Protein AF-A0A7V0L234-F1 (afdb_monomer_lite)

pLDDT: mean 76.16, std 20.07, range [24.27, 98.25]

Secondary structure (DSSP, 8-state):
-HHHHTSPPPPPGGGS-SSS--HHHHHHHHHHHTSTT--------SSSPPP-EEEEESHHHHHHHHHHHHHHHH--SS--EEEEES-S--HHHHHHSTTSEEEE---STTHHHHHHHHHHSGGGTTEEEEEE-S---HHHHHHHHHHHHHHTPEEEE-S---TTTSGGGSTTTGGGEEEEE-GGGT-GGGTT-SEEEEES-HHHHHHHHHHHHHHH-S--HHHHHHHHHHB-TTS-B-GGGGT-TTS------GGGG-GGGTTTTTS----S--S-----TTTHHHHHHHHHHHHHHHHHHS-TTHHHHHHHHHHHHGGGPPP-TTTT--HHHHHHHHHH-TT-HHHHHHHHHHHHHHHHHH-TTS-GGG----SS-HHHHHHHHHHHTT--EEEEETT--TTGGGSSEEEEEPPPTTS---HHHHHHHHHHHHHH-TTHHHHEEEEEESSPTTT-PPPPHHHHHHHHHHHHHTT--EEEE-TTTT---S-HHHHHHH-SPPPHHHHHHHHHHTTSS-GGGGGGEE-

Structure (mmCIF, N/CA/C/O backbone):
data_AF-A0A7V0L234-F1
#
_entry.id   AF-A0A7V0L234-F1
#
loop_
_atom_site.group_PDB
_atom_site.id
_atom_site.type_symbol
_atom_site.label_atom_id
_atom_site.label_alt_id
_atom_site.label_comp_id
_atom_site.label_asym_id
_atom_site.label_entity_id
_atom_site.label_seq_id
_atom_site.pdbx_PDB_ins_code
_atom_site.Cartn_x
_atom_site.Cartn_y
_atom_site.Cartn_z
_atom_site.occupancy
_atom_site.B_iso_or_equiv
_atom_site.auth_seq_id
_atom_site.auth_comp_id
_atom_site.auth_asym_id
_atom_site.auth_atom_id
_atom_site.pdbx_PDB_model_num
ATOM 1 N N . PHE A 1 1 ? -11.899 24.627 11.307 1.00 33.38 1 PHE A N 1
ATOM 2 C CA . PHE A 1 1 ? -11.441 24.866 9.917 1.00 33.38 1 PHE A CA 1
ATOM 3 C C . PHE A 1 1 ? -9.918 24.993 9.798 1.00 33.38 1 PHE A C 1
ATOM 5 O O . PHE A 1 1 ? -9.368 24.462 8.840 1.00 33.38 1 PHE A O 1
ATOM 12 N N . GLU A 1 2 ? -9.198 25.611 10.738 1.00 29.52 2 GLU A N 1
ATOM 13 C CA . GLU A 1 2 ? -7.727 25.748 10.657 1.00 29.52 2 GLU A CA 1
ATOM 14 C C . GLU A 1 2 ? -6.933 24.435 10.671 1.00 29.52 2 GLU A C 1
ATOM 16 O O . GLU A 1 2 ? -5.969 24.304 9.923 1.00 29.52 2 GLU A O 1
ATOM 21 N N . THR A 1 3 ? -7.371 23.414 11.412 1.00 33.78 3 THR A N 1
ATOM 22 C CA . THR A 1 3 ? -6.760 22.069 11.386 1.00 33.78 3 THR A CA 1
ATOM 23 C C . THR A 1 3 ? -6.753 21.448 9.985 1.00 33.78 3 THR A C 1
ATOM 25 O O . THR A 1 3 ? -5.811 20.747 9.629 1.00 33.78 3 THR A O 1
ATOM 28 N N . SER A 1 4 ? -7.742 21.767 9.138 1.00 30.44 4 SER A N 1
ATOM 29 C CA . SER A 1 4 ? -7.767 21.314 7.739 1.00 30.44 4 SER A CA 1
ATOM 30 C C . SER A 1 4 ? -6.737 22.029 6.852 1.00 30.44 4 SER A C 1
ATOM 32 O O . SER A 1 4 ? -6.203 21.411 5.933 1.00 30.44 4 SER A O 1
ATOM 34 N N . ARG A 1 5 ? -6.373 23.288 7.159 1.00 32.34 5 ARG A N 1
ATOM 35 C CA . ARG A 1 5 ? -5.325 24.039 6.433 1.00 32.34 5 ARG A CA 1
ATOM 36 C C . ARG A 1 5 ? -3.919 23.484 6.680 1.00 32.34 5 ARG A C 1
ATOM 38 O O . ARG A 1 5 ? -3.047 23.680 5.841 1.00 32.34 5 ARG A O 1
ATOM 45 N N . LYS A 1 6 ? -3.720 22.774 7.796 1.00 37.19 6 LYS A N 1
ATOM 46 C CA . LYS A 1 6 ? -2.459 22.117 8.182 1.00 37.19 6 LYS A CA 1
ATOM 47 C C . LYS A 1 6 ? -2.352 20.665 7.684 1.00 37.19 6 LYS A C 1
ATOM 49 O O . LYS A 1 6 ? -1.330 20.021 7.902 1.00 37.19 6 LYS A O 1
ATOM 54 N N . SER A 1 7 ? -3.388 20.136 7.024 1.00 38.94 7 SER A N 1
ATOM 55 C CA . SER A 1 7 ? -3.381 18.761 6.513 1.00 38.94 7 SER A CA 1
ATOM 56 C C . SER A 1 7 ? -2.480 18.620 5.279 1.00 38.94 7 SER A C 1
ATOM 58 O O . SER A 1 7 ? -2.507 19.444 4.361 1.00 38.94 7 SER A O 1
ATOM 60 N N . VAL A 1 8 ? -1.657 17.567 5.248 1.00 49.31 8 VAL A N 1
ATOM 61 C CA . VAL A 1 8 ? -0.827 17.247 4.078 1.00 49.31 8 VAL A CA 1
ATOM 62 C C . VAL A 1 8 ? -1.760 16.876 2.928 1.00 49.31 8 VAL A C 1
ATOM 64 O O . VAL A 1 8 ? -2.573 15.963 3.053 1.00 49.31 8 VAL A O 1
ATOM 67 N N . SER A 1 9 ? -1.663 17.587 1.803 1.00 55.00 9 SER A N 1
ATOM 68 C CA . SER A 1 9 ? -2.514 17.327 0.640 1.00 55.00 9 SER A CA 1
ATOM 69 C C . SER A 1 9 ? -2.361 15.883 0.159 1.00 55.00 9 SER A C 1
ATOM 71 O O . SER A 1 9 ? -1.242 15.415 -0.049 1.00 55.00 9 SER A O 1
ATOM 73 N N . TYR A 1 10 ? -3.479 15.196 -0.081 1.00 63.88 10 TYR A N 1
ATOM 74 C CA . TYR A 1 10 ? -3.463 13.896 -0.745 1.00 63.88 10 TYR A CA 1
ATOM 75 C C . TYR A 1 10 ? -2.931 14.042 -2.172 1.00 63.88 10 TYR A C 1
ATOM 77 O O . TYR A 1 10 ? -3.327 14.947 -2.913 1.00 63.88 10 TYR A O 1
ATOM 85 N N . ALA A 1 11 ? -2.048 13.130 -2.577 1.00 75.69 11 ALA A N 1
ATOM 86 C CA . ALA A 1 11 ? -1.746 12.975 -3.991 1.00 75.69 11 ALA A CA 1
ATOM 87 C C . ALA A 1 11 ? -2.993 12.410 -4.698 1.00 75.69 11 ALA A C 1
ATOM 89 O O . ALA A 1 11 ? -3.732 11.635 -4.098 1.00 75.69 11 ALA A O 1
ATOM 90 N N . PRO A 1 12 ? -3.261 12.748 -5.963 1.00 79.19 12 PRO A N 1
ATOM 91 C CA . PRO A 1 12 ? -4.314 12.074 -6.720 1.00 79.19 12 PRO A CA 1
ATOM 92 C C . PRO A 1 12 ? -3.938 10.605 -6.996 1.00 79.19 12 PRO A C 1
ATOM 94 O O . PRO A 1 12 ? -2.784 10.196 -6.835 1.00 79.19 12 PRO A O 1
ATOM 97 N N . ALA A 1 13 ? -4.908 9.794 -7.431 1.00 79.31 13 ALA A N 1
ATOM 98 C CA . ALA A 1 13 ? -4.643 8.426 -7.881 1.00 79.31 13 ALA A CA 1
ATOM 99 C C . ALA A 1 13 ? -3.563 8.418 -8.983 1.00 79.31 13 ALA A C 1
ATOM 101 O O . ALA A 1 13 ? -3.555 9.283 -9.855 1.00 79.31 13 ALA A O 1
ATOM 102 N N . GLY A 1 14 ? -2.615 7.479 -8.907 1.00 77.62 14 GLY A N 1
ATOM 103 C CA . GLY A 1 14 ? -1.435 7.459 -9.784 1.00 77.62 14 GLY A CA 1
ATOM 104 C C . GLY A 1 14 ? -0.380 8.537 -9.479 1.00 77.62 14 GLY A C 1
ATOM 105 O O . GLY A 1 14 ? 0.640 8.598 -10.161 1.00 77.62 14 GLY A O 1
ATOM 106 N N . GLY A 1 15 ? -0.589 9.371 -8.451 1.00 79.38 15 GLY A N 1
ATOM 107 C CA . GLY A 1 15 ? 0.390 10.306 -7.882 1.00 79.38 15 GLY A CA 1
ATOM 108 C C . GLY A 1 15 ? 0.399 11.712 -8.482 1.00 79.38 15 GLY A C 1
ATOM 109 O O . GLY A 1 15 ? 1.017 12.608 -7.911 1.00 79.38 15 GLY A O 1
ATOM 110 N N . PHE A 1 16 ? -0.294 11.951 -9.597 1.00 80.12 16 PHE A N 1
ATOM 111 C CA . PHE A 1 16 ? -0.374 13.279 -10.217 1.00 80.12 16 PHE A CA 1
ATOM 112 C C . PHE A 1 16 ? -1.681 13.498 -10.991 1.00 80.12 16 PHE A C 1
ATOM 114 O O . PHE A 1 16 ? -2.361 12.552 -11.376 1.00 80.12 16 PHE A O 1
ATOM 121 N N . SER A 1 17 ? -2.047 14.765 -11.205 1.00 79.88 17 SER A N 1
ATOM 122 C CA . SER A 1 17 ? -3.208 15.118 -12.023 1.00 79.88 17 SER A CA 1
ATOM 123 C C . SER A 1 17 ? -2.798 15.176 -13.497 1.00 79.88 17 SER A C 1
ATOM 125 O O . SER A 1 17 ? -1.916 15.971 -13.824 1.00 79.88 17 SER A O 1
ATOM 127 N N . PRO A 1 18 ? -3.444 14.418 -14.403 1.00 71.81 18 PRO A N 1
ATOM 128 C CA . PRO A 1 18 ? -3.198 14.525 -15.842 1.00 71.81 18 PRO A CA 1
ATOM 129 C C . PRO A 1 18 ? -3.426 15.948 -16.361 1.00 71.81 18 PRO A C 1
ATOM 131 O O . PRO A 1 18 ? -2.681 16.454 -17.184 1.00 71.81 18 PRO A O 1
ATOM 134 N N . LYS A 1 19 ? -4.465 16.633 -15.873 1.00 71.94 19 LYS A N 1
ATOM 135 C CA . LYS A 1 19 ? -4.825 17.977 -16.354 1.00 71.94 19 LYS A CA 1
ATOM 136 C C . LYS A 1 19 ? -3.853 19.050 -15.863 1.00 71.94 19 LYS A C 1
ATOM 138 O O . LYS A 1 19 ? -3.651 20.059 -16.529 1.00 71.94 19 LYS A O 1
ATOM 143 N N . ASN A 1 20 ? -3.265 18.838 -14.688 1.00 74.56 20 ASN A N 1
ATOM 144 C CA . ASN A 1 20 ? -2.322 19.764 -14.077 1.00 74.56 20 ASN A CA 1
ATOM 145 C C . ASN A 1 20 ? -1.181 18.982 -13.402 1.00 74.56 20 ASN A C 1
ATOM 147 O O . ASN A 1 20 ? -1.191 18.815 -12.177 1.00 74.56 20 ASN A O 1
ATOM 151 N N . PRO A 1 21 ? -0.228 18.444 -14.186 1.00 77.62 21 PRO A N 1
ATOM 152 C CA . PRO A 1 21 ? 0.858 17.640 -13.644 1.00 77.62 21 PRO A CA 1
ATOM 153 C C . PRO A 1 21 ? 1.726 18.500 -12.726 1.00 77.62 21 PRO A C 1
ATOM 155 O O . PRO A 1 21 ? 2.120 19.609 -13.095 1.00 77.62 21 PRO A O 1
ATOM 158 N N . GLY A 1 22 ? 2.022 17.988 -11.529 1.00 77.94 22 GLY A N 1
ATOM 159 C CA . GLY A 1 22 ? 2.840 18.677 -10.531 1.00 77.94 22 GLY A CA 1
ATOM 160 C C . GLY A 1 22 ? 4.298 18.851 -10.968 1.00 77.94 22 GLY A C 1
ATOM 161 O O . GLY A 1 22 ? 4.732 18.298 -11.979 1.00 77.94 22 GLY A O 1
ATOM 162 N N . THR A 1 23 ? 5.070 19.617 -10.193 1.00 84.38 23 THR A N 1
ATOM 163 C CA . THR A 1 23 ? 6.484 19.910 -10.492 1.00 84.38 23 THR A CA 1
ATOM 164 C C . THR A 1 23 ? 7.319 18.640 -10.646 1.00 84.38 23 THR A C 1
ATOM 166 O O . THR A 1 23 ? 7.982 18.491 -11.670 1.00 84.38 23 THR A O 1
ATOM 169 N N . LEU A 1 24 ? 7.185 17.677 -9.725 1.00 87.94 24 LEU A N 1
ATOM 170 C CA . LEU A 1 24 ? 7.864 16.384 -9.836 1.00 87.94 24 LEU A CA 1
ATOM 171 C C . LEU A 1 24 ? 7.563 15.686 -11.166 1.00 87.94 24 LEU A C 1
ATOM 173 O O . LEU A 1 24 ? 8.478 15.252 -11.853 1.00 87.94 24 LEU A O 1
ATOM 177 N N . THR A 1 25 ? 6.290 15.588 -11.554 1.00 87.81 25 THR A N 1
ATOM 178 C CA . THR A 1 25 ? 5.890 14.923 -12.801 1.00 87.81 25 THR A CA 1
ATOM 179 C C . THR A 1 25 ? 6.529 15.579 -14.019 1.00 87.81 25 THR A C 1
ATOM 181 O O . THR A 1 25 ? 6.942 14.874 -14.933 1.00 87.81 25 THR A O 1
ATOM 184 N N . ARG A 1 26 ? 6.644 16.913 -14.038 1.00 86.81 26 ARG A N 1
ATOM 185 C CA . ARG A 1 26 ? 7.311 17.633 -15.134 1.00 86.81 26 ARG A CA 1
ATOM 186 C C . ARG A 1 26 ? 8.808 17.334 -15.175 1.00 86.81 26 ARG A C 1
ATOM 188 O O . ARG A 1 26 ? 9.309 16.994 -16.239 1.00 86.81 26 ARG A O 1
ATOM 195 N N . LYS A 1 27 ? 9.487 17.370 -14.026 1.00 89.56 27 LYS A N 1
ATOM 196 C CA . LYS A 1 27 ? 10.908 17.002 -13.904 1.00 89.56 27 LYS A CA 1
ATOM 197 C C . LYS A 1 27 ? 11.163 15.557 -14.343 1.00 89.56 27 LYS A C 1
ATOM 199 O O . LYS A 1 27 ? 12.090 15.289 -15.098 1.00 89.56 27 LYS A O 1
ATOM 204 N N . LEU A 1 28 ? 10.297 14.625 -13.938 1.00 89.94 28 LEU A N 1
ATOM 205 C CA . LEU A 1 28 ? 10.365 13.227 -14.368 1.00 89.94 28 LEU A CA 1
ATOM 206 C C . LEU A 1 28 ? 10.088 13.071 -15.864 1.00 89.94 28 LEU A C 1
ATOM 208 O O . LEU A 1 28 ? 10.758 12.279 -16.517 1.00 89.94 28 LEU A O 1
ATOM 212 N N . ALA A 1 29 ? 9.141 13.826 -16.424 1.00 89.12 29 ALA A N 1
ATOM 213 C CA . ALA A 1 29 ? 8.897 13.817 -17.862 1.00 89.12 29 ALA A CA 1
ATOM 214 C C . ALA A 1 29 ? 10.154 14.249 -18.633 1.00 89.12 29 ALA A C 1
ATOM 216 O O . ALA A 1 29 ? 10.510 13.580 -19.598 1.00 89.12 29 ALA A O 1
ATOM 217 N N . VAL A 1 30 ? 10.868 15.284 -18.171 1.00 88.31 30 VAL A N 1
ATOM 218 C CA . VAL A 1 30 ? 12.154 15.705 -18.756 1.00 88.31 30 VAL A CA 1
ATOM 219 C C . VAL A 1 30 ? 13.206 14.601 -18.608 1.00 88.31 30 VAL A C 1
ATOM 221 O O . VAL A 1 30 ? 13.796 14.179 -19.602 1.00 88.31 30 VAL A O 1
ATOM 224 N N . PHE A 1 31 ? 13.375 14.047 -17.404 1.00 88.31 31 PHE A N 1
ATOM 225 C CA . PHE A 1 31 ? 14.321 12.956 -17.142 1.00 88.31 31 PHE A CA 1
ATOM 226 C C . PHE A 1 31 ? 14.093 11.742 -18.061 1.00 88.31 31 PHE A C 1
ATOM 228 O O . PHE A 1 31 ? 15.034 11.206 -18.655 1.00 88.31 31 PHE A O 1
ATOM 235 N N . PHE A 1 32 ? 12.835 11.313 -18.211 1.00 86.69 32 PHE A N 1
ATOM 236 C CA . PHE A 1 32 ? 12.478 10.132 -18.993 1.00 86.69 32 PHE A CA 1
ATOM 237 C C . PHE A 1 32 ? 12.369 10.383 -20.502 1.00 86.69 32 PHE A C 1
ATOM 239 O O . PHE A 1 32 ? 12.587 9.435 -21.251 1.00 86.69 32 PHE A O 1
ATOM 246 N N . ASN A 1 33 ? 12.051 11.594 -20.970 1.00 85.38 33 ASN A N 1
ATOM 247 C CA . ASN A 1 33 ? 11.775 11.845 -22.395 1.00 85.38 33 ASN A CA 1
ATOM 248 C C . ASN A 1 33 ? 12.791 12.746 -23.106 1.00 85.38 33 ASN A C 1
ATOM 250 O O . ASN A 1 33 ? 12.967 12.590 -24.316 1.00 85.38 33 ASN A O 1
ATOM 254 N N . ASP A 1 34 ? 13.420 13.679 -22.390 1.00 72.44 34 ASP A N 1
ATOM 255 C CA . ASP A 1 34 ? 14.196 14.778 -22.984 1.00 72.44 34 ASP A CA 1
ATOM 256 C C . ASP A 1 34 ? 15.703 14.675 -22.696 1.00 72.44 34 ASP A C 1
ATOM 258 O O . ASP A 1 34 ? 16.496 15.476 -23.192 1.00 72.44 34 ASP A O 1
ATOM 262 N N . SER A 1 35 ? 16.135 13.655 -21.951 1.00 64.81 35 SER A N 1
ATOM 263 C CA . SER A 1 35 ? 17.559 13.358 -21.799 1.00 64.81 35 SER A CA 1
ATOM 264 C C . SER A 1 35 ? 18.139 12.769 -23.100 1.00 64.81 35 SER A C 1
ATOM 266 O O . SER A 1 35 ? 17.542 11.856 -23.680 1.00 64.81 35 SER A O 1
ATOM 268 N N . PRO A 1 36 ? 19.343 13.197 -23.550 1.00 58.47 36 PRO A N 1
ATOM 269 C CA . PRO A 1 36 ? 20.016 12.655 -24.742 1.00 58.47 36 PRO A CA 1
ATOM 270 C C . PRO A 1 36 ? 20.218 11.134 -24.696 1.00 58.47 36 PRO A C 1
ATOM 272 O O . PRO A 1 36 ? 20.447 10.485 -25.713 1.00 58.47 36 PRO A O 1
ATOM 275 N N . LYS A 1 37 ? 20.148 10.564 -23.489 1.00 56.41 37 LYS A N 1
ATOM 276 C CA . LYS A 1 37 ? 20.299 9.142 -23.204 1.00 56.41 37 LYS A CA 1
ATOM 277 C C . LYS A 1 37 ? 18.974 8.377 -23.286 1.00 56.41 37 LYS A C 1
ATOM 279 O O . LYS A 1 37 ? 18.953 7.234 -22.838 1.00 56.41 37 LYS A O 1
ATOM 284 N N . THR A 1 38 ? 17.880 8.936 -23.809 1.00 60.69 38 THR A N 1
ATOM 285 C CA . THR A 1 38 ? 16.559 8.292 -23.715 1.00 60.69 38 THR A CA 1
ATOM 286 C C . THR A 1 38 ? 15.818 8.265 -25.059 1.00 60.69 38 THR A C 1
ATOM 288 O O . THR A 1 38 ? 15.200 9.247 -25.448 1.00 60.69 38 THR A O 1
ATOM 291 N N . PRO A 1 39 ? 15.842 7.137 -25.798 1.00 66.19 39 PRO A N 1
ATOM 292 C CA . PRO A 1 39 ? 15.208 7.038 -27.117 1.00 66.19 39 PRO A CA 1
ATOM 293 C C . PRO A 1 39 ? 13.691 6.780 -27.053 1.00 66.19 39 PRO A C 1
ATOM 295 O O . PRO A 1 39 ? 13.011 6.820 -28.076 1.00 66.19 39 PRO A O 1
ATOM 298 N N . VAL A 1 40 ? 13.150 6.491 -25.865 1.00 78.75 40 VAL A N 1
ATOM 299 C CA . VAL A 1 40 ? 11.744 6.122 -25.660 1.00 78.75 40 VAL A CA 1
ATOM 300 C C . VAL A 1 40 ? 11.014 7.263 -24.984 1.00 78.75 40 VAL A C 1
ATOM 302 O O . VAL A 1 40 ? 11.330 7.601 -23.848 1.00 78.75 40 VAL A O 1
ATOM 305 N N . ARG A 1 41 ? 10.002 7.807 -25.659 1.00 85.50 41 ARG A N 1
ATOM 306 C CA . ARG A 1 41 ? 9.115 8.818 -25.081 1.00 85.50 41 ARG A CA 1
ATOM 307 C C . ARG A 1 41 ? 7.874 8.171 -24.498 1.00 85.50 41 ARG A C 1
ATOM 309 O O . ARG A 1 41 ? 7.204 7.414 -25.201 1.00 85.50 41 ARG A O 1
ATOM 316 N N . TYR A 1 42 ? 7.561 8.500 -23.254 1.00 88.50 42 TYR A N 1
ATOM 317 C CA . TYR A 1 42 ? 6.333 8.124 -22.564 1.00 88.50 42 TYR A CA 1
ATOM 318 C C . TYR A 1 42 ? 5.403 9.325 -22.440 1.00 88.50 42 TYR A C 1
ATOM 320 O O . TYR A 1 42 ? 5.845 10.465 -22.281 1.00 88.50 42 TYR A O 1
ATOM 328 N N . ASN A 1 43 ? 4.101 9.079 -22.498 1.00 88.56 43 ASN A N 1
ATOM 329 C CA . ASN A 1 43 ? 3.110 10.124 -22.339 1.00 88.56 43 ASN A CA 1
ATOM 330 C C . ASN A 1 43 ? 2.788 10.410 -20.857 1.00 88.56 43 ASN A C 1
ATOM 332 O O . ASN A 1 43 ? 2.103 9.629 -20.200 1.00 88.56 43 ASN A O 1
ATOM 336 N N . PHE A 1 44 ? 3.216 11.576 -20.365 1.00 85.88 44 PHE A N 1
ATOM 337 C CA . PHE A 1 44 ? 2.895 12.119 -19.030 1.00 85.88 44 PHE A CA 1
ATOM 338 C C . PHE A 1 44 ? 1.713 13.118 -19.060 1.00 85.88 44 PHE A C 1
ATOM 340 O O . PHE A 1 44 ? 1.511 13.868 -18.110 1.00 85.88 44 PHE A O 1
ATOM 347 N N . SER A 1 45 ? 0.986 13.174 -20.183 1.00 69.62 45 SER A N 1
ATOM 348 C CA . SER A 1 45 ? 0.159 14.280 -20.692 1.00 69.62 45 SER A CA 1
ATOM 349 C C . SER A 1 45 ? -0.592 15.185 -19.723 1.00 69.62 45 SER A C 1
ATOM 351 O O . SER A 1 45 ? -1.205 14.727 -18.764 1.00 69.62 45 SER A O 1
ATOM 353 N N . LYS A 1 46 ? -0.670 16.437 -20.211 1.00 55.66 46 LYS A N 1
ATOM 354 C CA . LYS A 1 46 ? -1.385 17.648 -19.778 1.00 55.66 46 LYS A CA 1
ATOM 355 C C . LYS A 1 46 ? -2.823 17.790 -20.355 1.00 55.66 46 LYS A C 1
ATOM 357 O O . LYS A 1 46 ? -3.537 18.703 -19.961 1.00 55.66 46 LYS A O 1
ATOM 362 N N . ASN A 1 47 ? -3.254 16.912 -21.283 1.00 56.28 47 ASN A N 1
ATOM 363 C CA . ASN A 1 47 ? -4.396 17.151 -22.202 1.00 56.28 47 ASN A CA 1
ATOM 364 C C . ASN A 1 47 ? -5.357 15.945 -22.414 1.00 56.28 47 ASN A C 1
ATOM 366 O O . ASN A 1 47 ? -5.769 15.693 -23.543 1.00 56.28 47 ASN A O 1
ATOM 370 N N . ASN A 1 48 ? -5.727 15.181 -21.375 1.00 53.91 48 ASN A N 1
ATOM 371 C CA . ASN A 1 48 ? -6.670 14.039 -21.488 1.00 53.91 48 ASN A CA 1
ATOM 372 C C . ASN A 1 48 ? -6.258 12.916 -22.480 1.00 53.91 48 ASN A C 1
ATOM 374 O O . ASN A 1 48 ? -7.111 12.156 -22.934 1.00 53.91 48 ASN A O 1
ATOM 378 N N . THR A 1 49 ? -4.975 12.775 -22.828 1.00 63.72 49 THR A N 1
ATOM 379 C CA . THR A 1 49 ? -4.502 11.640 -23.639 1.00 63.72 49 THR A CA 1
ATOM 380 C C . THR A 1 49 ? -4.119 10.447 -22.760 1.00 63.72 49 THR A C 1
ATOM 382 O O . THR A 1 49 ? -3.911 10.583 -21.553 1.00 63.72 49 THR A O 1
ATOM 385 N N . ALA A 1 50 ? -4.063 9.256 -23.363 1.00 78.94 50 ALA A N 1
ATOM 386 C CA . ALA A 1 50 ? -3.828 8.000 -22.656 1.00 78.94 50 ALA A CA 1
ATOM 387 C C . ALA A 1 50 ? -2.446 8.007 -21.965 1.00 78.94 50 ALA A C 1
ATOM 389 O O . ALA A 1 50 ? -1.417 8.181 -22.626 1.00 78.94 50 ALA A O 1
ATOM 390 N N . GLN A 1 51 ? -2.429 7.880 -20.635 1.00 85.25 51 GLN A N 1
ATOM 391 C CA . GLN A 1 51 ? -1.233 8.071 -19.808 1.00 85.25 51 GLN A CA 1
ATOM 392 C C . GLN A 1 51 ? -0.367 6.821 -19.749 1.00 85.25 51 GLN A C 1
ATOM 394 O O . GLN A 1 51 ? -0.850 5.759 -19.391 1.00 85.25 51 GLN A O 1
ATOM 399 N N . GLU A 1 52 ? 0.932 6.962 -19.986 1.00 92.06 52 GLU A N 1
ATOM 400 C CA . GLU A 1 52 ? 1.884 5.844 -19.977 1.00 92.06 52 GLU A CA 1
ATOM 401 C C . GLU A 1 52 ? 2.767 5.824 -18.719 1.00 92.06 52 GLU A C 1
ATOM 403 O O . GLU A 1 52 ? 3.792 5.143 -18.697 1.00 92.06 52 GLU A O 1
ATOM 408 N N . PHE A 1 53 ? 2.392 6.588 -17.687 1.00 92.81 53 PHE A N 1
ATOM 409 C CA . PHE A 1 53 ? 3.143 6.727 -16.441 1.00 92.81 53 PHE A CA 1
ATOM 410 C C . PHE A 1 53 ? 2.240 6.734 -15.202 1.00 92.81 53 PHE A C 1
ATOM 412 O O . PHE A 1 53 ? 1.172 7.348 -15.205 1.00 92.81 53 PHE A O 1
ATOM 419 N N . ALA A 1 54 ? 2.714 6.112 -14.122 1.00 92.38 54 ALA A N 1
ATOM 420 C CA . ALA A 1 54 ? 2.104 6.174 -12.799 1.00 92.38 54 ALA A CA 1
ATOM 421 C C . ALA A 1 54 ? 3.142 6.134 -11.675 1.00 92.38 54 ALA A C 1
ATOM 423 O O . ALA A 1 54 ? 4.226 5.570 -11.826 1.00 92.38 54 ALA A O 1
ATOM 424 N N . MET A 1 55 ? 2.768 6.678 -10.519 1.00 92.44 55 MET A N 1
ATOM 425 C CA . MET A 1 55 ? 3.467 6.479 -9.253 1.00 92.44 55 MET A CA 1
ATOM 426 C C . MET A 1 55 ? 2.696 5.497 -8.366 1.00 92.44 55 MET A C 1
ATOM 428 O O . MET A 1 55 ? 1.465 5.520 -8.335 1.00 92.44 55 MET A O 1
ATOM 432 N N . ALA A 1 56 ? 3.420 4.672 -7.611 1.00 91.19 56 ALA A N 1
ATOM 433 C CA . ALA A 1 56 ? 2.859 3.678 -6.697 1.00 91.19 56 ALA A CA 1
ATOM 434 C C . ALA A 1 56 ? 3.530 3.710 -5.316 1.00 91.19 56 ALA A C 1
ATOM 436 O O . ALA A 1 56 ? 4.700 4.071 -5.195 1.00 91.19 56 ALA A O 1
ATOM 437 N N . SER A 1 57 ? 2.779 3.304 -4.293 1.00 87.88 57 SER A N 1
ATOM 438 C CA . SER A 1 57 ? 3.203 3.143 -2.898 1.00 87.88 57 SER A CA 1
ATOM 439 C C . SER A 1 57 ? 3.790 1.752 -2.640 1.00 87.88 57 SER A C 1
ATOM 441 O O . SER A 1 57 ? 3.403 0.768 -3.272 1.00 87.88 57 SER A O 1
ATOM 443 N N . GLY A 1 58 ? 4.650 1.640 -1.625 1.00 82.94 58 GLY A N 1
ATOM 444 C CA . GLY A 1 58 ? 5.182 0.359 -1.141 1.00 82.94 58 GLY A CA 1
ATOM 445 C C . GLY A 1 58 ? 6.395 -0.172 -1.914 1.00 82.94 58 GLY A C 1
ATOM 446 O O . GLY A 1 58 ? 6.831 -1.294 -1.667 1.00 82.94 58 GLY A O 1
ATOM 447 N N . GLY A 1 59 ? 6.954 0.627 -2.821 1.00 87.88 59 GLY A N 1
ATOM 448 C CA . GLY A 1 59 ? 8.154 0.314 -3.586 1.00 87.88 59 GLY A CA 1
ATOM 449 C C . GLY A 1 59 ? 7.911 -0.625 -4.769 1.00 87.88 59 GLY A C 1
ATOM 450 O O . GLY A 1 59 ? 6.810 -1.124 -5.016 1.00 87.88 59 GLY A O 1
ATOM 451 N N . ARG A 1 60 ? 8.980 -0.870 -5.537 1.00 87.69 60 ARG A N 1
ATOM 452 C CA . ARG A 1 60 ? 8.907 -1.598 -6.818 1.00 87.69 60 ARG A CA 1
ATOM 453 C C . ARG A 1 60 ? 8.365 -3.025 -6.689 1.00 87.69 60 ARG A C 1
ATOM 455 O O . ARG A 1 60 ? 7.704 -3.510 -7.599 1.00 87.69 60 ARG A O 1
ATOM 462 N N . TRP A 1 61 ? 8.620 -3.690 -5.564 1.00 86.38 61 TRP A N 1
ATOM 463 C CA . TRP A 1 61 ? 8.193 -5.073 -5.341 1.00 86.38 61 TRP A CA 1
ATOM 464 C C . TRP A 1 61 ? 6.697 -5.172 -5.055 1.00 86.38 61 TRP A C 1
ATOM 466 O O . TRP A 1 61 ? 6.022 -6.029 -5.619 1.00 86.38 61 TRP A O 1
ATOM 476 N N . GLN A 1 62 ? 6.154 -4.236 -4.274 1.00 85.62 62 GLN A N 1
ATOM 477 C CA . GLN A 1 62 ? 4.711 -4.142 -4.067 1.00 85.62 62 GLN A CA 1
ATOM 478 C C . GLN A 1 62 ? 3.987 -3.791 -5.373 1.00 85.62 62 GLN A C 1
ATOM 480 O O . GLN A 1 62 ? 2.941 -4.366 -5.673 1.00 85.62 62 GLN A O 1
ATOM 485 N N . ALA A 1 63 ? 4.557 -2.890 -6.180 1.00 90.12 63 ALA A N 1
ATOM 486 C CA . ALA A 1 63 ? 4.028 -2.584 -7.505 1.00 90.12 63 ALA A CA 1
ATOM 487 C C . ALA A 1 63 ? 4.055 -3.817 -8.429 1.00 90.12 63 ALA A C 1
ATOM 489 O O . ALA A 1 63 ? 3.056 -4.108 -9.084 1.00 90.12 63 ALA A O 1
ATOM 490 N N . LEU A 1 64 ? 5.146 -4.594 -8.431 1.00 89.31 64 LEU A N 1
ATOM 491 C CA . LEU A 1 64 ? 5.228 -5.852 -9.179 1.00 89.31 64 LEU A CA 1
ATOM 492 C C . LEU A 1 64 ? 4.146 -6.842 -8.734 1.00 89.31 64 LEU A C 1
ATOM 494 O O . LEU A 1 64 ? 3.451 -7.398 -9.579 1.00 89.31 64 LEU A O 1
ATOM 498 N N . LYS A 1 65 ? 3.956 -7.014 -7.422 1.00 85.19 65 LYS A N 1
ATOM 499 C CA . LYS A 1 65 ? 2.920 -7.888 -6.860 1.00 85.19 65 LYS A CA 1
ATOM 500 C C . LYS A 1 65 ? 1.522 -7.505 -7.345 1.00 85.19 65 LYS A C 1
ATOM 502 O O . LYS A 1 65 ? 0.782 -8.365 -7.814 1.00 85.19 65 LYS A O 1
ATOM 507 N N . ILE A 1 66 ? 1.170 -6.219 -7.275 1.00 86.69 66 ILE A N 1
ATOM 508 C CA . ILE A 1 66 ? -0.138 -5.716 -7.728 1.00 86.69 66 ILE A CA 1
ATOM 509 C C . ILE A 1 66 ? -0.317 -5.941 -9.234 1.00 86.69 66 ILE A C 1
ATOM 511 O O . ILE A 1 66 ? -1.389 -6.368 -9.660 1.00 86.69 66 ILE A O 1
ATOM 515 N N . LEU A 1 67 ? 0.723 -5.683 -10.035 1.00 88.62 67 LEU A N 1
ATOM 516 C CA . LEU A 1 67 ? 0.679 -5.882 -11.484 1.00 88.62 67 LEU A CA 1
ATOM 517 C C . LEU A 1 67 ? 0.486 -7.361 -11.847 1.00 88.62 67 LEU A C 1
ATOM 519 O O . LEU A 1 67 ? -0.344 -7.684 -12.690 1.00 88.62 67 LEU A O 1
ATOM 523 N N . LEU A 1 68 ? 1.218 -8.261 -11.188 1.00 84.31 68 LEU A N 1
ATOM 524 C CA . LEU A 1 68 ? 1.088 -9.698 -11.410 1.00 84.31 68 LEU A CA 1
ATOM 525 C C . LEU A 1 68 ? -0.293 -10.201 -10.990 1.00 84.31 68 LEU A C 1
ATOM 527 O O . LEU A 1 68 ? -0.921 -10.915 -11.759 1.00 84.31 68 LEU A O 1
ATOM 531 N N . GLN A 1 69 ? -0.811 -9.779 -9.832 1.00 80.62 69 GLN A N 1
ATOM 532 C CA . GLN A 1 69 ? -2.179 -10.109 -9.413 1.00 80.62 69 GLN A CA 1
ATOM 533 C C . GLN A 1 69 ? -3.212 -9.648 -10.441 1.00 80.62 69 GLN A C 1
ATOM 535 O O . GLN A 1 69 ? -4.094 -10.417 -10.797 1.00 80.62 69 GLN A O 1
ATOM 540 N N . MET A 1 70 ? -3.072 -8.428 -10.964 1.00 83.88 70 MET A N 1
ATOM 541 C CA . MET A 1 70 ? -3.938 -7.932 -12.032 1.00 83.88 70 MET A CA 1
ATOM 542 C C . MET A 1 70 ? -3.886 -8.841 -13.265 1.00 83.88 70 MET A C 1
ATOM 544 O O . MET A 1 70 ? -4.933 -9.176 -13.808 1.00 83.88 70 MET A O 1
ATOM 548 N N . PHE A 1 71 ? -2.697 -9.282 -13.683 1.00 80.12 71 PHE A N 1
ATOM 549 C CA . PHE A 1 71 ? -2.569 -10.204 -14.808 1.00 80.12 71 PHE A CA 1
ATOM 550 C C . PHE A 1 71 ? -3.156 -11.582 -14.514 1.00 80.12 71 PHE A C 1
ATOM 552 O O . PHE A 1 71 ? -3.938 -12.058 -15.322 1.00 80.12 71 PHE A O 1
ATOM 559 N N . PHE A 1 72 ? -2.865 -12.207 -13.375 1.00 76.19 72 PHE A N 1
ATOM 560 C CA . PHE A 1 72 ? -3.402 -13.534 -13.056 1.00 76.19 72 PHE A CA 1
ATOM 561 C C . PHE A 1 72 ? -4.927 -13.540 -12.855 1.00 76.19 72 PHE A C 1
ATOM 563 O O . PHE A 1 72 ? -5.586 -14.502 -13.248 1.00 76.19 72 PHE A O 1
ATOM 570 N N . GLU A 1 73 ? -5.495 -12.462 -12.301 1.00 75.19 73 GLU A N 1
ATOM 571 C CA . GLU A 1 73 ? -6.942 -12.310 -12.085 1.00 75.19 73 GLU A CA 1
ATOM 572 C C . GLU A 1 73 ? -7.703 -11.972 -13.385 1.00 75.19 73 GLU A C 1
ATOM 574 O O . GLU A 1 73 ? -8.843 -12.398 -13.542 1.00 75.19 73 GLU A O 1
ATOM 579 N N . GLN A 1 74 ? -7.105 -11.210 -14.313 1.00 68.38 74 GLN A N 1
ATOM 580 C CA . GLN A 1 74 ? -7.793 -10.691 -15.513 1.00 68.38 74 GLN A CA 1
ATOM 581 C C . GLN A 1 74 ? -7.408 -11.395 -16.820 1.00 68.38 74 GLN A C 1
ATOM 583 O O . GLN A 1 74 ? -8.052 -11.190 -17.848 1.00 68.38 74 GLN A O 1
ATOM 588 N N . ALA A 1 75 ? -6.349 -12.202 -16.825 1.00 61.72 75 ALA A N 1
ATOM 589 C CA . ALA A 1 75 ? -5.922 -12.918 -18.014 1.00 61.72 75 ALA A CA 1
ATOM 590 C C . ALA A 1 75 ? -6.865 -14.093 -18.315 1.00 61.72 75 ALA A C 1
ATOM 592 O O . ALA A 1 75 ? -6.714 -15.189 -17.776 1.00 61.72 75 ALA A O 1
ATOM 593 N N . GLU A 1 76 ? -7.762 -13.900 -19.281 1.00 59.75 76 GLU A N 1
ATOM 594 C CA . GLU A 1 76 ? -8.524 -14.983 -19.927 1.00 59.75 76 GLU A CA 1
ATOM 595 C C . GLU A 1 76 ? -7.646 -15.867 -20.844 1.00 59.75 76 GLU A C 1
ATOM 597 O O . GLU A 1 76 ? -8.136 -16.754 -21.540 1.00 59.75 76 GLU A O 1
ATOM 602 N N . THR A 1 77 ? -6.328 -15.639 -20.880 1.00 62.12 77 THR A N 1
ATOM 603 C CA . THR A 1 77 ? -5.410 -16.394 -21.740 1.00 62.12 77 THR A CA 1
ATOM 604 C C . THR A 1 77 ? -5.028 -17.750 -21.129 1.00 62.12 77 THR A C 1
ATOM 606 O O . THR A 1 77 ? -4.764 -17.834 -19.928 1.00 62.12 77 THR A O 1
ATOM 609 N N . PRO A 1 78 ? -4.886 -18.809 -21.954 1.00 57.59 78 PRO A N 1
ATOM 610 C CA . PRO A 1 78 ? -4.305 -20.083 -21.524 1.00 57.59 78 PRO A CA 1
ATOM 611 C C . PRO A 1 78 ? -2.797 -19.984 -21.221 1.00 57.59 78 PRO A C 1
ATOM 613 O O . PRO A 1 78 ? -2.216 -20.908 -20.658 1.00 57.59 78 PRO A O 1
ATOM 61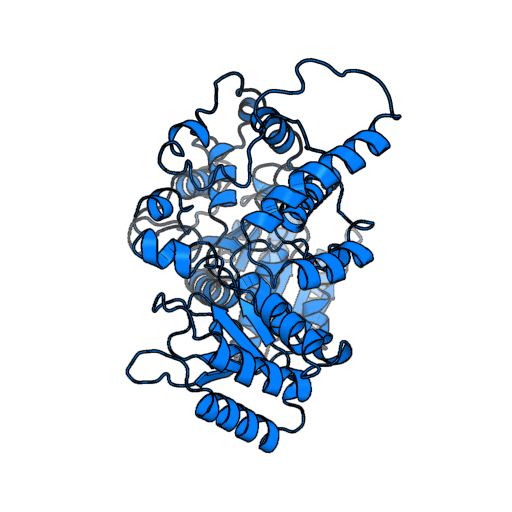6 N N . ARG A 1 79 ? -2.135 -18.878 -21.595 1.00 71.88 79 ARG A N 1
ATOM 617 C CA . ARG A 1 79 ? -0.707 -18.641 -21.336 1.00 71.88 79 ARG A CA 1
ATOM 618 C C . ARG A 1 79 ? -0.502 -17.900 -20.020 1.00 71.88 79 ARG A C 1
ATOM 620 O O . ARG A 1 79 ? -0.271 -16.691 -20.021 1.00 71.88 79 ARG A O 1
ATOM 627 N N . LYS A 1 80 ? -0.609 -18.625 -18.910 1.00 73.44 80 LYS A N 1
ATOM 628 C CA . LYS A 1 80 ? -0.441 -18.064 -17.561 1.00 73.44 80 LYS A CA 1
ATOM 629 C C . LYS A 1 80 ? 0.962 -18.240 -16.991 1.00 73.44 80 LYS A C 1
ATOM 631 O O . LYS A 1 80 ? 1.268 -17.664 -15.958 1.00 73.44 80 LYS A O 1
ATOM 636 N N . THR A 1 81 ? 1.853 -18.959 -17.679 1.00 83.62 81 THR A N 1
ATOM 637 C CA . THR A 1 81 ? 3.198 -19.173 -17.149 1.00 83.62 81 THR A CA 1
ATOM 638 C C . THR A 1 81 ? 4.004 -17.866 -17.148 1.00 83.62 81 THR A C 1
ATOM 640 O O . THR A 1 81 ? 4.163 -17.205 -18.182 1.00 83.62 81 THR A O 1
ATOM 643 N N . LEU A 1 82 ? 4.517 -17.518 -15.973 1.00 84.94 82 LEU A N 1
ATOM 644 C CA . LEU A 1 82 ? 5.401 -16.407 -15.668 1.00 84.94 82 LEU A CA 1
ATOM 645 C C . LEU A 1 82 ? 6.849 -16.894 -15.660 1.00 84.94 82 LEU A C 1
ATOM 647 O O . LEU A 1 82 ? 7.228 -17.727 -14.844 1.00 84.94 82 LEU A O 1
ATOM 651 N N . LEU A 1 83 ? 7.682 -16.343 -16.534 1.00 87.19 83 LEU A N 1
ATOM 652 C CA . LEU A 1 83 ? 9.115 -16.617 -16.550 1.00 87.19 83 LEU A CA 1
ATOM 653 C C . LEU A 1 83 ? 9.876 -15.516 -15.804 1.00 87.19 83 LEU A C 1
ATOM 655 O O . LEU A 1 83 ? 9.829 -14.358 -16.210 1.00 87.19 83 LEU A O 1
ATOM 659 N N . VAL A 1 84 ? 10.613 -15.849 -14.748 1.00 85.81 84 VAL A N 1
ATOM 660 C CA . VAL A 1 84 ? 11.424 -14.891 -13.980 1.00 85.81 84 VAL A CA 1
ATOM 661 C C . VAL A 1 84 ? 12.893 -15.034 -14.365 1.00 85.81 84 VAL A C 1
ATOM 663 O O . VAL A 1 84 ? 13.484 -16.095 -14.196 1.00 85.81 84 VAL A O 1
ATOM 666 N N . VAL A 1 85 ? 13.494 -13.957 -14.873 1.00 85.56 85 VAL A N 1
ATOM 667 C CA . VAL A 1 85 ? 14.876 -13.928 -15.369 1.00 85.56 85 VAL A CA 1
ATOM 668 C C . VAL A 1 85 ? 15.734 -13.011 -14.496 1.00 85.56 85 VAL A C 1
ATOM 670 O O . VAL A 1 85 ? 15.618 -11.779 -14.543 1.00 85.56 85 VAL A O 1
ATOM 673 N N . GLY A 1 86 ? 16.647 -13.627 -13.741 1.00 74.69 86 GLY A N 1
ATOM 674 C CA . GLY A 1 86 ? 17.710 -12.946 -12.998 1.00 74.69 86 GLY A CA 1
ATOM 675 C C . GLY A 1 86 ? 17.275 -12.188 -11.745 1.00 74.69 86 GLY A C 1
ATOM 676 O O . GLY A 1 86 ? 17.838 -11.133 -11.461 1.00 74.69 86 GLY A O 1
ATOM 677 N N . ALA A 1 87 ? 16.292 -12.708 -11.007 1.00 65.12 87 ALA A N 1
ATOM 678 C CA . ALA A 1 87 ? 15.890 -12.187 -9.703 1.00 65.12 87 ALA A CA 1
ATOM 679 C C . ALA A 1 87 ? 15.913 -13.276 -8.626 1.00 65.12 87 ALA A C 1
ATOM 681 O O . ALA A 1 87 ? 15.673 -14.432 -8.980 1.00 65.12 87 ALA A O 1
ATOM 682 N N . PRO A 1 88 ? 16.137 -12.919 -7.341 1.00 57.47 88 PRO A N 1
ATOM 683 C CA . PRO A 1 88 ? 15.838 -13.830 -6.241 1.00 57.47 88 PRO A CA 1
ATOM 684 C C . PRO A 1 88 ? 14.344 -14.177 -6.288 1.00 57.47 88 PRO A C 1
ATOM 686 O O . PRO A 1 88 ? 13.557 -13.413 -6.858 1.00 57.47 88 PRO A O 1
ATOM 689 N N . GLU A 1 89 ? 13.974 -15.339 -5.750 1.00 55.94 89 GLU A N 1
ATOM 690 C CA . GLU A 1 89 ? 12.590 -15.823 -5.683 1.00 55.94 89 GLU A CA 1
ATOM 691 C C . GLU A 1 89 ? 11.608 -14.677 -5.407 1.00 55.94 89 GLU A C 1
ATOM 693 O O . GLU A 1 89 ? 11.874 -13.822 -4.566 1.00 55.94 89 GLU A O 1
ATOM 698 N N . VAL A 1 90 ? 10.485 -14.633 -6.131 1.00 62.16 90 VAL A N 1
ATOM 699 C CA . VAL A 1 90 ? 9.356 -13.753 -5.798 1.00 62.16 90 VAL A CA 1
ATOM 700 C C . VAL A 1 90 ? 8.442 -14.588 -4.896 1.00 62.16 90 VAL A C 1
ATOM 702 O O . VAL A 1 90 ? 7.530 -15.234 -5.424 1.00 62.16 90 VAL A O 1
ATOM 705 N N . PRO A 1 91 ? 8.701 -14.673 -3.574 1.00 51.47 91 PRO A N 1
ATOM 706 C CA . PRO A 1 91 ? 8.231 -15.800 -2.765 1.00 51.47 91 PRO A CA 1
ATOM 707 C C . PRO A 1 91 ? 6.700 -15.802 -2.692 1.00 51.47 91 PRO A C 1
ATOM 709 O O . PRO A 1 91 ? 6.049 -16.808 -2.954 1.00 51.47 91 PRO A O 1
ATOM 712 N N . GLU A 1 92 ? 6.119 -14.613 -2.526 1.00 58.78 92 GLU A N 1
ATOM 713 C CA . GLU A 1 92 ? 4.672 -14.408 -2.407 1.00 58.78 92 GLU A CA 1
ATOM 714 C C . GLU A 1 92 ? 3.884 -14.714 -3.696 1.00 58.78 92 GLU A C 1
ATOM 716 O O . GLU A 1 92 ? 2.688 -14.993 -3.641 1.00 58.78 92 GLU A O 1
ATOM 721 N N . VAL A 1 93 ? 4.515 -14.640 -4.876 1.00 57.47 93 VAL A N 1
ATOM 722 C CA . VAL A 1 93 ? 3.845 -14.981 -6.148 1.00 57.47 93 VAL A CA 1
ATOM 723 C C . VAL A 1 93 ? 3.890 -16.487 -6.376 1.00 57.47 93 VAL A C 1
ATOM 725 O O . VAL A 1 93 ? 2.902 -17.055 -6.833 1.00 57.47 93 VAL A O 1
ATOM 728 N N . HIS A 1 94 ? 5.003 -17.133 -6.023 1.00 58.44 94 HIS A N 1
ATOM 729 C CA . HIS A 1 94 ? 5.143 -18.583 -6.112 1.00 58.44 94 HIS A CA 1
ATOM 730 C C . HIS A 1 94 ? 4.174 -19.313 -5.167 1.00 58.44 94 HIS A C 1
ATOM 732 O O . HIS A 1 94 ? 3.541 -20.280 -5.579 1.00 58.44 94 HIS A O 1
ATOM 738 N N . GLU A 1 95 ? 4.000 -18.818 -3.936 1.00 61.00 95 GLU A N 1
ATOM 739 C CA . GLU A 1 95 ? 3.043 -19.378 -2.966 1.00 61.00 95 GLU A CA 1
ATOM 740 C C . GLU A 1 95 ? 1.589 -19.272 -3.436 1.00 61.00 95 GLU A C 1
ATOM 742 O O . GLU A 1 95 ? 0.792 -20.185 -3.223 1.00 61.00 95 GLU A O 1
ATOM 747 N N . ARG A 1 96 ? 1.235 -18.160 -4.092 1.00 61.97 96 ARG A N 1
ATOM 748 C CA . ARG A 1 96 ? -0.142 -17.885 -4.517 1.00 61.97 96 ARG A CA 1
ATOM 749 C C . ARG A 1 96 ? -0.504 -18.514 -5.865 1.00 61.97 96 ARG A C 1
ATOM 751 O O . ARG A 1 96 ? -1.683 -18.762 -6.105 1.00 61.97 96 ARG A O 1
ATOM 758 N N . TYR A 1 97 ? 0.484 -18.773 -6.723 1.00 63.47 97 TYR A N 1
ATOM 759 C CA . TYR A 1 97 ? 0.305 -19.354 -8.061 1.00 63.47 97 TYR A CA 1
ATOM 760 C C . TYR A 1 97 ? 1.290 -20.516 -8.316 1.00 63.47 97 TYR A C 1
ATOM 762 O O . TYR A 1 97 ? 2.124 -20.446 -9.230 1.00 63.47 97 TYR A O 1
ATOM 770 N N . PRO A 1 98 ? 1.236 -21.594 -7.509 1.00 54.56 98 PRO A N 1
ATOM 771 C CA . PRO A 1 98 ? 2.150 -22.722 -7.644 1.00 54.56 98 PRO A CA 1
ATOM 772 C C . PRO A 1 98 ? 1.966 -23.413 -9.005 1.00 54.56 98 PRO A C 1
ATOM 774 O O . PRO A 1 98 ? 0.850 -23.717 -9.419 1.00 54.56 98 PRO A O 1
ATOM 777 N N . GLY A 1 99 ? 3.071 -23.660 -9.714 1.00 59.78 99 GLY A N 1
ATOM 778 C CA . GLY A 1 99 ? 3.072 -24.296 -11.043 1.00 59.78 99 GLY A CA 1
ATOM 779 C C . GLY A 1 99 ? 2.924 -23.337 -12.232 1.00 59.78 99 GLY A C 1
ATOM 780 O O . GLY A 1 99 ? 3.123 -23.752 -13.373 1.00 59.78 99 GLY A O 1
ATOM 781 N N . GLU A 1 100 ? 2.659 -22.050 -11.989 1.00 73.44 100 GLU A N 1
ATOM 782 C CA . GLU A 1 100 ? 2.580 -21.022 -13.036 1.00 73.44 100 GLU A CA 1
ATOM 783 C C . GLU A 1 100 ? 3.849 -20.159 -13.123 1.00 73.44 100 GLU A C 1
ATOM 785 O O . GLU A 1 100 ? 3.919 -19.271 -13.964 1.00 73.44 100 GLU A O 1
ATOM 790 N N . VAL A 1 101 ? 4.883 -20.420 -12.314 1.00 77.19 101 VAL A N 1
ATOM 791 C CA . VAL A 1 101 ? 6.129 -19.633 -12.295 1.00 77.19 101 VAL A CA 1
ATOM 792 C C . VAL A 1 101 ? 7.338 -20.506 -12.627 1.00 77.19 101 VAL A C 1
ATOM 794 O O . VAL A 1 101 ? 7.580 -21.521 -11.983 1.00 77.19 101 VAL A O 1
ATOM 797 N N . LEU A 1 102 ? 8.124 -20.087 -13.618 1.00 79.75 102 LEU A N 1
ATOM 798 C CA . LEU A 1 102 ? 9.396 -20.697 -13.995 1.00 79.75 102 LEU A CA 1
ATOM 799 C C . LEU A 1 102 ? 10.537 -19.735 -13.672 1.00 79.75 102 LEU A C 1
ATOM 801 O O . LEU A 1 102 ? 10.556 -18.603 -14.157 1.00 79.75 102 LEU A O 1
ATOM 805 N N . PHE A 1 103 ? 11.513 -20.194 -12.897 1.00 79.06 103 PHE A N 1
ATOM 806 C CA . PHE A 1 103 ? 12.721 -19.427 -12.613 1.00 79.06 103 PHE A CA 1
ATOM 807 C C . PHE A 1 103 ? 13.822 -19.783 -13.603 1.00 79.06 103 PHE A C 1
ATOM 809 O O . PHE A 1 103 ? 14.117 -20.952 -13.847 1.00 79.06 103 PHE A O 1
ATOM 816 N N . PHE A 1 104 ? 14.441 -18.754 -14.167 1.00 77.50 104 PHE A N 1
ATOM 817 C CA . PHE A 1 104 ? 15.626 -18.873 -14.995 1.00 77.50 104 PHE A CA 1
ATOM 818 C C . PHE A 1 104 ? 16.798 -18.245 -14.259 1.00 77.50 104 PHE A C 1
ATOM 820 O O . PHE A 1 104 ? 16.933 -17.017 -14.201 1.00 77.50 104 PHE A O 1
ATOM 827 N N . ASP A 1 105 ? 17.645 -19.109 -13.703 1.00 69.00 105 ASP A N 1
ATOM 828 C CA . ASP A 1 105 ? 18.918 -18.681 -13.151 1.00 69.00 105 ASP A CA 1
ATOM 829 C C . ASP A 1 105 ? 19.833 -18.184 -14.279 1.00 69.00 105 ASP A C 1
ATOM 831 O O . ASP A 1 105 ? 19.886 -18.722 -15.392 1.00 69.00 105 ASP A O 1
ATOM 835 N N . THR A 1 106 ? 20.523 -17.088 -13.995 1.00 59.22 106 THR A N 1
ATOM 836 C CA . THR A 1 106 ? 21.297 -16.329 -14.966 1.00 59.22 106 THR A CA 1
ATOM 837 C C . THR A 1 106 ? 22.777 -16.263 -14.614 1.00 59.22 106 THR A C 1
ATOM 839 O O . THR A 1 106 ? 23.439 -15.302 -15.004 1.00 59.22 106 THR A O 1
ATOM 842 N N . GLU A 1 107 ? 23.354 -17.252 -13.939 1.00 59.84 107 GLU A N 1
ATOM 843 C CA . GLU A 1 107 ? 24.815 -17.339 -13.828 1.00 59.84 107 GLU A CA 1
ATOM 844 C C . GLU A 1 107 ? 25.474 -17.765 -15.167 1.00 59.84 107 GLU A C 1
ATOM 846 O O . GLU A 1 107 ? 24.995 -18.658 -15.876 1.00 59.84 107 GLU A O 1
ATOM 851 N N . GLY A 1 108 ? 26.568 -17.086 -15.554 1.00 57.59 108 GLY A N 1
ATOM 852 C CA . GLY A 1 108 ? 27.422 -17.433 -16.712 1.00 57.59 108 GLY A CA 1
ATOM 853 C C . GLY A 1 108 ? 27.152 -16.705 -18.046 1.00 57.59 108 GLY A C 1
ATOM 854 O O . GLY A 1 108 ? 26.166 -15.998 -18.215 1.00 57.59 108 GLY A O 1
ATOM 855 N N . SER A 1 109 ? 28.042 -16.852 -19.033 1.00 56.81 109 SER A N 1
ATOM 856 C CA . SER A 1 109 ? 28.043 -16.108 -20.314 1.00 56.81 109 SER A CA 1
ATOM 857 C C . SER A 1 109 ? 27.054 -16.612 -21.387 1.00 56.81 109 SER A C 1
ATOM 859 O O . SER A 1 109 ? 26.858 -15.942 -22.398 1.00 56.81 109 SER A O 1
ATOM 861 N N . SER A 1 110 ? 26.371 -17.744 -21.177 1.00 68.12 110 SER A N 1
ATOM 862 C CA . SER A 1 110 ? 25.467 -18.383 -22.160 1.00 68.12 110 SER A CA 1
ATOM 863 C C . SER A 1 110 ? 23.967 -18.092 -21.954 1.00 68.12 110 SER A C 1
ATOM 865 O O . SER A 1 110 ? 23.105 -18.788 -22.487 1.00 68.12 110 SER A O 1
ATOM 867 N N . GLN A 1 111 ? 23.614 -17.055 -21.193 1.00 75.25 111 GLN A N 1
ATOM 868 C CA . GLN A 1 111 ? 22.234 -16.791 -20.741 1.00 75.25 111 GLN A CA 1
ATOM 869 C C . GLN A 1 111 ? 21.206 -16.642 -21.867 1.00 75.25 111 GLN A C 1
ATOM 871 O O . GLN A 1 111 ? 20.140 -17.252 -21.812 1.00 75.25 111 GLN A O 1
ATOM 876 N N . ILE A 1 112 ? 21.517 -15.849 -22.898 1.00 79.06 112 ILE A N 1
ATOM 877 C CA . ILE A 1 112 ? 20.589 -15.649 -24.017 1.00 79.06 112 ILE A CA 1
ATOM 878 C C . ILE A 1 112 ? 20.389 -16.944 -24.811 1.00 79.06 112 ILE A C 1
ATOM 880 O O . ILE A 1 112 ? 19.289 -17.205 -25.277 1.00 79.06 112 ILE A O 1
ATOM 884 N N . GLN A 1 113 ? 21.431 -17.779 -24.906 1.00 83.00 113 GLN A N 1
ATOM 885 C CA . GLN A 1 113 ? 21.373 -19.066 -25.596 1.00 83.00 113 GLN A CA 1
ATOM 886 C C . GLN A 1 113 ? 20.479 -20.037 -24.822 1.00 83.00 113 GLN A C 1
ATOM 888 O O . GLN A 1 113 ? 19.655 -20.713 -25.423 1.00 83.00 113 GLN A O 1
ATOM 893 N N . LYS A 1 114 ? 20.574 -20.064 -23.485 1.00 83.94 114 LYS A N 1
ATOM 894 C CA . LYS A 1 114 ? 19.670 -20.865 -22.644 1.00 83.94 114 LYS A CA 1
ATOM 895 C C . LYS A 1 114 ? 18.209 -20.425 -22.801 1.00 83.94 114 LYS A C 1
ATOM 897 O O . LYS A 1 114 ? 17.338 -21.281 -22.931 1.00 83.94 114 LYS A O 1
ATOM 902 N N . LEU A 1 115 ? 17.944 -19.114 -22.828 1.00 85.81 115 LEU A N 1
ATOM 903 C CA . LEU A 1 115 ? 16.597 -18.580 -23.069 1.00 85.81 115 LEU A CA 1
ATOM 904 C C . LEU A 1 115 ? 16.083 -18.944 -24.468 1.00 85.81 115 LEU A C 1
ATOM 906 O O . LEU A 1 115 ? 14.951 -19.395 -24.600 1.00 85.81 115 LEU A O 1
ATOM 910 N N . GLU A 1 116 ? 16.906 -18.795 -25.505 1.00 86.12 116 GLU A N 1
ATOM 911 C CA . GLU A 1 116 ? 16.555 -19.194 -26.873 1.00 86.12 116 GLU A CA 1
ATOM 912 C C . GLU A 1 116 ? 16.247 -20.690 -26.975 1.00 86.12 116 GLU A C 1
ATOM 914 O O . GLU A 1 116 ? 15.207 -21.055 -27.523 1.00 86.12 116 GLU A O 1
ATOM 919 N N . SER A 1 117 ? 17.083 -21.548 -26.385 1.00 86.56 117 SER A N 1
ATOM 920 C CA . SER A 1 117 ? 16.846 -22.994 -26.326 1.00 86.56 117 SER A CA 1
ATOM 921 C C . SER A 1 117 ? 15.551 -23.335 -25.586 1.00 86.56 117 SER A C 1
ATOM 923 O O . SER A 1 117 ? 14.786 -24.185 -26.037 1.00 86.56 117 SER A O 1
ATOM 925 N N . PHE A 1 118 ? 15.250 -22.642 -24.486 1.00 87.44 118 PHE A N 1
ATOM 926 C CA . PHE A 1 118 ? 13.984 -22.812 -23.776 1.00 87.44 118 PHE A CA 1
ATOM 927 C C . PHE A 1 118 ? 12.783 -22.410 -24.636 1.00 87.44 118 PHE A C 1
ATOM 929 O O . PHE A 1 118 ? 11.829 -23.178 -24.744 1.00 87.44 118 PHE A O 1
ATOM 936 N N . PHE A 1 119 ? 12.840 -21.264 -25.318 1.00 86.81 119 PHE A N 1
ATOM 937 C CA . PHE A 1 119 ? 11.769 -20.815 -26.216 1.00 86.81 119 PHE A CA 1
ATOM 938 C C . PHE A 1 119 ? 11.641 -21.633 -27.509 1.00 86.81 119 PHE A C 1
ATOM 940 O O . PHE A 1 119 ? 10.620 -21.534 -28.203 1.00 86.81 119 PHE A O 1
ATOM 947 N N . ALA A 1 120 ? 12.648 -22.445 -27.834 1.00 86.19 120 ALA A N 1
ATOM 948 C CA . ALA A 1 120 ? 12.569 -23.469 -28.869 1.00 86.19 120 ALA A CA 1
ATOM 949 C C . ALA A 1 120 ? 11.868 -24.753 -28.383 1.00 86.19 120 ALA A C 1
ATOM 951 O O . ALA A 1 120 ? 11.367 -25.514 -29.206 1.00 86.19 120 ALA A O 1
ATOM 952 N N . SER A 1 121 ? 11.790 -24.984 -27.068 1.00 84.00 121 SER A N 1
ATOM 953 C CA . SER A 1 121 ? 11.131 -26.157 -26.485 1.00 84.00 121 SER A CA 1
ATOM 954 C C . SER A 1 121 ? 9.607 -26.001 -26.374 1.00 84.00 121 SER A C 1
ATOM 956 O O . SER A 1 121 ? 9.076 -24.889 -26.264 1.00 84.00 121 SER A O 1
ATOM 958 N N . GLU A 1 122 ? 8.897 -27.133 -26.333 1.00 78.62 122 GLU A N 1
ATOM 959 C CA . GLU A 1 122 ? 7.440 -27.207 -26.121 1.00 78.62 122 GLU A CA 1
ATOM 960 C C . GLU A 1 122 ? 6.991 -26.536 -24.810 1.00 78.62 122 GLU A C 1
ATOM 962 O O . GLU A 1 122 ? 5.947 -25.882 -24.780 1.00 78.62 122 GLU A O 1
ATOM 967 N N . GLY A 1 123 ? 7.817 -26.604 -23.757 1.00 73.38 123 GLY A N 1
ATOM 968 C CA . GLY A 1 123 ? 7.528 -26.024 -22.437 1.00 73.38 123 GLY A CA 1
ATOM 969 C C . GLY A 1 123 ? 7.377 -24.500 -22.427 1.00 73.38 123 GLY A C 1
ATOM 970 O O . GLY A 1 123 ? 6.864 -23.934 -21.469 1.00 73.38 123 GLY A O 1
ATOM 971 N N . SER A 1 124 ? 7.768 -23.817 -23.504 1.00 81.12 124 SER A N 1
ATOM 972 C CA . SER A 1 124 ? 7.621 -22.365 -23.622 1.00 81.12 124 SER A CA 1
ATOM 973 C C . SER A 1 124 ? 6.255 -21.901 -24.136 1.00 81.12 124 SER A C 1
ATOM 975 O O . SER A 1 124 ? 5.942 -20.712 -24.053 1.00 81.12 124 SER A O 1
ATOM 977 N N . LYS A 1 125 ? 5.419 -22.804 -24.671 1.00 83.12 125 LYS A N 1
ATOM 978 C CA . LYS A 1 125 ? 4.133 -22.438 -25.294 1.00 83.12 125 LYS A CA 1
ATOM 979 C C . LYS A 1 125 ? 3.128 -21.835 -24.312 1.00 83.12 125 LYS A C 1
ATOM 981 O O . LYS A 1 125 ? 2.266 -21.064 -24.741 1.00 83.12 125 LYS A O 1
ATOM 986 N N . SER A 1 126 ? 3.242 -22.167 -23.027 1.00 83.00 126 SER A N 1
ATOM 987 C CA . SER A 1 126 ? 2.400 -21.644 -21.947 1.00 83.00 126 SER A CA 1
ATOM 988 C C . SER A 1 126 ? 2.887 -20.302 -21.387 1.00 83.00 126 SER A C 1
ATOM 990 O O . SER A 1 126 ? 2.169 -19.678 -20.607 1.00 83.00 126 SER A O 1
ATOM 992 N N . VAL A 1 127 ? 4.074 -19.824 -21.785 1.00 87.06 127 VAL A N 1
ATOM 993 C CA . VAL A 1 127 ? 4.649 -18.573 -21.273 1.00 87.06 127 VAL A CA 1
ATOM 994 C C . VAL A 1 127 ? 3.930 -17.371 -21.873 1.00 87.06 127 VAL A C 1
ATOM 996 O O . VAL A 1 127 ? 3.990 -17.117 -23.078 1.00 87.06 127 VAL A O 1
ATOM 999 N N . GLY A 1 128 ? 3.240 -16.628 -21.010 1.00 86.44 128 GLY A N 1
ATOM 1000 C CA . GLY A 1 128 ? 2.566 -15.376 -21.358 1.00 86.44 128 GLY A CA 1
ATOM 1001 C C . GLY A 1 128 ? 3.336 -14.144 -20.902 1.00 86.44 128 GLY A C 1
ATOM 1002 O O . GLY A 1 128 ? 3.304 -13.114 -21.577 1.00 86.44 128 GLY A O 1
ATOM 1003 N N . PHE A 1 129 ? 4.074 -14.266 -19.798 1.00 87.88 129 PHE A N 1
ATOM 1004 C CA . PHE A 1 129 ? 4.705 -13.143 -19.114 1.00 87.88 129 PHE A CA 1
ATOM 1005 C C . PHE A 1 129 ? 6.171 -13.443 -18.810 1.00 87.88 129 PHE A C 1
ATOM 1007 O O . PHE A 1 129 ? 6.532 -14.575 -18.493 1.00 87.88 129 PHE A O 1
ATOM 1014 N N . MET A 1 130 ? 7.019 -12.419 -18.871 1.00 89.31 130 MET A N 1
ATOM 1015 C CA . MET A 1 130 ? 8.414 -12.499 -18.447 1.00 89.31 130 MET A CA 1
ATOM 1016 C C . MET A 1 130 ? 8.739 -11.346 -17.504 1.00 89.31 130 MET A C 1
ATOM 1018 O O . MET A 1 130 ? 8.592 -10.191 -17.888 1.00 89.31 130 MET A O 1
ATOM 1022 N N . VAL A 1 131 ? 9.234 -11.641 -16.304 1.00 89.75 131 VAL A N 1
ATOM 1023 C CA . VAL A 1 131 ? 9.823 -10.649 -15.398 1.00 89.75 131 VAL A CA 1
ATOM 1024 C C . VAL A 1 131 ? 11.325 -10.625 -15.617 1.00 89.75 131 VAL A C 1
ATOM 1026 O O . VAL A 1 131 ? 12.003 -11.637 -15.461 1.00 89.75 131 VAL A O 1
ATOM 1029 N N . LEU A 1 132 ? 11.853 -9.457 -15.962 1.00 89.81 132 LEU A N 1
ATOM 1030 C CA . LEU A 1 132 ? 13.265 -9.250 -16.228 1.00 89.81 132 LEU A CA 1
ATOM 1031 C C . LEU A 1 132 ? 13.893 -8.367 -15.154 1.00 89.81 132 LEU A C 1
ATOM 1033 O O . LEU A 1 132 ? 13.709 -7.149 -15.153 1.00 89.81 132 LEU A O 1
ATOM 1037 N N . HIS A 1 133 ? 14.691 -8.972 -14.277 1.00 86.56 133 HIS A N 1
ATOM 1038 C CA . HIS A 1 133 ? 15.463 -8.240 -13.270 1.00 86.56 133 HIS A CA 1
ATOM 1039 C C . HIS A 1 133 ? 16.935 -8.056 -13.656 1.00 86.56 133 HIS A C 1
ATOM 1041 O O . HIS A 1 133 ? 17.605 -7.146 -13.165 1.00 86.56 133 HIS A O 1
ATOM 1047 N N . LYS A 1 134 ? 17.423 -8.835 -14.621 1.00 83.69 134 LYS A N 1
ATOM 1048 C CA . LYS A 1 134 ? 18.788 -8.715 -15.126 1.00 83.69 134 LYS A CA 1
ATOM 1049 C C . LYS A 1 134 ? 18.944 -7.645 -16.202 1.00 83.69 134 LYS A C 1
ATOM 1051 O O . LYS A 1 134 ? 18.117 -7.536 -17.105 1.00 83.69 134 LYS A O 1
ATOM 1056 N N . LYS A 1 135 ? 20.049 -6.896 -16.146 1.00 85.75 135 LYS A N 1
ATOM 1057 C CA . LYS A 1 135 ? 20.515 -6.034 -17.243 1.00 85.75 135 LYS A CA 1
ATOM 1058 C C . LYS A 1 135 ? 21.213 -6.885 -18.311 1.00 85.75 135 LYS A C 1
ATOM 1060 O O . LYS A 1 135 ? 22.096 -7.675 -17.988 1.00 85.75 135 LYS A O 1
ATOM 1065 N N . PHE A 1 136 ? 20.841 -6.684 -19.573 1.00 85.25 136 PHE A N 1
ATOM 1066 C CA . PHE A 1 136 ? 21.466 -7.327 -20.730 1.00 85.25 136 PHE A CA 1
ATOM 1067 C C . PHE A 1 136 ? 22.246 -6.314 -21.574 1.00 85.25 136 PHE A C 1
ATOM 1069 O O . PHE A 1 136 ? 21.825 -5.169 -21.747 1.00 85.25 136 PHE A O 1
ATOM 1076 N N . GLU A 1 137 ? 23.358 -6.761 -22.154 1.00 86.38 137 GLU A N 1
ATOM 1077 C CA . GLU A 1 137 ? 24.082 -6.015 -23.187 1.00 86.38 137 GLU A CA 1
ATOM 1078 C C . GLU A 1 137 ? 23.227 -5.826 -24.448 1.00 86.38 137 GLU A C 1
ATOM 1080 O O . GLU A 1 137 ? 22.256 -6.548 -24.684 1.00 86.38 137 GLU A O 1
ATOM 1085 N N . GLU A 1 138 ? 23.577 -4.851 -25.288 1.00 85.88 138 GLU A N 1
ATOM 1086 C CA . GLU A 1 138 ? 22.774 -4.483 -26.460 1.00 85.88 138 GLU A CA 1
ATOM 1087 C C . GLU A 1 138 ? 22.516 -5.649 -27.427 1.00 85.88 138 GLU A C 1
ATOM 1089 O O . GLU A 1 138 ? 21.378 -5.850 -27.861 1.00 85.88 138 GLU A O 1
ATOM 1094 N N . SER A 1 139 ? 23.541 -6.447 -27.733 1.00 86.69 139 SER A N 1
ATOM 1095 C CA . SER A 1 139 ? 23.429 -7.614 -28.619 1.00 86.69 139 SER A CA 1
ATOM 1096 C C . SER A 1 139 ? 22.392 -8.622 -28.099 1.00 86.69 139 SER A C 1
ATOM 1098 O O . SER A 1 139 ? 21.553 -9.113 -28.859 1.00 86.69 139 SER A O 1
ATOM 1100 N N . HIS A 1 140 ? 22.383 -8.871 -26.788 1.00 87.56 140 HIS A N 1
ATOM 1101 C CA . HIS A 1 140 ? 21.423 -9.744 -26.118 1.00 87.56 140 HIS A CA 1
ATOM 1102 C C . HIS A 1 140 ? 20.025 -9.123 -26.035 1.00 87.56 140 HIS A C 1
ATOM 1104 O O . HIS A 1 140 ? 19.045 -9.826 -26.270 1.00 87.56 140 HIS A O 1
ATOM 1110 N N . ARG A 1 141 ? 19.905 -7.808 -25.804 1.00 88.38 141 ARG A N 1
ATOM 1111 C CA . ARG A 1 141 ? 18.609 -7.102 -25.833 1.00 88.38 141 ARG A CA 1
ATOM 1112 C C . ARG A 1 141 ? 17.934 -7.197 -27.201 1.00 88.38 141 ARG A C 1
ATOM 1114 O O . ARG A 1 141 ? 16.730 -7.444 -27.274 1.00 88.38 141 ARG A O 1
ATOM 1121 N N . ARG A 1 142 ? 18.690 -7.054 -28.296 1.00 87.19 142 ARG A N 1
ATOM 1122 C CA . ARG A 1 142 ? 18.168 -7.198 -29.672 1.00 87.19 142 ARG A CA 1
ATOM 1123 C C . ARG A 1 142 ? 17.669 -8.617 -29.968 1.00 87.19 142 ARG A C 1
ATOM 1125 O O . ARG A 1 142 ? 16.665 -8.784 -30.652 1.00 87.19 142 ARG A O 1
ATOM 1132 N N . ARG A 1 143 ? 18.336 -9.642 -29.435 1.00 88.69 143 ARG A N 1
ATOM 1133 C CA . ARG A 1 143 ? 17.903 -11.044 -29.575 1.00 88.69 143 ARG A CA 1
ATOM 1134 C C . ARG A 1 143 ? 16.669 -11.346 -28.727 1.00 88.69 143 ARG A C 1
ATOM 1136 O O . ARG A 1 143 ? 15.686 -11.873 -29.239 1.00 88.69 143 ARG A O 1
ATOM 1143 N N . LEU A 1 144 ? 16.687 -10.931 -27.461 1.00 88.62 144 LEU A N 1
ATOM 1144 C CA . LEU A 1 144 ? 15.574 -11.129 -26.534 1.00 88.62 144 LEU A CA 1
ATOM 1145 C C . LEU A 1 144 ? 14.301 -10.417 -27.008 1.00 88.62 144 LEU A C 1
ATOM 1147 O O . LEU A 1 144 ? 13.228 -11.004 -26.995 1.00 88.62 144 LEU A O 1
ATOM 1151 N N . SER A 1 145 ? 14.408 -9.175 -27.482 1.00 88.94 145 SER A N 1
ATOM 1152 C CA . SER A 1 145 ? 13.264 -8.438 -28.044 1.00 88.94 145 SER A CA 1
ATOM 1153 C C . SER A 1 145 ? 12.631 -9.148 -29.240 1.00 88.94 145 SER A C 1
ATOM 1155 O O . SER A 1 145 ? 11.406 -9.233 -29.300 1.00 88.94 145 SER A O 1
ATOM 1157 N N . ARG A 1 146 ? 13.433 -9.707 -30.158 1.00 88.31 146 ARG A N 1
ATOM 1158 C CA . ARG A 1 146 ? 12.918 -10.517 -31.273 1.00 88.31 146 ARG A CA 1
ATOM 1159 C C . ARG A 1 146 ? 12.114 -11.714 -30.755 1.00 88.31 146 ARG A C 1
ATOM 1161 O O . ARG A 1 146 ? 10.968 -11.880 -31.160 1.00 88.31 146 ARG A O 1
ATOM 1168 N N . LEU A 1 147 ? 12.670 -12.466 -29.806 1.00 87.81 147 LEU A N 1
ATOM 1169 C CA . LEU A 1 147 ? 11.988 -13.589 -29.152 1.00 87.81 147 LEU A CA 1
ATOM 1170 C C . LEU A 1 147 ? 10.652 -13.181 -28.513 1.00 87.81 147 LEU A C 1
ATOM 1172 O O . LEU A 1 147 ? 9.634 -13.834 -28.738 1.00 87.81 147 LEU A O 1
ATOM 1176 N N . LEU A 1 148 ? 10.644 -12.096 -27.732 1.00 88.56 148 LEU A N 1
ATOM 1177 C CA . LEU A 1 148 ? 9.445 -11.599 -27.050 1.00 88.56 148 LEU A CA 1
ATOM 1178 C C . LEU A 1 148 ? 8.342 -11.219 -28.049 1.00 88.56 148 LEU A C 1
ATOM 1180 O O . LEU A 1 148 ? 7.173 -11.540 -27.830 1.00 88.56 148 LEU A O 1
ATOM 1184 N N . LEU A 1 149 ? 8.712 -10.579 -29.163 1.00 88.38 149 LEU A N 1
ATOM 1185 C CA . LEU A 1 149 ? 7.778 -10.199 -30.223 1.00 88.38 149 LEU A CA 1
ATOM 1186 C C . LEU A 1 149 ? 7.229 -11.419 -30.972 1.00 88.38 149 LEU A C 1
ATOM 1188 O O . LEU A 1 149 ? 6.013 -11.532 -31.132 1.00 88.38 149 LEU A O 1
ATOM 1192 N N . GLU A 1 150 ? 8.099 -12.345 -31.382 1.00 88.81 150 GLU A N 1
ATOM 1193 C CA . GLU A 1 150 ? 7.722 -13.575 -32.094 1.00 88.81 150 GLU A CA 1
ATOM 1194 C C . GLU A 1 150 ? 6.792 -14.455 -31.256 1.00 88.81 150 GLU A C 1
ATOM 1196 O O . GLU A 1 150 ? 5.748 -14.913 -31.725 1.00 88.81 150 GLU A O 1
ATOM 1201 N N . LYS A 1 151 ? 7.141 -14.663 -29.983 1.00 86.25 151 LYS A N 1
ATOM 1202 C CA . LYS A 1 151 ? 6.382 -15.517 -29.063 1.00 86.25 151 LYS A CA 1
ATOM 1203 C C . LYS A 1 151 ? 5.200 -14.794 -28.419 1.00 86.25 151 LYS A C 1
ATOM 1205 O O . LYS A 1 151 ? 4.387 -15.449 -27.768 1.00 86.25 151 LYS A O 1
ATOM 1210 N N . ARG A 1 152 ? 5.050 -13.484 -28.661 1.00 87.38 152 ARG A N 1
ATOM 1211 C CA . ARG A 1 152 ? 3.998 -12.613 -28.108 1.00 87.38 152 ARG A CA 1
ATOM 1212 C C . ARG A 1 152 ? 3.997 -12.560 -26.575 1.00 87.38 152 ARG A C 1
ATOM 1214 O O . ARG A 1 152 ? 2.929 -12.496 -25.975 1.00 87.38 152 ARG A O 1
ATOM 1221 N N . ILE A 1 153 ? 5.174 -12.568 -25.964 1.00 88.00 153 ILE A N 1
ATOM 1222 C CA . ILE A 1 153 ? 5.347 -12.536 -24.508 1.00 88.00 153 ILE A CA 1
ATOM 1223 C C . ILE A 1 153 ? 5.257 -11.090 -24.019 1.00 88.00 153 ILE A C 1
ATOM 1225 O O . ILE A 1 153 ? 5.852 -10.193 -24.620 1.00 88.00 153 ILE A O 1
ATOM 1229 N N . PHE A 1 154 ? 4.523 -10.867 -22.931 1.00 89.50 154 PHE A N 1
ATOM 1230 C CA . PHE A 1 154 ? 4.467 -9.574 -22.258 1.00 89.50 154 PHE A CA 1
ATOM 1231 C C . PHE A 1 154 ? 5.632 -9.438 -21.271 1.00 89.50 154 PHE A C 1
ATOM 1233 O O . PHE A 1 154 ? 5.848 -10.310 -20.430 1.00 89.50 154 PHE A O 1
ATOM 1240 N N . LEU A 1 155 ? 6.394 -8.351 -21.366 1.00 92.00 155 LEU A N 1
ATOM 1241 C CA . LEU A 1 155 ? 7.599 -8.143 -20.561 1.00 92.00 155 LEU A CA 1
ATOM 1242 C C . LEU A 1 155 ? 7.330 -7.210 -19.372 1.00 92.00 155 LEU A C 1
ATOM 1244 O O . LEU A 1 155 ? 6.763 -6.134 -19.519 1.00 92.00 155 LEU A O 1
ATOM 1248 N N . ILE A 1 156 ? 7.814 -7.580 -18.195 1.00 92.75 156 ILE A N 1
ATOM 1249 C CA . ILE A 1 156 ? 7.823 -6.750 -16.994 1.00 92.75 156 ILE A CA 1
ATOM 1250 C C . ILE A 1 156 ? 9.285 -6.514 -16.618 1.00 92.75 156 ILE A C 1
ATOM 1252 O O . ILE A 1 156 ? 9.959 -7.397 -16.097 1.00 92.75 156 ILE A O 1
ATOM 1256 N N . GLU A 1 157 ? 9.809 -5.334 -16.918 1.00 92.94 157 GLU A N 1
ATOM 1257 C CA . GLU A 1 157 ? 11.203 -4.986 -16.652 1.00 92.94 157 GLU A CA 1
ATOM 1258 C C . GLU A 1 157 ? 11.335 -4.309 -15.282 1.00 92.94 157 GLU A C 1
ATOM 1260 O O . GLU A 1 157 ? 10.751 -3.255 -15.037 1.00 92.94 157 GLU A O 1
ATOM 1265 N N . VAL A 1 158 ? 12.119 -4.914 -14.389 1.00 91.38 158 VAL A N 1
ATOM 1266 C CA . VAL A 1 158 ? 12.377 -4.420 -13.021 1.00 91.38 158 VAL A CA 1
ATOM 1267 C C . VAL A 1 158 ? 13.868 -4.184 -12.745 1.00 91.38 158 VAL A C 1
ATOM 1269 O O . VAL A 1 158 ? 14.265 -3.797 -11.641 1.00 91.38 158 VAL A O 1
ATOM 1272 N N . ASN A 1 159 ? 14.718 -4.412 -13.754 1.00 85.38 159 ASN A N 1
ATOM 1273 C CA . ASN A 1 159 ? 16.119 -4.007 -13.746 1.00 85.38 159 ASN A CA 1
ATOM 1274 C C . ASN A 1 159 ? 16.182 -2.463 -13.702 1.00 85.38 159 ASN A C 1
ATOM 1276 O O . ASN A 1 159 ? 15.528 -1.785 -14.486 1.00 85.38 159 ASN A O 1
ATOM 1280 N N . GLN A 1 160 ? 16.894 -1.864 -12.745 1.00 87.06 160 GLN A N 1
ATOM 1281 C CA . GLN A 1 160 ? 16.954 -0.397 -12.602 1.00 87.06 160 GLN A CA 1
ATOM 1282 C C . GLN A 1 160 ? 17.879 0.211 -13.667 1.00 87.06 160 GLN A C 1
ATOM 1284 O O . GLN A 1 160 ? 18.949 0.730 -13.370 1.00 87.06 160 GLN A O 1
ATOM 1289 N N . THR A 1 161 ? 17.500 0.079 -14.936 1.00 86.50 161 THR A N 1
ATOM 1290 C CA . THR A 1 161 ? 18.285 0.511 -16.097 1.00 86.50 161 THR A CA 1
ATOM 1291 C C . THR A 1 161 ? 17.781 1.836 -16.656 1.00 86.50 161 THR A C 1
ATOM 1293 O O . THR A 1 161 ? 16.595 2.166 -16.563 1.00 86.50 161 THR A O 1
ATOM 1296 N N . ALA A 1 162 ? 18.668 2.627 -17.263 1.00 84.00 162 ALA A N 1
ATOM 1297 C CA . ALA A 1 162 ? 18.252 3.832 -17.981 1.00 84.00 162 ALA A CA 1
ATOM 1298 C C . ALA A 1 162 ? 17.401 3.449 -19.204 1.00 84.00 162 ALA A C 1
ATOM 1300 O O . ALA A 1 162 ? 17.568 2.361 -19.758 1.00 84.00 162 ALA A O 1
ATOM 1301 N N . SER A 1 163 ? 16.498 4.313 -19.685 1.00 83.44 163 SER A N 1
ATOM 1302 C CA . SER A 1 163 ? 15.609 3.889 -20.783 1.00 83.44 163 SER A CA 1
ATOM 1303 C C . SER A 1 163 ? 16.318 3.665 -22.130 1.00 83.44 163 SER A C 1
ATOM 1305 O O . SER A 1 163 ? 15.752 2.972 -22.964 1.00 83.44 163 SER A O 1
ATOM 1307 N N . SER A 1 164 ? 17.549 4.152 -22.354 1.00 82.19 164 SER A N 1
ATOM 1308 C CA . SER A 1 164 ? 18.400 3.721 -23.495 1.00 82.19 164 SER A CA 1
ATOM 1309 C C . SER A 1 164 ? 18.881 2.279 -23.385 1.00 82.19 164 SER A C 1
ATOM 1311 O O . SER A 1 164 ? 19.090 1.597 -24.392 1.00 82.19 164 SER A O 1
ATOM 1313 N N . GLU A 1 165 ? 19.079 1.814 -22.159 1.00 85.75 165 GLU A N 1
ATOM 1314 C CA . GLU A 1 165 ? 19.566 0.474 -21.848 1.00 85.75 165 GLU A CA 1
ATOM 1315 C C . GLU A 1 165 ? 18.419 -0.520 -21.629 1.00 85.75 165 GLU A C 1
ATOM 1317 O O . GLU A 1 165 ? 18.641 -1.726 -21.631 1.00 85.75 165 GLU A O 1
ATOM 1322 N N . SER A 1 166 ? 17.188 -0.027 -21.518 1.00 88.69 166 SER A N 1
ATOM 1323 C CA . SER A 1 166 ? 15.965 -0.823 -21.451 1.00 88.69 166 SER A CA 1
ATOM 1324 C C . SER A 1 166 ? 15.675 -1.560 -22.761 1.00 88.69 166 SER A C 1
ATOM 1326 O O . SER A 1 166 ? 16.064 -1.127 -23.851 1.00 88.69 166 SER A O 1
ATOM 1328 N N . LEU A 1 167 ? 14.915 -2.655 -22.678 1.00 89.06 167 LEU A N 1
ATOM 1329 C CA . LEU A 1 167 ? 14.304 -3.278 -23.859 1.00 89.06 167 LEU A CA 1
ATOM 1330 C C . LEU A 1 167 ? 13.254 -2.399 -24.540 1.00 89.06 167 LEU A C 1
ATOM 1332 O O . LEU A 1 167 ? 12.987 -2.614 -25.720 1.00 89.06 167 LEU A O 1
ATOM 1336 N N . SER A 1 168 ? 12.706 -1.393 -23.851 1.00 85.75 168 SER A N 1
ATOM 1337 C CA . SER A 1 168 ? 11.755 -0.435 -24.435 1.00 85.75 168 SER A CA 1
ATOM 1338 C C . SER A 1 168 ? 12.363 0.392 -25.569 1.00 85.75 168 SER A C 1
ATOM 1340 O O . SER A 1 168 ? 11.628 0.850 -26.441 1.00 85.75 168 SER A O 1
ATOM 1342 N N . ALA A 1 169 ? 13.693 0.549 -25.588 1.00 83.81 169 ALA A N 1
ATOM 1343 C CA . ALA A 1 169 ? 14.428 1.217 -26.662 1.00 83.81 169 ALA A CA 1
ATOM 1344 C C . ALA A 1 169 ? 14.443 0.421 -27.974 1.00 83.81 169 ALA A C 1
ATOM 1346 O O . ALA A 1 169 ? 14.778 0.969 -29.024 1.00 83.81 169 ALA A O 1
ATOM 1347 N N . VAL A 1 170 ? 14.100 -0.871 -27.936 1.00 83.06 170 VAL A N 1
ATOM 1348 C CA . VAL A 1 170 ? 14.028 -1.691 -29.143 1.00 83.06 170 VAL A CA 1
ATOM 1349 C C . VAL A 1 170 ? 12.689 -1.465 -29.847 1.00 83.06 170 VAL A C 1
ATOM 1351 O O . VAL A 1 170 ? 11.636 -1.341 -29.229 1.00 83.06 170 VAL A O 1
ATOM 1354 N N . ARG A 1 171 ? 12.702 -1.395 -31.179 1.00 78.06 171 ARG A N 1
ATOM 1355 C CA . ARG A 1 171 ? 11.491 -1.133 -31.964 1.00 78.06 171 ARG A CA 1
ATOM 1356 C C . ARG A 1 171 ? 10.411 -2.190 -31.687 1.00 78.06 171 ARG A C 1
ATOM 1358 O O . ARG A 1 171 ? 10.651 -3.381 -31.847 1.00 78.06 171 ARG A O 1
ATOM 1365 N N . GLY A 1 172 ? 9.206 -1.732 -31.345 1.00 81.31 172 GLY A N 1
ATOM 1366 C CA . GLY A 1 172 ? 8.007 -2.568 -31.208 1.00 81.31 172 GLY A CA 1
ATOM 1367 C C . GLY A 1 172 ? 7.790 -3.212 -29.834 1.00 81.31 172 GLY A C 1
ATOM 1368 O O . GLY A 1 172 ? 6.709 -3.742 -29.602 1.00 81.31 172 GLY A O 1
ATOM 1369 N N . THR A 1 173 ? 8.750 -3.146 -28.907 1.00 82.12 173 THR A N 1
ATOM 1370 C CA . THR A 1 173 ? 8.620 -3.756 -27.566 1.00 82.12 173 THR A CA 1
ATOM 1371 C C . THR A 1 173 ? 7.847 -2.889 -26.576 1.00 82.12 173 THR A C 1
ATOM 1373 O O . THR A 1 173 ? 7.130 -3.439 -25.745 1.00 82.12 173 THR A O 1
ATOM 1376 N N . LYS A 1 174 ? 7.934 -1.552 -26.678 1.00 85.31 174 LYS A N 1
ATOM 1377 C CA . LYS A 1 174 ? 7.282 -0.598 -25.752 1.00 85.31 174 LYS A CA 1
ATOM 1378 C C . LYS A 1 174 ? 5.793 -0.903 -25.516 1.00 85.31 174 LYS A C 1
ATOM 1380 O O . LYS A 1 174 ? 5.316 -0.798 -24.393 1.00 85.31 174 LYS A O 1
ATOM 1385 N N . THR A 1 175 ? 5.058 -1.307 -26.551 1.00 85.88 175 THR A N 1
ATOM 1386 C CA . THR A 1 175 ? 3.609 -1.579 -26.470 1.00 85.88 175 THR A CA 1
ATOM 1387 C C . THR A 1 175 ? 3.260 -2.905 -25.786 1.00 85.88 175 THR A C 1
ATOM 1389 O O . THR A 1 175 ? 2.088 -3.185 -25.558 1.00 85.88 175 THR A O 1
ATOM 1392 N N . ARG A 1 176 ? 4.257 -3.735 -25.460 1.00 87.94 176 ARG A N 1
ATOM 1393 C CA . ARG A 1 176 ? 4.100 -5.062 -24.842 1.00 87.94 176 ARG A CA 1
ATOM 1394 C C . ARG A 1 176 ? 4.951 -5.212 -23.588 1.00 87.94 176 ARG A C 1
ATOM 1396 O O . ARG A 1 176 ? 5.375 -6.319 -23.252 1.00 87.94 176 ARG A O 1
ATOM 1403 N N . MET A 1 177 ? 5.241 -4.100 -22.922 1.00 92.31 177 MET A N 1
ATOM 1404 C CA . MET A 1 177 ? 6.018 -4.142 -21.700 1.00 92.31 177 MET A CA 1
ATOM 1405 C C . MET A 1 177 ? 5.619 -3.085 -20.688 1.00 92.31 177 MET A C 1
ATOM 1407 O O . MET A 1 177 ? 5.217 -1.986 -21.051 1.00 92.31 177 MET A O 1
ATOM 1411 N N . VAL A 1 178 ? 5.816 -3.399 -19.415 1.00 94.31 178 VAL A N 1
ATOM 1412 C CA . VAL A 1 178 ? 5.796 -2.425 -18.323 1.00 94.31 178 VAL A CA 1
ATOM 1413 C C . VAL A 1 178 ? 7.169 -2.404 -17.680 1.00 94.31 178 VAL A C 1
ATOM 1415 O O . VAL A 1 178 ? 7.787 -3.446 -17.481 1.00 94.31 178 VAL A O 1
ATOM 1418 N N . ARG A 1 179 ? 7.648 -1.213 -17.338 1.00 94.38 179 ARG A N 1
ATOM 1419 C CA . ARG A 1 179 ? 8.827 -1.020 -16.499 1.00 94.38 179 ARG A CA 1
ATOM 1420 C C . ARG A 1 179 ? 8.371 -0.626 -15.108 1.00 94.38 179 ARG A C 1
ATOM 1422 O O . ARG A 1 179 ? 7.513 0.246 -14.987 1.00 94.38 179 ARG A O 1
ATOM 1429 N N . ILE A 1 180 ? 8.962 -1.235 -14.087 1.00 94.50 180 ILE A N 1
ATOM 1430 C CA . ILE A 1 180 ? 8.762 -0.861 -12.688 1.00 94.50 180 ILE A CA 1
ATOM 1431 C C . ILE A 1 180 ? 10.110 -0.416 -12.127 1.00 94.50 180 ILE A C 1
ATOM 1433 O O . ILE A 1 180 ? 11.018 -1.218 -11.901 1.00 94.50 180 ILE A O 1
ATOM 1437 N N . LEU A 1 181 ? 10.240 0.887 -11.922 1.00 93.25 181 LEU A N 1
ATOM 1438 C CA . LEU A 1 181 ? 11.466 1.535 -11.476 1.00 93.25 181 LEU A CA 1
ATOM 1439 C C . LEU A 1 181 ? 11.286 2.078 -10.057 1.00 93.25 181 LEU A C 1
ATOM 1441 O O . LEU A 1 181 ? 10.171 2.359 -9.623 1.00 93.25 181 LEU A O 1
ATOM 1445 N N . SER A 1 182 ? 12.383 2.233 -9.331 1.00 92.19 182 SER A N 1
ATOM 1446 C CA . SER A 1 182 ? 12.445 3.035 -8.112 1.00 92.19 182 SER A CA 1
ATOM 1447 C C . SER A 1 182 ? 13.172 4.351 -8.405 1.00 92.19 182 SER A C 1
ATOM 1449 O O . SER A 1 182 ? 13.883 4.457 -9.408 1.00 92.19 182 SER A O 1
ATOM 1451 N N . PRO A 1 183 ? 13.058 5.355 -7.522 1.00 92.44 183 PRO A N 1
ATOM 1452 C CA . PRO A 1 183 ? 13.864 6.573 -7.586 1.00 92.44 183 PRO A CA 1
ATOM 1453 C C . PRO A 1 183 ? 15.389 6.349 -7.617 1.00 92.44 183 PRO A C 1
ATOM 1455 O O . PRO A 1 183 ? 16.121 7.250 -8.019 1.00 92.44 183 PRO A O 1
ATOM 1458 N N . GLU A 1 184 ? 15.867 5.143 -7.283 1.00 91.62 184 GLU A N 1
ATOM 1459 C CA . GLU A 1 184 ? 17.258 4.694 -7.475 1.00 91.62 184 GLU A CA 1
ATOM 1460 C C . GLU A 1 184 ? 17.774 4.952 -8.899 1.00 91.62 184 GLU A C 1
ATOM 1462 O O . GLU A 1 184 ? 18.955 5.238 -9.083 1.00 91.62 184 GLU A O 1
ATOM 1467 N N . ILE A 1 185 ? 16.887 4.900 -9.904 1.00 89.62 185 ILE A N 1
ATOM 1468 C CA . ILE A 1 185 ? 17.255 5.161 -11.299 1.00 89.62 185 ILE A CA 1
ATOM 1469 C C . ILE A 1 185 ? 17.747 6.593 -11.539 1.00 89.62 185 ILE A C 1
ATOM 1471 O O . ILE A 1 185 ? 18.490 6.844 -12.487 1.00 89.62 185 ILE A O 1
ATOM 1475 N N . ILE A 1 186 ? 17.316 7.531 -10.696 1.00 90.38 186 ILE A N 1
ATOM 1476 C CA . ILE A 1 186 ? 17.731 8.931 -10.749 1.00 90.38 186 ILE A CA 1
ATOM 1477 C C . ILE A 1 186 ? 19.039 9.097 -9.975 1.00 90.38 186 ILE A C 1
ATOM 1479 O O . ILE A 1 186 ? 19.973 9.729 -10.466 1.00 90.38 186 ILE A O 1
ATOM 1483 N N . HIS A 1 187 ? 19.109 8.523 -8.768 1.00 90.50 187 HIS A N 1
ATOM 1484 C CA . HIS A 1 187 ? 20.307 8.548 -7.937 1.00 90.50 187 HIS A CA 1
ATOM 1485 C C . HIS A 1 187 ? 20.333 7.373 -6.942 1.00 90.50 187 HIS A C 1
ATOM 1487 O O . HIS A 1 187 ? 19.310 7.122 -6.296 1.00 90.50 187 HIS A O 1
ATOM 1493 N N . PRO A 1 188 ? 21.492 6.711 -6.718 1.00 89.19 188 PRO A N 1
ATOM 1494 C CA . PRO A 1 188 ? 21.608 5.559 -5.815 1.00 89.19 188 PRO A CA 1
ATOM 1495 C C . PRO A 1 188 ? 21.137 5.818 -4.385 1.00 89.19 188 PRO A C 1
ATOM 1497 O O . PRO A 1 188 ? 20.778 4.890 -3.665 1.00 89.19 188 PRO A O 1
ATOM 1500 N N . GLU A 1 189 ? 21.123 7.077 -3.951 1.00 87.94 189 GLU A N 1
ATOM 1501 C CA . GLU A 1 189 ? 20.702 7.383 -2.589 1.00 87.94 189 GLU A CA 1
ATOM 1502 C C . GLU A 1 189 ? 19.215 7.233 -2.320 1.00 87.94 189 GLU A C 1
ATOM 1504 O O . GLU A 1 189 ? 18.796 7.096 -1.176 1.00 87.94 189 GLU A O 1
ATOM 1509 N N . LEU A 1 190 ? 18.412 7.218 -3.374 1.00 89.19 190 LEU A N 1
ATOM 1510 C CA . LEU A 1 190 ? 16.973 7.073 -3.260 1.00 89.19 190 LEU A CA 1
ATOM 1511 C C . LEU A 1 190 ? 16.541 5.598 -3.293 1.00 89.19 190 LEU A C 1
ATOM 1513 O O . LEU A 1 190 ? 15.359 5.298 -3.458 1.00 89.19 190 LEU A O 1
ATOM 1517 N N . LYS A 1 191 ? 17.493 4.667 -3.131 1.00 86.94 191 LYS A N 1
ATOM 1518 C CA . LYS A 1 191 ? 17.286 3.212 -3.178 1.00 86.94 191 LYS A CA 1
ATOM 1519 C C . LYS A 1 191 ? 16.168 2.718 -2.260 1.00 86.94 191 LYS A C 1
ATOM 1521 O O . LYS A 1 191 ? 15.452 1.791 -2.629 1.00 86.94 191 LYS A O 1
ATOM 1526 N N . TYR A 1 192 ? 16.022 3.329 -1.088 1.00 85.00 192 TYR A N 1
ATOM 1527 C CA . TYR A 1 192 ? 15.056 2.919 -0.067 1.00 85.00 192 TYR A CA 1
ATOM 1528 C C . TYR A 1 192 ? 13.755 3.736 -0.068 1.00 85.00 192 TYR A C 1
ATOM 1530 O O . TYR A 1 192 ? 12.965 3.619 0.864 1.00 85.00 192 TYR A O 1
ATOM 1538 N N . SER A 1 193 ? 13.497 4.549 -1.099 1.00 85.31 193 SER A N 1
ATOM 1539 C CA . SER A 1 193 ? 12.191 5.205 -1.246 1.00 85.31 193 SER A CA 1
ATOM 1540 C C . SER A 1 193 ? 11.074 4.166 -1.387 1.00 85.31 193 SER A C 1
ATOM 1542 O O . SER A 1 193 ? 11.234 3.146 -2.065 1.00 85.31 193 SER A O 1
ATOM 1544 N N . SER A 1 194 ? 9.919 4.437 -0.769 1.00 85.88 194 SER A N 1
ATOM 1545 C CA . SER A 1 194 ? 8.725 3.604 -0.930 1.00 85.88 194 SER A CA 1
ATOM 1546 C C . SER A 1 194 ? 7.886 3.997 -2.153 1.00 85.88 194 SER A C 1
ATOM 1548 O O . SER A 1 194 ? 6.866 3.363 -2.433 1.00 85.88 194 SER A O 1
ATOM 1550 N N . LEU A 1 195 ? 8.323 4.998 -2.920 1.00 90.12 195 LEU A N 1
ATOM 1551 C CA . LEU A 1 195 ? 7.763 5.356 -4.215 1.00 90.12 195 LEU A CA 1
ATOM 1552 C C . LEU A 1 195 ? 8.289 4.418 -5.313 1.00 90.12 195 LEU A C 1
ATOM 1554 O O . LEU A 1 195 ? 9.475 4.096 -5.377 1.00 90.12 195 LEU A O 1
ATOM 1558 N N . ALA A 1 196 ? 7.410 4.008 -6.219 1.00 92.75 196 ALA A N 1
ATOM 1559 C CA . ALA A 1 196 ? 7.773 3.322 -7.455 1.00 92.75 196 ALA A CA 1
ATOM 1560 C C . ALA A 1 196 ? 7.187 4.040 -8.669 1.00 92.75 196 ALA A C 1
ATOM 1562 O O . ALA A 1 196 ? 6.135 4.672 -8.584 1.00 92.75 196 ALA A O 1
ATOM 1563 N N . PHE A 1 197 ? 7.862 3.911 -9.805 1.00 94.62 197 PHE A N 1
ATOM 1564 C CA . PHE A 1 197 ? 7.448 4.441 -11.095 1.00 94.62 197 PHE A CA 1
ATOM 1565 C C . PHE A 1 197 ? 7.055 3.301 -12.016 1.00 94.62 197 PHE A C 1
ATOM 1567 O O . PHE A 1 197 ? 7.821 2.354 -12.193 1.00 94.62 197 PHE A O 1
ATOM 1574 N N . LEU A 1 198 ? 5.891 3.420 -12.641 1.00 95.19 198 LEU A N 1
ATOM 1575 C CA . LEU A 1 198 ? 5.455 2.519 -13.693 1.00 95.19 198 LEU A CA 1
ATOM 1576 C C . LEU A 1 198 ? 5.461 3.258 -15.022 1.00 95.19 198 LEU A C 1
ATOM 1578 O O . LEU A 1 198 ? 4.952 4.371 -15.107 1.00 95.19 198 LEU A O 1
ATOM 1582 N N . LEU A 1 199 ? 6.033 2.626 -16.043 1.00 93.75 199 LEU A N 1
ATOM 1583 C CA . LEU A 1 199 ? 6.082 3.128 -17.416 1.00 93.75 199 LEU A CA 1
ATOM 1584 C C . LEU A 1 199 ? 5.615 2.025 -18.367 1.00 93.75 199 LEU A C 1
ATOM 1586 O O . LEU A 1 199 ? 6.172 0.928 -18.332 1.00 93.75 199 LEU A O 1
ATOM 1590 N N . GLY A 1 200 ? 4.630 2.278 -19.225 1.00 93.06 200 GLY A N 1
ATOM 1591 C CA . GLY A 1 200 ? 4.109 1.244 -20.126 1.00 93.06 200 GLY A CA 1
ATOM 1592 C C . GLY A 1 200 ? 2.843 1.652 -20.882 1.00 93.06 200 GLY A C 1
ATOM 1593 O O . GLY A 1 200 ? 2.461 2.818 -20.832 1.00 93.06 200 GLY A O 1
ATOM 1594 N N . PRO A 1 201 ? 2.189 0.713 -21.592 1.00 91.44 201 PRO A N 1
ATOM 1595 C CA . PRO A 1 201 ? 0.955 0.965 -22.327 1.00 91.44 201 PRO A CA 1
ATOM 1596 C C . PRO A 1 201 ? -0.127 1.562 -21.437 1.00 91.44 201 PRO A C 1
ATOM 1598 O O . PRO A 1 201 ? -0.352 1.089 -20.322 1.00 91.44 201 PRO A O 1
ATOM 1601 N N . ALA A 1 202 ? -0.828 2.567 -21.953 1.00 90.88 202 ALA A N 1
ATOM 1602 C CA . ALA A 1 202 ? -1.737 3.358 -21.139 1.00 90.88 202 ALA A CA 1
ATOM 1603 C C . ALA A 1 202 ? -2.879 2.557 -20.506 1.00 90.88 202 ALA A C 1
ATOM 1605 O O . ALA A 1 202 ? -3.181 2.753 -19.335 1.00 90.88 202 ALA A O 1
ATOM 1606 N N . GLU A 1 203 ? -3.445 1.594 -21.232 1.00 89.12 203 GLU A N 1
ATOM 1607 C CA . GLU A 1 203 ? -4.498 0.707 -20.720 1.00 89.12 203 GLU A CA 1
ATOM 1608 C C . GLU A 1 203 ? -4.031 -0.094 -19.493 1.00 89.12 203 GLU A C 1
ATOM 1610 O O . GLU A 1 203 ? -4.765 -0.252 -18.517 1.00 89.12 203 GLU A O 1
ATOM 1615 N N . ILE A 1 204 ? -2.773 -0.548 -19.513 1.00 90.88 204 ILE A N 1
ATOM 1616 C CA . ILE A 1 204 ? -2.163 -1.310 -18.420 1.00 90.88 204 ILE A CA 1
ATOM 1617 C C . ILE A 1 204 ? -1.870 -0.396 -17.231 1.00 90.88 204 ILE A C 1
ATOM 1619 O O . ILE A 1 204 ? -2.132 -0.774 -16.091 1.00 90.88 204 ILE A O 1
ATOM 1623 N N . ILE A 1 205 ? -1.363 0.815 -17.483 1.00 92.31 205 ILE A N 1
ATOM 1624 C CA . ILE A 1 205 ? -1.110 1.819 -16.440 1.00 92.31 205 ILE A CA 1
ATOM 1625 C C . ILE A 1 205 ? -2.416 2.255 -15.769 1.00 92.31 205 ILE A C 1
ATOM 1627 O O . ILE A 1 205 ? -2.474 2.379 -14.547 1.00 92.31 205 ILE A O 1
ATOM 1631 N N . GLU A 1 206 ? -3.486 2.433 -16.537 1.00 89.44 206 GLU A N 1
ATOM 1632 C CA . GLU A 1 206 ? -4.804 2.797 -16.024 1.00 89.44 206 GLU A CA 1
ATOM 1633 C C . GLU A 1 206 ? -5.424 1.670 -15.183 1.00 89.44 206 GLU A C 1
ATOM 1635 O O . GLU A 1 206 ? -5.909 1.910 -14.073 1.00 89.44 206 GLU A O 1
ATOM 1640 N N . ALA A 1 207 ? -5.357 0.425 -15.670 1.00 89.69 207 ALA A N 1
ATOM 1641 C CA . ALA A 1 207 ? -5.807 -0.746 -14.925 1.00 89.69 207 ALA A CA 1
ATOM 1642 C C . ALA A 1 207 ? -5.008 -0.933 -13.626 1.00 89.69 207 ALA A C 1
ATOM 1644 O O . ALA A 1 207 ? -5.599 -1.130 -12.557 1.00 89.69 207 ALA A O 1
ATOM 1645 N N . PHE A 1 208 ? -3.684 -0.769 -13.694 1.00 91.81 208 PHE A N 1
ATOM 1646 C CA . PHE A 1 208 ? -2.817 -0.795 -12.524 1.00 91.81 208 PHE A CA 1
ATOM 1647 C C . PHE A 1 208 ? -3.197 0.306 -11.532 1.00 91.81 208 PHE A C 1
ATOM 1649 O O . PHE A 1 208 ? -3.372 0.016 -10.353 1.00 91.81 208 PHE A O 1
ATOM 1656 N N . ASN A 1 209 ? -3.382 1.549 -11.985 1.00 90.31 209 ASN A N 1
ATOM 1657 C CA . ASN A 1 209 ? -3.750 2.675 -11.126 1.00 90.31 209 ASN A CA 1
ATOM 1658 C C . ASN A 1 209 ? -5.063 2.434 -10.387 1.00 90.31 209 ASN A C 1
ATOM 1660 O O . ASN A 1 209 ? -5.141 2.711 -9.191 1.00 90.31 209 ASN A O 1
ATOM 1664 N N . ARG A 1 210 ? -6.077 1.872 -11.058 1.00 88.75 210 ARG A N 1
ATOM 1665 C CA . ARG A 1 210 ? -7.333 1.475 -10.406 1.00 88.75 210 ARG A CA 1
ATOM 1666 C C . ARG A 1 210 ? -7.097 0.429 -9.322 1.00 88.75 210 ARG A C 1
ATOM 1668 O O . ARG A 1 210 ? -7.588 0.589 -8.206 1.00 88.75 210 ARG A O 1
ATOM 1675 N N . ARG A 1 211 ? -6.328 -0.626 -9.620 1.00 87.44 211 ARG A N 1
ATOM 1676 C CA . ARG A 1 211 ? -6.049 -1.707 -8.659 1.00 87.44 211 ARG A CA 1
ATOM 1677 C C . ARG A 1 211 ? -5.203 -1.217 -7.486 1.00 87.44 211 ARG A C 1
ATOM 1679 O O . ARG A 1 211 ? -5.519 -1.528 -6.340 1.00 87.44 211 ARG A O 1
ATOM 1686 N N . HIS A 1 212 ? -4.172 -0.423 -7.763 1.00 89.00 212 HIS A N 1
ATOM 1687 C CA . HIS A 1 212 ? -3.328 0.214 -6.763 1.00 89.00 212 HIS A CA 1
ATOM 1688 C C . HIS A 1 212 ? -4.146 1.151 -5.881 1.00 89.00 212 HIS A C 1
ATOM 1690 O O . HIS A 1 212 ? -4.064 1.041 -4.667 1.00 89.00 212 HIS A O 1
ATOM 1696 N N . PHE A 1 213 ? -4.978 2.023 -6.455 1.00 86.31 213 PHE A N 1
ATOM 1697 C CA . PHE A 1 213 ? -5.845 2.898 -5.670 1.00 86.31 213 PHE A CA 1
ATOM 1698 C C . PHE A 1 213 ? -6.794 2.090 -4.786 1.00 86.31 213 PHE A C 1
ATOM 1700 O O . PHE A 1 213 ? -6.883 2.356 -3.588 1.00 86.31 213 PHE A O 1
ATOM 1707 N N . LYS A 1 214 ? -7.426 1.047 -5.336 1.00 83.50 214 LYS A N 1
ATOM 1708 C CA . LYS A 1 214 ? -8.301 0.157 -4.568 1.00 83.50 214 LYS A CA 1
ATOM 1709 C C . LYS A 1 214 ? -7.571 -0.502 -3.392 1.00 83.50 214 LYS A C 1
ATOM 1711 O O . LYS A 1 214 ? -8.122 -0.536 -2.307 1.00 83.50 214 LYS A O 1
ATOM 1716 N N . LYS A 1 215 ? -6.332 -0.976 -3.566 1.00 82.25 215 LYS A N 1
ATOM 1717 C CA . LYS A 1 215 ? -5.586 -1.674 -2.498 1.00 82.25 215 LYS A CA 1
ATOM 1718 C C . LYS A 1 215 ? -4.827 -0.750 -1.537 1.00 82.25 215 LYS A C 1
ATOM 1720 O O . LYS A 1 215 ? -4.797 -0.985 -0.340 1.00 82.25 215 LYS A O 1
ATOM 1725 N N . MET A 1 216 ? -4.184 0.288 -2.048 1.00 83.50 216 MET A N 1
ATOM 1726 C CA . MET A 1 216 ? -3.159 1.065 -1.334 1.00 83.50 216 MET A CA 1
ATOM 1727 C C . MET A 1 216 ? -3.567 2.531 -1.129 1.00 83.50 216 MET A C 1
ATOM 1729 O O . MET A 1 216 ? -2.928 3.274 -0.382 1.00 83.50 216 MET A O 1
ATOM 1733 N N . GLY A 1 217 ? -4.627 2.974 -1.807 1.00 83.44 217 GLY A N 1
ATOM 1734 C CA . GLY A 1 217 ? -4.990 4.382 -1.886 1.00 83.44 217 GLY A CA 1
ATOM 1735 C C . GLY A 1 217 ? -4.036 5.165 -2.788 1.00 83.44 217 GLY A C 1
ATOM 1736 O O . GLY A 1 217 ? -3.605 4.704 -3.849 1.00 83.44 217 GLY A O 1
ATOM 1737 N N . THR A 1 218 ? -3.737 6.395 -2.393 1.00 84.25 218 THR A N 1
ATOM 1738 C CA . THR A 1 218 ? -2.915 7.315 -3.183 1.00 84.25 218 THR A CA 1
ATOM 1739 C C . THR A 1 218 ? -1.430 7.161 -2.843 1.00 84.25 218 THR A C 1
ATOM 1741 O O . THR A 1 218 ? -1.104 6.855 -1.693 1.00 84.25 218 THR A O 1
ATOM 1744 N N . PRO A 1 219 ? -0.514 7.414 -3.796 1.00 84.88 219 PRO A N 1
ATOM 1745 C CA . PRO A 1 219 ? 0.914 7.518 -3.502 1.00 84.88 219 PRO A CA 1
ATOM 1746 C C . PRO A 1 219 ? 1.227 8.508 -2.364 1.00 84.88 219 PRO A C 1
ATOM 1748 O O . PRO A 1 219 ? 0.500 9.496 -2.207 1.00 84.88 219 PRO A O 1
ATOM 1751 N N . PRO A 1 220 ? 2.292 8.278 -1.572 1.00 79.00 220 PRO A N 1
ATOM 1752 C CA . PRO A 1 220 ? 2.645 9.137 -0.445 1.00 79.00 220 PRO A CA 1
ATOM 1753 C C . PRO A 1 220 ? 3.035 10.543 -0.919 1.00 79.00 220 PRO A C 1
ATOM 1755 O O . PRO A 1 220 ? 4.069 10.745 -1.558 1.00 79.00 220 PRO A O 1
ATOM 1758 N N . ALA A 1 221 ? 2.214 11.537 -0.572 1.00 79.62 221 ALA A N 1
ATOM 1759 C CA . ALA A 1 221 ? 2.452 12.931 -0.942 1.00 79.62 221 ALA A CA 1
ATOM 1760 C C . ALA A 1 221 ? 3.750 13.488 -0.332 1.00 79.62 221 ALA A C 1
ATOM 1762 O O . ALA A 1 221 ? 4.441 14.276 -0.976 1.00 79.62 221 ALA A O 1
ATOM 1763 N N . SER A 1 222 ? 4.107 13.046 0.878 1.00 79.62 222 SER A N 1
ATOM 1764 C CA . SER A 1 222 ? 5.359 13.405 1.550 1.00 79.62 222 SER A CA 1
ATOM 1765 C C . SER A 1 222 ? 6.586 12.953 0.758 1.00 79.62 222 SER A C 1
ATOM 1767 O O . SER A 1 222 ? 7.483 13.760 0.535 1.00 79.62 222 SER A O 1
ATOM 1769 N N . GLU A 1 223 ? 6.611 11.716 0.253 1.00 82.94 223 GLU A N 1
ATOM 1770 C CA . GLU A 1 223 ? 7.719 11.238 -0.586 1.00 82.94 223 GLU A CA 1
ATOM 1771 C C . GLU A 1 223 ? 7.752 11.921 -1.950 1.00 82.94 223 GLU A C 1
ATOM 1773 O O . GLU A 1 223 ? 8.829 12.251 -2.437 1.00 82.94 223 GLU A O 1
ATOM 1778 N N . ILE A 1 224 ? 6.590 12.193 -2.551 1.00 85.25 224 ILE A N 1
ATOM 1779 C CA . ILE A 1 224 ? 6.506 12.977 -3.791 1.00 85.25 224 ILE A CA 1
ATOM 1780 C C . ILE A 1 224 ? 7.143 14.358 -3.592 1.00 85.25 224 ILE A C 1
ATOM 1782 O O . ILE A 1 224 ? 7.914 14.812 -4.437 1.00 85.25 224 ILE A O 1
ATOM 1786 N N . LYS A 1 225 ? 6.850 15.029 -2.473 1.00 84.31 225 LYS A N 1
ATOM 1787 C CA . LYS A 1 225 ? 7.421 16.342 -2.150 1.00 84.31 225 LYS A CA 1
ATOM 1788 C C . LYS A 1 225 ? 8.902 16.268 -1.800 1.00 84.31 225 LYS A C 1
ATOM 1790 O O . LYS A 1 225 ? 9.656 17.124 -2.252 1.00 84.31 225 LYS A O 1
ATOM 1795 N N . LEU A 1 226 ? 9.319 15.250 -1.051 1.00 85.19 226 LEU A N 1
ATOM 1796 C CA . LEU A 1 226 ? 10.726 15.019 -0.735 1.00 85.19 226 LEU A CA 1
ATOM 1797 C C . LEU A 1 226 ? 11.539 14.786 -2.011 1.00 85.19 226 LEU A C 1
ATOM 1799 O O . LEU A 1 226 ? 12.599 15.378 -2.186 1.00 85.19 226 LEU A O 1
ATOM 1803 N N . LEU A 1 227 ? 11.022 13.973 -2.932 1.00 87.94 227 LEU A N 1
ATOM 1804 C CA . LEU A 1 227 ? 11.677 13.740 -4.207 1.00 87.94 227 LEU A CA 1
ATOM 1805 C C . LEU A 1 227 ? 11.716 15.021 -5.046 1.00 87.94 227 LEU A C 1
ATOM 1807 O O . LEU A 1 227 ? 12.784 15.388 -5.512 1.00 87.94 227 LEU A O 1
ATOM 1811 N N . ASP A 1 228 ? 10.601 15.747 -5.183 1.00 87.88 228 ASP A N 1
ATOM 1812 C CA . ASP A 1 228 ? 10.576 17.040 -5.888 1.00 87.88 228 ASP A CA 1
ATOM 1813 C C . ASP A 1 228 ? 11.613 18.026 -5.332 1.00 87.88 228 ASP A C 1
ATOM 1815 O O . ASP A 1 228 ? 12.268 18.743 -6.093 1.00 87.88 228 ASP A O 1
ATOM 1819 N N . PHE A 1 229 ? 11.788 18.027 -4.006 1.00 86.25 229 PHE A N 1
ATOM 1820 C CA . PHE A 1 229 ? 12.803 18.821 -3.333 1.00 86.25 229 PHE A CA 1
ATOM 1821 C C . PHE A 1 229 ? 14.216 18.417 -3.742 1.00 86.25 229 PHE A C 1
ATOM 1823 O O . PHE A 1 229 ? 15.042 19.303 -3.847 1.00 86.25 229 PHE A O 1
ATOM 1830 N N . PHE A 1 230 ? 14.527 17.153 -4.011 1.00 87.75 230 PHE A N 1
ATOM 1831 C CA . PHE A 1 230 ? 15.883 16.755 -4.405 1.00 87.75 230 PHE A CA 1
ATOM 1832 C C . PHE A 1 230 ? 16.171 16.835 -5.904 1.00 87.75 230 PHE A C 1
ATOM 1834 O O . PHE A 1 230 ? 17.316 16.633 -6.301 1.00 87.75 230 PHE A O 1
ATOM 1841 N N . LEU A 1 231 ? 15.172 17.118 -6.741 1.00 88.62 231 LEU A N 1
ATOM 1842 C CA . LEU A 1 231 ? 15.358 17.153 -8.190 1.00 88.62 231 LEU A CA 1
ATOM 1843 C C . LEU A 1 231 ? 15.513 18.578 -8.736 1.00 88.62 231 LEU A C 1
ATOM 1845 O O . LEU A 1 231 ? 14.739 19.482 -8.400 1.00 88.62 231 LEU A O 1
ATOM 1849 N N . ASN A 1 232 ? 16.469 18.736 -9.650 1.00 89.38 232 ASN A N 1
ATOM 1850 C CA . ASN A 1 232 ? 16.607 19.881 -10.549 1.00 89.38 232 ASN A CA 1
ATOM 1851 C C . ASN A 1 232 ? 15.473 19.920 -11.588 1.00 89.38 232 ASN A C 1
ATOM 1853 O O . ASN A 1 232 ? 14.703 18.968 -11.727 1.00 89.38 232 ASN A O 1
ATOM 1857 N N . GLU A 1 233 ? 15.368 21.015 -12.347 1.00 87.25 233 GLU A N 1
ATOM 1858 C CA . GLU A 1 233 ? 14.360 21.157 -13.415 1.00 87.25 233 GLU A CA 1
ATOM 1859 C C . GLU A 1 233 ? 14.510 20.112 -14.534 1.00 87.25 233 GLU A C 1
ATOM 1861 O O . GLU A 1 233 ? 13.521 19.722 -15.150 1.00 87.25 233 GLU A O 1
ATOM 1866 N N . ASP A 1 234 ? 15.723 19.598 -14.753 1.00 85.50 234 ASP A N 1
ATOM 1867 C CA . ASP A 1 234 ? 16.001 18.503 -15.690 1.00 85.50 234 ASP A CA 1
ATOM 1868 C C . ASP A 1 234 ? 15.737 17.100 -15.103 1.00 85.50 234 ASP A C 1
ATOM 1870 O O . ASP A 1 234 ? 15.972 16.083 -15.758 1.00 85.50 234 ASP A O 1
ATOM 1874 N N . GLY A 1 235 ? 15.253 17.036 -13.858 1.00 85.19 235 GLY A N 1
ATOM 1875 C CA . GLY A 1 235 ? 14.984 15.800 -13.130 1.00 85.19 235 GLY A CA 1
ATOM 1876 C C . GLY A 1 235 ? 16.227 15.077 -12.613 1.00 85.19 235 GLY A C 1
ATOM 1877 O O . GLY A 1 235 ? 16.098 13.957 -12.120 1.00 85.19 235 GLY A O 1
ATOM 1878 N N . THR A 1 236 ? 17.413 15.689 -12.686 1.00 88.06 236 THR A N 1
ATOM 1879 C CA . THR A 1 236 ? 18.632 15.157 -12.058 1.00 88.06 236 THR A CA 1
ATOM 1880 C C . THR A 1 236 ? 18.665 15.443 -10.557 1.00 88.06 236 THR A C 1
ATOM 1882 O O . THR A 1 236 ? 18.041 16.387 -10.073 1.00 88.06 236 THR A O 1
ATOM 1885 N N . PHE A 1 237 ? 19.388 14.613 -9.803 1.00 88.06 237 PHE A N 1
ATOM 1886 C CA . PHE A 1 237 ? 19.512 14.755 -8.352 1.00 88.06 237 PHE A CA 1
ATOM 1887 C C . PHE A 1 237 ? 20.469 15.892 -7.969 1.00 88.06 237 PHE A C 1
ATOM 1889 O O . PHE A 1 237 ? 21.619 15.924 -8.407 1.00 88.06 237 PHE A O 1
ATOM 1896 N N . ASP A 1 238 ? 20.007 16.800 -7.115 1.00 86.38 238 ASP A N 1
ATOM 1897 C CA . ASP A 1 238 ? 20.756 17.963 -6.647 1.00 86.38 238 ASP A CA 1
ATOM 1898 C C . ASP A 1 238 ? 21.439 17.681 -5.299 1.00 86.38 238 ASP A C 1
ATOM 1900 O O . ASP A 1 238 ? 20.869 17.861 -4.218 1.00 86.38 238 ASP A O 1
ATOM 1904 N N . LEU A 1 239 ? 22.707 17.266 -5.371 1.00 80.62 239 LEU A N 1
ATOM 1905 C CA . LEU A 1 239 ? 23.556 17.009 -4.202 1.00 80.62 239 LEU A CA 1
ATOM 1906 C C . LEU A 1 239 ? 23.718 18.242 -3.299 1.00 80.62 239 LEU A C 1
ATOM 1908 O O . LEU A 1 239 ? 23.923 18.096 -2.091 1.00 80.62 239 LEU A O 1
ATOM 1912 N N . SER A 1 240 ? 23.619 19.455 -3.854 1.00 78.56 240 SER A N 1
ATOM 1913 C CA . SER A 1 240 ? 23.845 20.690 -3.097 1.00 78.56 240 SER A CA 1
ATOM 1914 C C . SER A 1 240 ? 22.770 20.924 -2.028 1.00 78.56 240 SER A C 1
ATOM 1916 O O . SER A 1 240 ? 23.036 21.544 -0.994 1.00 78.56 240 SER A O 1
ATOM 1918 N N . ARG A 1 241 ? 21.579 20.336 -2.202 1.00 75.12 241 ARG A N 1
ATOM 1919 C CA . ARG A 1 241 ? 20.454 20.454 -1.259 1.00 75.12 241 ARG A CA 1
ATOM 1920 C C . ARG A 1 241 ? 20.667 19.727 0.064 1.00 75.12 241 ARG A C 1
ATOM 1922 O O . ARG A 1 241 ? 19.946 20.003 1.019 1.00 75.12 241 ARG A O 1
ATOM 1929 N N . ARG A 1 242 ? 21.698 18.879 0.173 1.00 67.12 242 ARG A N 1
ATOM 1930 C CA . ARG A 1 242 ? 22.114 18.279 1.454 1.00 67.12 242 ARG A CA 1
ATOM 1931 C C . ARG A 1 242 ? 22.672 19.292 2.445 1.00 67.12 242 ARG A C 1
ATOM 1933 O O . ARG A 1 242 ? 22.598 19.057 3.642 1.00 67.12 242 ARG A O 1
ATOM 1940 N N . GLY A 1 243 ? 23.263 20.385 1.956 1.00 57.84 243 GLY A N 1
ATOM 1941 C CA . GLY A 1 243 ? 24.035 21.324 2.777 1.00 57.84 243 GLY A CA 1
ATOM 1942 C C . GLY A 1 243 ? 23.446 22.730 2.905 1.00 57.84 243 GLY A C 1
ATOM 1943 O O . GLY A 1 243 ? 23.937 23.515 3.713 1.00 57.84 243 GLY A O 1
ATOM 1944 N N . GLN A 1 244 ? 22.402 23.083 2.145 1.00 54.00 244 GLN A N 1
ATOM 1945 C CA . GLN A 1 244 ? 21.906 24.469 2.068 1.00 54.00 244 GLN A CA 1
ATOM 1946 C C . GLN A 1 244 ? 21.063 24.956 3.272 1.00 54.00 244 GLN A C 1
ATOM 1948 O O . GLN A 1 244 ? 20.603 26.098 3.286 1.00 54.00 244 GLN A O 1
ATOM 1953 N N . ASN A 1 245 ? 20.946 24.182 4.354 1.00 47.59 245 ASN A N 1
ATOM 1954 C CA . ASN A 1 245 ? 20.040 24.486 5.475 1.00 47.59 245 ASN A CA 1
ATOM 1955 C C . ASN A 1 245 ? 20.658 25.278 6.635 1.00 47.59 245 ASN A C 1
ATOM 1957 O O . ASN A 1 245 ? 20.295 25.083 7.791 1.00 47.59 245 ASN A O 1
ATOM 1961 N N . LYS A 1 246 ? 21.557 26.225 6.338 1.00 43.53 246 LYS A N 1
ATOM 1962 C CA . LYS A 1 246 ? 21.710 27.399 7.221 1.00 43.53 246 LYS A CA 1
ATOM 1963 C C . LYS A 1 246 ? 20.651 28.467 6.950 1.00 43.53 246 LYS A C 1
ATOM 1965 O O . LYS A 1 246 ? 20.466 29.352 7.782 1.00 43.53 246 LYS A O 1
ATOM 1970 N N . ARG A 1 247 ? 19.933 28.395 5.823 1.00 45.47 247 ARG A N 1
ATOM 1971 C CA . ARG A 1 247 ? 18.652 29.095 5.714 1.00 45.47 247 ARG A CA 1
ATOM 1972 C C . ARG A 1 247 ? 17.698 28.372 6.648 1.00 45.47 247 ARG A C 1
ATOM 1974 O O . ARG A 1 247 ? 17.527 27.164 6.505 1.00 45.47 247 ARG A O 1
ATOM 1981 N N . ARG A 1 248 ? 17.142 29.104 7.619 1.00 42.94 248 ARG A N 1
ATOM 1982 C CA . ARG A 1 248 ? 15.964 28.662 8.363 1.00 42.94 248 ARG A CA 1
ATOM 1983 C C . ARG A 1 248 ? 15.021 28.083 7.321 1.00 42.94 248 ARG A C 1
ATOM 1985 O O . ARG A 1 248 ? 14.570 28.804 6.433 1.00 42.94 248 ARG A O 1
ATOM 1992 N N . PHE A 1 249 ? 14.771 26.780 7.376 1.00 43.22 249 PHE A N 1
ATOM 1993 C CA . PHE A 1 249 ? 13.456 26.371 6.952 1.00 43.22 249 PHE A CA 1
ATOM 1994 C C . PHE A 1 249 ? 12.553 27.139 7.903 1.00 43.22 249 PHE A C 1
ATOM 1996 O O . PHE A 1 249 ? 12.561 26.851 9.101 1.00 43.22 249 PHE A O 1
ATOM 2003 N N . ASP A 1 250 ? 11.845 28.145 7.399 1.00 39.06 250 ASP A N 1
ATOM 2004 C CA . ASP A 1 250 ? 10.645 28.637 8.059 1.00 39.06 250 ASP A CA 1
ATOM 2005 C C . ASP A 1 250 ? 9.618 27.500 7.939 1.00 39.06 250 ASP A C 1
ATOM 2007 O O . ASP A 1 250 ? 8.628 27.569 7.220 1.00 39.06 250 ASP A O 1
ATOM 2011 N N . ILE A 1 251 ? 9.934 26.370 8.581 1.00 38.75 251 ILE A N 1
ATOM 2012 C CA . ILE A 1 251 ? 8.932 25.472 9.107 1.00 38.75 251 ILE A CA 1
ATOM 2013 C C . ILE A 1 251 ? 8.228 26.392 10.087 1.00 38.75 251 ILE A C 1
ATOM 2015 O O . ILE A 1 251 ? 8.912 26.882 10.994 1.00 38.75 251 ILE A O 1
ATOM 2019 N N . PRO A 1 252 ? 6.941 26.711 9.878 1.00 34.66 252 PRO A N 1
ATOM 2020 C CA . PRO A 1 252 ? 6.192 27.447 10.874 1.00 34.66 252 PRO A CA 1
ATOM 2021 C C . PRO A 1 252 ? 6.500 26.771 12.199 1.00 34.66 252 PRO A C 1
ATOM 2023 O O . PRO A 1 252 ? 6.312 25.553 12.324 1.00 34.66 252 PRO A O 1
ATOM 2026 N N . SER A 1 253 ? 7.089 27.517 13.137 1.00 33.41 253 SER A N 1
ATOM 2027 C CA . SER A 1 253 ? 7.217 26.990 14.481 1.00 33.41 253 SER A CA 1
ATOM 2028 C C . SER A 1 253 ? 5.809 26.554 14.856 1.00 33.41 253 SER A C 1
ATOM 2030 O O . SER A 1 253 ? 4.877 27.336 14.637 1.00 33.41 253 SER A O 1
ATOM 2032 N N . PRO A 1 254 ? 5.607 25.348 15.408 1.00 38.00 254 PRO A N 1
ATOM 2033 C CA . PRO A 1 254 ? 4.336 25.053 16.039 1.00 38.00 254 PRO A CA 1
ATOM 2034 C C . PRO A 1 254 ? 3.949 26.223 16.962 1.00 38.00 254 PRO A C 1
ATOM 2036 O O . PRO A 1 254 ? 2.812 26.635 16.990 1.00 38.00 254 PRO A O 1
ATOM 2039 N N . ALA A 1 255 ? 4.897 26.914 17.595 1.00 33.50 255 ALA A N 1
ATOM 2040 C CA . ALA A 1 255 ? 4.574 28.061 18.439 1.00 33.50 255 ALA A CA 1
ATOM 2041 C C . ALA A 1 255 ? 3.863 29.243 17.735 1.00 33.50 255 ALA A C 1
ATOM 2043 O O . ALA A 1 255 ? 3.030 29.878 18.375 1.00 33.50 255 ALA A O 1
ATOM 2044 N N . ASP A 1 256 ? 4.130 29.537 16.456 1.00 29.84 256 ASP A N 1
ATOM 2045 C CA . ASP A 1 256 ? 3.618 30.769 15.819 1.00 29.84 256 ASP A CA 1
ATOM 2046 C C . ASP A 1 256 ? 2.160 30.644 15.339 1.00 29.84 256 ASP A C 1
ATOM 2048 O O . ASP A 1 256 ? 1.497 31.647 15.099 1.00 29.84 256 ASP A O 1
ATOM 2052 N N . ASP A 1 257 ? 1.645 29.414 15.253 1.00 34.12 257 ASP A N 1
ATOM 2053 C CA . ASP A 1 257 ? 0.293 29.089 14.768 1.00 34.12 257 ASP A CA 1
ATOM 2054 C C . ASP A 1 257 ? -0.488 28.225 15.788 1.00 34.12 257 ASP A C 1
ATOM 2056 O O . ASP A 1 257 ? -1.500 27.598 15.459 1.00 34.12 257 ASP A O 1
ATOM 2060 N N . PHE A 1 258 ? 0.043 28.108 17.013 1.00 31.69 258 PHE A N 1
ATOM 2061 C CA . PHE A 1 258 ? -0.554 27.405 18.158 1.00 31.69 258 PHE A CA 1
ATOM 2062 C C . PHE A 1 258 ? -0.873 28.366 19.321 1.00 31.69 258 PHE A C 1
ATOM 2064 O O . PHE A 1 258 ? -1.224 27.911 20.408 1.00 31.69 258 PHE A O 1
ATOM 2071 N N . SER A 1 259 ? -0.808 29.684 19.112 1.00 30.56 259 SER A N 1
ATOM 2072 C CA . SER A 1 259 ? -1.212 30.681 20.116 1.00 30.56 259 SER A CA 1
ATOM 2073 C C . SER A 1 259 ? -2.714 30.630 20.443 1.00 30.56 259 SER A C 1
ATOM 2075 O O . SER A 1 259 ? -3.094 30.921 21.570 1.00 30.56 259 SER A O 1
ATOM 2077 N N . GLU A 1 260 ? -3.565 30.151 19.526 1.00 29.00 260 GLU A N 1
ATOM 2078 C CA . GLU A 1 260 ? -4.980 29.833 19.814 1.00 29.00 260 GLU A CA 1
ATOM 2079 C C . GLU A 1 260 ? -5.189 28.410 20.381 1.00 29.00 260 GLU A C 1
ATOM 2081 O O . GLU A 1 260 ? -6.302 28.010 20.718 1.00 29.00 260 GLU A O 1
ATOM 2086 N N . TYR A 1 261 ? -4.108 27.641 20.544 1.00 35.66 261 TYR A N 1
ATOM 2087 C CA . TYR A 1 261 ? -4.091 26.282 21.088 1.00 35.66 261 TYR A CA 1
ATOM 2088 C C . TYR A 1 261 ? -3.393 26.217 22.459 1.00 35.66 261 TYR A C 1
ATOM 2090 O O . TYR A 1 261 ? -2.827 25.181 22.818 1.00 35.66 261 TYR A O 1
ATOM 2098 N N . GLU A 1 262 ? -3.497 27.270 23.282 1.00 28.02 262 GLU A N 1
ATOM 2099 C CA . GLU A 1 262 ? -3.047 27.238 24.689 1.00 28.02 262 GLU A CA 1
ATOM 2100 C C . GLU A 1 262 ? -3.699 26.103 25.510 1.00 28.02 262 GLU A C 1
ATOM 2102 O O . GLU A 1 262 ? -3.122 25.652 26.497 1.00 28.02 262 GLU A O 1
ATOM 2107 N N . ASN A 1 263 ? -4.814 25.524 25.049 1.00 28.75 263 ASN A N 1
ATOM 2108 C CA . ASN A 1 263 ? -5.418 24.332 25.662 1.00 28.75 263 ASN A CA 1
ATOM 2109 C C . ASN A 1 263 ? -4.873 22.986 25.134 1.00 28.75 263 ASN A C 1
ATOM 2111 O O . ASN A 1 263 ? -5.136 21.948 25.733 1.00 28.75 263 ASN A O 1
ATOM 2115 N N . PHE A 1 264 ? -4.066 22.982 24.068 1.00 29.78 264 PHE A N 1
ATOM 2116 C CA . PHE A 1 264 ? -3.242 21.831 23.656 1.00 29.78 264 PHE A CA 1
ATOM 2117 C C . PHE A 1 264 ? -1.848 21.868 24.316 1.00 29.78 264 PHE A C 1
ATOM 2119 O O . PHE A 1 264 ? -1.178 20.843 24.431 1.00 29.78 264 PHE A O 1
ATOM 2126 N N . ALA A 1 265 ? -1.440 23.030 24.842 1.00 27.11 265 ALA A N 1
ATOM 2127 C CA . ALA A 1 265 ? -0.220 23.219 25.630 1.00 27.11 265 ALA A CA 1
ATOM 2128 C C . ALA A 1 265 ? -0.336 22.751 27.098 1.00 27.11 265 ALA A C 1
ATOM 2130 O O . ALA A 1 265 ? 0.608 22.904 27.877 1.00 27.11 265 ALA A O 1
ATOM 2131 N N . VAL A 1 266 ? -1.451 22.123 27.488 1.00 29.78 266 VAL A N 1
ATOM 2132 C CA . VAL A 1 266 ? -1.620 21.536 28.830 1.00 29.78 266 VAL A CA 1
ATOM 2133 C C . VAL A 1 266 ? -1.097 20.087 28.915 1.00 29.78 266 VAL A C 1
ATOM 2135 O O . VAL A 1 266 ? -0.885 19.582 30.012 1.00 29.78 266 VAL A O 1
ATOM 2138 N N . ALA A 1 267 ? -0.728 19.457 27.792 1.00 29.30 267 ALA A N 1
ATOM 2139 C CA . ALA A 1 267 ? 0.004 18.177 27.775 1.00 29.30 267 ALA A CA 1
ATOM 2140 C C . ALA A 1 267 ? 1.484 18.311 27.350 1.00 29.30 267 ALA A C 1
ATOM 2142 O O . ALA A 1 267 ? 2.165 17.317 27.119 1.00 29.30 267 ALA A O 1
ATOM 2143 N N . GLY A 1 268 ? 1.998 19.542 27.260 1.00 29.11 268 GLY A N 1
ATOM 2144 C CA . GLY A 1 268 ? 3.346 19.824 26.768 1.00 29.11 268 GLY A CA 1
ATOM 2145 C C . GLY A 1 268 ? 3.931 21.117 27.324 1.00 29.11 268 GLY A C 1
ATOM 2146 O O . GLY A 1 268 ? 4.480 21.915 26.571 1.00 29.11 268 GLY A O 1
ATOM 2147 N N . ARG A 1 269 ? 3.838 21.351 28.639 1.00 26.38 269 ARG A N 1
ATOM 2148 C CA . ARG A 1 269 ? 4.706 22.343 29.288 1.00 26.38 269 ARG A CA 1
ATOM 2149 C C . ARG A 1 269 ? 6.106 21.751 29.460 1.00 26.38 269 ARG A C 1
ATOM 2151 O O . ARG A 1 269 ? 6.424 21.207 30.509 1.00 26.38 269 ARG A O 1
ATOM 2158 N N . PHE A 1 270 ? 6.958 21.960 28.462 1.00 32.50 270 PHE A N 1
ATOM 2159 C CA . PHE A 1 270 ? 8.392 22.137 28.693 1.00 32.50 270 PHE A CA 1
ATOM 2160 C C . PHE A 1 270 ? 8.775 23.603 28.437 1.00 32.50 270 PHE A C 1
ATOM 2162 O O . PHE A 1 270 ? 9.133 23.956 27.315 1.00 32.50 270 PHE A O 1
ATOM 2169 N N . PRO A 1 271 ? 8.743 24.474 29.461 1.00 27.72 271 PRO A N 1
ATOM 2170 C CA . PRO A 1 271 ? 9.538 25.687 29.460 1.00 27.72 271 PRO A CA 1
ATOM 2171 C C . PRO A 1 271 ? 10.618 25.611 30.548 1.00 27.72 271 PRO A C 1
ATOM 2173 O O . PRO A 1 271 ? 10.320 25.573 31.738 1.00 27.72 271 PRO A O 1
ATOM 2176 N N . GLY A 1 272 ? 11.887 25.675 30.136 1.00 26.16 272 GLY A N 1
ATOM 2177 C CA . GLY A 1 272 ? 12.894 26.377 30.939 1.00 26.16 272 GLY A CA 1
ATOM 2178 C C . GLY A 1 272 ? 13.897 25.574 31.766 1.00 26.16 272 GLY A C 1
ATOM 2179 O O . GLY A 1 272 ? 14.590 26.198 32.563 1.00 26.16 272 GLY A O 1
ATOM 2180 N N . VAL A 1 273 ? 14.068 24.264 31.574 1.00 26.88 273 VAL A N 1
ATOM 2181 C CA . VAL A 1 273 ? 15.221 23.553 32.158 1.00 26.88 273 VAL A CA 1
ATOM 2182 C C . VAL A 1 273 ? 15.934 22.774 31.066 1.00 26.88 273 VAL A C 1
ATOM 2184 O O . VAL A 1 273 ? 15.346 21.887 30.466 1.00 26.88 273 VAL A O 1
ATOM 2187 N N . LEU A 1 274 ? 17.175 23.193 30.805 1.00 28.86 274 LEU A N 1
ATOM 2188 C CA . LEU A 1 274 ? 18.310 22.494 30.174 1.00 28.86 274 LEU A CA 1
ATOM 2189 C C . LEU A 1 274 ? 19.067 23.445 29.238 1.00 28.86 274 LEU A C 1
ATOM 2191 O O . LEU A 1 274 ? 19.241 23.221 28.043 1.00 28.86 274 LEU A O 1
ATOM 2195 N N . ARG A 1 275 ? 19.567 24.538 29.830 1.00 25.20 275 ARG A N 1
ATOM 2196 C CA . ARG A 1 275 ? 20.738 25.262 29.311 1.00 25.20 275 ARG A CA 1
ATOM 2197 C C . ARG A 1 275 ? 22.047 24.749 29.930 1.00 25.20 275 ARG A C 1
ATOM 2199 O O . ARG A 1 275 ? 23.062 25.428 29.871 1.00 25.20 275 ARG A O 1
ATOM 2206 N N . GLY A 1 276 ? 22.052 23.559 30.513 1.00 28.70 276 GLY A N 1
ATOM 2207 C CA . GLY A 1 276 ? 23.261 22.968 31.063 1.00 28.70 276 GLY A CA 1
ATOM 2208 C C . GLY A 1 276 ? 22.996 21.533 31.457 1.00 28.70 276 GLY A C 1
ATOM 2209 O O . GLY A 1 276 ? 22.166 21.311 32.324 1.00 28.70 276 GLY A O 1
ATOM 2210 N N . ALA A 1 277 ? 23.655 20.613 30.760 1.00 24.27 277 ALA A N 1
ATOM 2211 C CA . ALA A 1 277 ? 24.105 19.314 31.253 1.00 24.27 277 ALA A CA 1
ATOM 2212 C C . ALA A 1 277 ? 24.741 18.586 30.061 1.00 24.27 277 ALA A C 1
ATOM 2214 O O . ALA A 1 277 ? 24.147 17.745 29.392 1.00 24.27 277 ALA A O 1
ATOM 2215 N N . ALA A 1 278 ? 25.961 19.005 29.732 1.00 27.81 278 ALA A N 1
ATOM 2216 C CA . ALA A 1 278 ? 26.943 18.014 29.342 1.00 27.81 278 ALA A CA 1
ATOM 2217 C C . ALA A 1 278 ? 27.298 17.238 30.622 1.00 27.81 278 ALA A C 1
ATOM 2219 O O . ALA A 1 278 ? 27.386 17.866 31.673 1.00 27.81 278 ALA A O 1
ATOM 2220 N N . GLU A 1 279 ? 27.543 15.934 30.478 1.00 27.75 279 GLU A N 1
ATOM 2221 C CA . GLU A 1 279 ? 28.194 15.024 31.441 1.00 27.75 279 GLU A CA 1
ATOM 2222 C C . GLU A 1 279 ? 27.301 14.052 32.254 1.00 27.75 279 GLU A C 1
ATOM 2224 O O . GLU A 1 279 ? 26.714 14.384 33.271 1.00 27.75 279 GLU A O 1
ATOM 2229 N N . THR A 1 280 ? 27.399 12.781 31.830 1.00 29.95 280 THR A N 1
ATOM 2230 C CA . THR A 1 280 ? 27.523 11.551 32.648 1.00 29.95 280 THR A CA 1
ATOM 2231 C C . THR A 1 280 ? 26.269 10.870 33.235 1.00 29.95 280 THR A C 1
ATOM 2233 O O . THR A 1 280 ? 25.723 11.274 34.247 1.00 29.95 280 THR A O 1
ATOM 2236 N N . VAL A 1 281 ? 25.923 9.738 32.598 1.00 31.94 281 VAL A N 1
ATOM 2237 C CA . VAL A 1 281 ? 25.334 8.422 32.991 1.00 31.94 281 VAL A CA 1
ATOM 2238 C C . VAL A 1 281 ? 24.600 8.196 34.343 1.00 31.94 281 VAL A C 1
ATOM 2240 O O . VAL A 1 281 ? 23.840 7.235 34.419 1.00 31.94 281 VAL A O 1
ATOM 2243 N N . GLU A 1 282 ? 24.696 9.029 35.379 1.00 27.52 282 GLU A N 1
ATOM 2244 C CA . GLU A 1 282 ? 23.991 8.809 36.664 1.00 27.52 282 GLU A CA 1
ATOM 2245 C C . GLU A 1 282 ? 22.622 9.522 36.791 1.00 27.52 282 GLU A C 1
ATOM 2247 O O . GLU A 1 282 ? 21.854 9.218 37.703 1.00 27.52 282 GLU A O 1
ATOM 2252 N N . GLU A 1 283 ? 22.232 10.383 35.841 1.00 31.41 283 GLU A N 1
ATOM 2253 C CA . GLU A 1 283 ? 20.956 11.135 35.882 1.00 31.41 283 GLU A CA 1
ATOM 2254 C C . GLU A 1 283 ? 19.692 10.332 35.508 1.00 31.41 283 GLU A C 1
ATOM 2256 O O . GLU A 1 283 ? 18.575 10.763 35.802 1.00 31.41 283 GLU A O 1
ATOM 2261 N N . ILE A 1 284 ? 19.827 9.122 34.949 1.00 35.41 284 ILE A N 1
ATOM 2262 C CA . ILE A 1 284 ? 18.677 8.314 34.488 1.00 35.41 284 ILE A CA 1
ATOM 2263 C C . ILE A 1 284 ? 17.725 7.952 35.649 1.00 35.41 284 ILE A C 1
ATOM 2265 O O . ILE A 1 284 ? 16.521 7.811 35.447 1.00 35.41 284 ILE A O 1
ATOM 2269 N N . ALA A 1 285 ? 18.224 7.844 36.884 1.00 28.31 285 ALA A N 1
ATOM 2270 C CA . ALA A 1 285 ? 17.387 7.542 38.048 1.00 28.31 285 ALA A CA 1
ATOM 2271 C C . ALA A 1 285 ? 16.600 8.763 38.572 1.00 28.31 285 ALA A C 1
ATOM 2273 O O . ALA A 1 285 ? 15.496 8.599 39.100 1.00 28.31 285 ALA A O 1
ATOM 2274 N N . ALA A 1 286 ? 17.139 9.976 38.409 1.00 29.77 286 ALA A N 1
ATOM 2275 C CA . ALA A 1 286 ? 16.501 11.217 38.852 1.00 29.77 286 ALA A CA 1
ATOM 2276 C C . ALA A 1 286 ? 15.418 11.678 37.863 1.00 29.77 286 ALA A C 1
ATOM 2278 O O . ALA A 1 286 ? 14.324 12.064 38.286 1.00 29.77 286 ALA A O 1
ATOM 2279 N N . ASP A 1 287 ? 15.665 11.508 36.560 1.00 36.38 287 ASP A N 1
ATOM 2280 C CA . ASP A 1 287 ? 14.679 11.774 35.508 1.00 36.38 287 ASP A CA 1
ATOM 2281 C C . ASP A 1 287 ? 13.438 10.890 35.651 1.00 36.38 287 ASP A C 1
ATOM 2283 O O . ASP A 1 287 ? 12.318 11.366 35.478 1.00 36.38 287 ASP A O 1
ATOM 2287 N N . VAL A 1 288 ? 13.598 9.626 36.063 1.00 35.19 288 VAL A N 1
ATOM 2288 C CA . VAL A 1 288 ? 12.467 8.717 36.315 1.00 35.19 288 VAL A CA 1
ATOM 2289 C C . VAL A 1 288 ? 11.593 9.213 37.476 1.00 35.19 288 VAL A C 1
ATOM 2291 O O . VAL A 1 288 ? 10.367 9.148 37.378 1.00 35.19 288 VAL A O 1
ATOM 2294 N N . GLN A 1 289 ? 12.170 9.770 38.548 1.00 31.34 289 GLN A N 1
ATOM 2295 C CA . GLN A 1 289 ? 11.385 10.319 39.666 1.00 31.34 289 GLN A CA 1
ATOM 2296 C C . GLN A 1 289 ? 10.702 11.650 39.322 1.00 31.34 289 GLN A C 1
ATOM 2298 O O . GLN A 1 289 ? 9.560 11.877 39.730 1.00 31.34 289 GLN A O 1
ATOM 2303 N N . GLN A 1 290 ? 11.347 12.509 38.530 1.00 33.75 290 GLN A N 1
ATOM 2304 C CA . GLN A 1 290 ? 10.750 13.773 38.097 1.00 33.75 290 GLN A CA 1
ATOM 2305 C C . GLN A 1 290 ? 9.644 13.554 37.046 1.00 33.75 290 GLN A C 1
ATOM 2307 O O . GLN A 1 290 ? 8.623 14.248 37.065 1.00 33.75 290 GLN A O 1
ATOM 2312 N N . MET A 1 291 ? 9.764 12.510 36.214 1.00 34.41 291 MET A N 1
ATOM 2313 C CA . MET A 1 291 ? 8.685 12.023 35.345 1.00 34.41 291 MET A CA 1
ATOM 2314 C C . MET A 1 291 ? 7.472 11.561 36.169 1.00 34.41 291 MET A C 1
ATOM 2316 O O . MET A 1 291 ? 6.334 11.908 35.858 1.00 34.41 291 MET A O 1
ATOM 2320 N N . VAL A 1 292 ? 7.683 10.839 37.276 1.00 32.44 292 VAL A N 1
ATOM 2321 C CA . VAL A 1 292 ? 6.590 10.384 38.157 1.00 32.44 292 VAL A CA 1
ATOM 2322 C C . VAL A 1 292 ? 5.807 11.563 38.757 1.00 32.44 292 VAL A C 1
ATOM 2324 O O . VAL A 1 292 ? 4.580 11.487 38.839 1.00 32.44 292 VAL A O 1
ATOM 2327 N N . GLY A 1 293 ? 6.486 12.666 39.097 1.00 29.33 293 GLY A N 1
ATOM 2328 C CA . GLY A 1 293 ? 5.876 13.871 39.675 1.00 29.33 293 GLY A CA 1
ATOM 2329 C C . GLY A 1 293 ? 5.131 14.786 38.692 1.00 29.33 293 GLY A C 1
ATOM 2330 O O . GLY A 1 293 ? 4.248 15.529 39.112 1.00 29.33 293 GLY A O 1
ATOM 2331 N N . HIS A 1 294 ? 5.440 14.744 37.392 1.00 35.97 294 HIS A N 1
ATOM 2332 C CA . HIS A 1 294 ? 4.730 15.543 36.380 1.00 35.97 294 HIS A CA 1
ATOM 2333 C C . HIS A 1 294 ? 3.508 14.825 35.787 1.00 35.97 294 HIS A C 1
ATOM 2335 O O . HIS A 1 294 ? 2.529 15.471 35.413 1.00 35.97 294 HIS A O 1
ATOM 2341 N N . PHE A 1 295 ? 3.506 13.491 35.769 1.00 35.47 295 PHE A N 1
ATOM 2342 C CA . PHE A 1 295 ? 2.373 12.702 35.275 1.00 35.47 295 PHE A CA 1
ATOM 2343 C C . PHE A 1 295 ? 1.187 12.619 36.253 1.00 35.47 295 PHE A C 1
ATOM 2345 O O . PHE A 1 295 ? 0.079 12.320 35.815 1.00 35.47 295 PHE A O 1
ATOM 2352 N N . SER A 1 296 ? 1.382 12.913 37.544 1.00 32.34 296 SER A N 1
ATOM 2353 C CA . SER A 1 296 ? 0.284 13.039 38.521 1.00 32.34 296 SER A CA 1
ATOM 2354 C C . SER A 1 296 ? -0.623 14.251 38.253 1.00 32.34 296 SER A C 1
ATOM 2356 O O . SER A 1 296 ? -1.783 14.260 38.652 1.00 32.34 296 SER A O 1
ATOM 2358 N N . LYS A 1 297 ? -0.132 15.254 37.513 1.00 32.94 297 LYS A N 1
ATOM 2359 C CA . LYS A 1 297 ? -0.936 16.399 37.054 1.00 32.94 297 LYS A CA 1
ATOM 2360 C C . LYS A 1 297 ? -1.738 16.108 35.784 1.00 32.94 297 LYS A C 1
ATOM 2362 O O . LYS A 1 297 ? -2.818 16.658 35.605 1.00 32.94 297 LYS A O 1
ATOM 2367 N N . ALA A 1 298 ? -1.252 15.210 34.924 1.00 35.25 298 ALA A N 1
ATOM 2368 C CA . ALA A 1 298 ? -2.011 14.732 33.765 1.00 35.25 298 ALA A CA 1
ATOM 2369 C C . ALA A 1 298 ? -3.170 13.799 34.174 1.00 35.25 298 ALA A C 1
ATOM 2371 O O . ALA A 1 298 ? -4.194 13.766 33.495 1.00 35.25 298 ALA A O 1
ATOM 2372 N N . SER A 1 299 ? -3.046 13.087 35.303 1.00 33.34 299 SER A N 1
ATOM 2373 C CA . SER A 1 299 ? -4.144 12.307 35.894 1.00 33.34 299 SER A CA 1
ATOM 2374 C C . SER A 1 299 ? -5.212 13.163 36.583 1.00 33.34 299 SER A C 1
ATOM 2376 O O . SER A 1 299 ? -6.357 12.737 36.653 1.00 33.34 299 SER A O 1
ATOM 2378 N N . GLU A 1 300 ? -4.888 14.379 37.033 1.00 33.78 300 GLU A N 1
ATOM 2379 C CA . GLU A 1 300 ? -5.882 15.318 37.586 1.00 33.78 300 GLU A CA 1
ATOM 2380 C C . GLU A 1 300 ? -6.830 15.884 36.513 1.00 33.78 300 GLU A C 1
ATOM 2382 O O . GLU A 1 300 ? -7.991 16.166 36.797 1.00 33.78 300 GLU A O 1
ATOM 2387 N N . ILE A 1 301 ? -6.356 16.020 35.270 1.00 39.44 301 ILE A N 1
ATOM 2388 C CA . ILE A 1 301 ? -7.120 16.589 34.143 1.00 39.44 301 ILE A CA 1
ATOM 2389 C C . ILE A 1 301 ? -7.978 15.523 33.435 1.00 39.44 301 ILE A C 1
ATOM 2391 O O . ILE A 1 301 ? -8.947 15.838 32.747 1.00 39.44 301 ILE A O 1
ATOM 2395 N N . LEU A 1 302 ? -7.667 14.243 33.639 1.00 37.03 302 LEU A N 1
ATOM 2396 C CA . LEU A 1 302 ? -8.331 13.101 33.021 1.00 37.03 302 LEU A CA 1
ATOM 2397 C C . LEU A 1 302 ? -8.960 12.236 34.117 1.00 37.03 302 LEU A C 1
ATOM 2399 O O . LEU A 1 302 ? -8.295 11.394 34.709 1.00 37.03 302 LEU A O 1
ATOM 2403 N N . GLY A 1 303 ? -10.246 12.485 34.379 1.00 37.66 303 GLY A N 1
ATOM 2404 C CA . GLY A 1 303 ? -10.993 12.065 35.567 1.00 37.66 303 GLY A CA 1
ATOM 2405 C C . GLY A 1 303 ? -10.810 10.631 36.104 1.00 37.66 303 GLY A C 1
ATOM 2406 O O . GLY A 1 303 ? -10.378 9.695 35.432 1.00 37.66 303 GLY A O 1
ATOM 2407 N N . VAL A 1 304 ? -11.270 10.486 37.350 1.00 34.25 304 VAL A N 1
ATOM 2408 C CA . VAL A 1 304 ? -11.169 9.406 38.365 1.00 34.25 304 VAL A CA 1
ATOM 2409 C C . VAL A 1 304 ? -11.313 7.933 37.888 1.00 34.25 304 VAL A C 1
ATOM 2411 O O . VAL A 1 304 ? -11.033 7.003 38.640 1.00 34.25 304 VAL A O 1
ATOM 2414 N N . GLY A 1 305 ? -11.684 7.660 36.634 1.00 40.44 305 GLY A N 1
ATOM 2415 C CA . GLY A 1 305 ? -11.701 6.309 36.043 1.00 40.44 305 GLY A CA 1
ATOM 2416 C C . GLY A 1 305 ? -10.401 5.882 35.336 1.00 40.44 305 GLY A C 1
ATOM 2417 O O . GLY A 1 305 ? -10.149 4.680 35.184 1.00 40.44 305 GLY A O 1
ATOM 2418 N N . LEU A 1 306 ? -9.560 6.834 34.911 1.00 42.94 306 LEU A N 1
ATOM 2419 C CA . LEU A 1 306 ? -8.328 6.548 34.165 1.00 42.94 306 LEU A CA 1
ATOM 2420 C C . LEU A 1 306 ? -7.177 6.084 35.057 1.00 42.94 306 LEU A C 1
ATOM 2422 O O . LEU A 1 306 ? -6.371 5.284 34.597 1.00 42.94 306 LEU A O 1
ATOM 2426 N N . GLU A 1 307 ? -7.117 6.474 36.330 1.00 40.16 307 GLU A N 1
ATOM 2427 C CA . GLU A 1 307 ? -6.003 6.101 37.213 1.00 40.16 307 GLU A CA 1
ATOM 2428 C C . GLU A 1 307 ? -5.833 4.585 37.360 1.00 40.16 307 GLU A C 1
ATOM 2430 O O . GLU A 1 307 ? -4.708 4.096 37.295 1.00 40.16 307 GLU A O 1
ATOM 2435 N N . LYS A 1 308 ? -6.925 3.813 37.471 1.00 45.91 308 LYS A N 1
ATOM 2436 C CA . LYS A 1 308 ? -6.878 2.335 37.527 1.00 45.91 308 LYS A CA 1
ATOM 2437 C C . LYS A 1 308 ? -6.479 1.696 36.194 1.00 45.91 308 LYS A C 1
ATOM 2439 O O . LYS A 1 308 ? -5.752 0.708 36.173 1.00 45.91 308 LYS A O 1
ATOM 2444 N N . THR A 1 309 ? -6.947 2.265 35.086 1.00 44.53 309 THR A N 1
ATOM 2445 C CA . THR A 1 309 ? -6.664 1.769 33.729 1.00 44.53 309 THR A CA 1
ATOM 2446 C C . THR A 1 309 ? -5.214 2.046 33.350 1.00 44.53 309 THR A C 1
ATOM 2448 O O . THR A 1 309 ? -4.498 1.149 32.919 1.00 44.53 309 THR A O 1
ATOM 2451 N N . VAL A 1 310 ? -4.757 3.277 33.582 1.00 45.66 310 VAL A N 1
ATOM 2452 C CA . VAL A 1 310 ? -3.378 3.700 33.362 1.00 45.66 310 VAL A CA 1
ATOM 2453 C C . VAL A 1 310 ? -2.460 2.925 34.288 1.00 45.66 310 VAL A C 1
ATOM 2455 O O . VAL A 1 310 ? -1.514 2.356 33.779 1.00 45.66 310 VAL A O 1
ATOM 2458 N N . SER A 1 311 ? -2.738 2.798 35.592 1.00 47.22 311 SER A N 1
ATOM 2459 C CA . SER A 1 311 ? -1.883 2.024 36.517 1.00 47.22 311 SER A CA 1
ATOM 2460 C C . SER A 1 311 ? -1.760 0.535 36.164 1.00 47.22 311 SER A C 1
ATOM 2462 O O . SER A 1 311 ? -0.668 -0.019 36.306 1.00 47.22 311 SER A O 1
ATOM 2464 N N . PHE A 1 312 ? -2.815 -0.091 35.625 1.00 52.38 312 PHE A N 1
ATOM 2465 C CA . PHE A 1 312 ? -2.756 -1.459 35.092 1.00 52.38 312 PHE A CA 1
ATOM 2466 C C . PHE A 1 312 ? -1.725 -1.601 33.957 1.00 52.38 312 PHE A C 1
ATOM 2468 O O . PHE A 1 312 ? -0.940 -2.551 33.953 1.00 52.38 312 PHE A O 1
ATOM 2475 N N . PHE A 1 313 ? -1.671 -0.637 33.031 1.00 52.84 313 PHE A N 1
ATOM 2476 C CA . PHE A 1 313 ? -0.663 -0.599 31.961 1.00 52.84 313 PHE A CA 1
ATOM 2477 C C . PHE A 1 313 ? 0.706 -0.115 32.455 1.00 52.84 313 PHE A C 1
ATOM 2479 O O . PHE A 1 313 ? 1.737 -0.679 32.092 1.00 52.84 313 PHE A O 1
ATOM 2486 N N . ARG A 1 314 ? 0.716 0.860 33.371 1.00 47.00 314 ARG A N 1
ATOM 2487 C CA . ARG A 1 314 ? 1.898 1.500 33.966 1.00 47.00 314 ARG A CA 1
ATOM 2488 C C . ARG A 1 314 ? 2.825 0.466 34.597 1.00 47.00 314 ARG A C 1
ATOM 2490 O O . ARG A 1 314 ? 4.025 0.502 34.360 1.00 47.00 314 ARG A O 1
ATOM 2497 N N . GLY A 1 315 ? 2.265 -0.493 35.338 1.00 49.62 315 GLY A N 1
ATOM 2498 C CA . GLY A 1 315 ? 3.038 -1.548 35.998 1.00 49.62 315 GLY A CA 1
ATOM 2499 C C . GLY A 1 315 ? 3.628 -2.605 35.054 1.00 49.62 315 GLY A C 1
ATOM 2500 O O . GLY A 1 315 ? 4.675 -3.166 35.366 1.00 49.62 315 GLY A O 1
ATOM 2501 N N . LYS A 1 316 ? 2.993 -2.879 33.902 1.00 51.47 316 LYS A N 1
ATOM 2502 C CA . LYS A 1 316 ? 3.455 -3.901 32.939 1.00 51.47 316 LYS A CA 1
ATOM 2503 C C . LYS A 1 316 ? 4.318 -3.331 31.800 1.00 51.47 316 LYS A C 1
ATOM 2505 O O . LYS A 1 316 ? 5.142 -4.071 31.269 1.00 51.47 316 LYS A O 1
ATOM 2510 N N . GLN A 1 317 ? 4.154 -2.057 31.424 1.00 52.69 317 GLN A N 1
ATOM 2511 C CA . GLN A 1 317 ? 4.745 -1.487 30.200 1.00 52.69 317 GLN A CA 1
ATOM 2512 C C . GLN A 1 317 ? 5.769 -0.358 30.408 1.00 52.69 317 GLN A C 1
ATOM 2514 O O . GLN A 1 317 ? 6.543 -0.117 29.485 1.00 52.69 317 GLN A O 1
ATOM 2519 N N . LEU A 1 318 ? 5.883 0.289 31.584 1.00 46.41 318 LEU A N 1
ATOM 2520 C CA . LEU A 1 318 ? 6.924 1.325 31.767 1.00 46.41 318 LEU A CA 1
ATOM 2521 C C . LEU A 1 318 ? 8.354 0.794 31.633 1.00 46.41 318 LEU A C 1
ATOM 2523 O O . LEU A 1 318 ? 9.235 1.531 31.208 1.00 46.41 318 LEU A O 1
ATOM 2527 N N . ASN A 1 319 ? 8.579 -0.487 31.924 1.00 49.56 319 ASN A N 1
ATOM 2528 C CA . ASN A 1 319 ? 9.884 -1.120 31.722 1.00 49.56 319 ASN A CA 1
ATOM 2529 C C . ASN A 1 319 ? 10.171 -1.467 30.246 1.00 49.56 319 ASN A C 1
ATOM 2531 O O . ASN A 1 319 ? 11.193 -2.085 29.962 1.00 49.56 319 ASN A O 1
ATOM 2535 N N . ARG A 1 320 ? 9.273 -1.117 29.312 1.00 57.22 320 ARG A N 1
ATOM 2536 C CA . ARG A 1 320 ? 9.376 -1.421 27.873 1.00 57.22 320 ARG A CA 1
ATOM 2537 C C . ARG A 1 320 ? 9.289 -0.188 26.968 1.00 57.22 320 ARG A C 1
ATOM 2539 O O . ARG A 1 320 ? 9.207 -0.347 25.754 1.00 57.22 320 ARG A O 1
ATOM 2546 N N . ALA A 1 321 ? 9.285 1.025 27.524 1.00 63.34 321 ALA A N 1
ATOM 2547 C CA . ALA A 1 321 ? 9.228 2.238 26.713 1.00 63.34 321 ALA A CA 1
ATOM 2548 C C . ALA A 1 321 ? 10.393 2.270 25.708 1.00 63.34 321 ALA A C 1
ATOM 2550 O O . ALA A 1 321 ? 11.550 2.041 26.070 1.00 63.34 321 ALA A O 1
ATOM 2551 N N . LEU A 1 322 ? 10.082 2.531 24.436 1.00 66.19 322 LEU A N 1
ATOM 2552 C CA . LEU A 1 322 ? 11.099 2.598 23.392 1.00 66.19 322 LEU A CA 1
ATOM 2553 C C . LEU A 1 322 ? 11.965 3.845 23.619 1.00 66.19 322 LEU A C 1
ATOM 2555 O O . LEU A 1 322 ? 11.409 4.935 23.764 1.00 66.19 322 LEU A O 1
ATOM 2559 N N . PRO A 1 323 ? 13.303 3.736 23.621 1.00 75.06 323 PRO A N 1
ATOM 2560 C CA . PRO A 1 323 ? 14.165 4.906 23.713 1.00 75.06 323 PRO A CA 1
ATOM 2561 C C . PRO A 1 323 ? 14.073 5.742 22.430 1.00 75.06 323 PRO A C 1
ATOM 2563 O O . PRO A 1 323 ? 14.086 5.191 21.326 1.00 75.06 323 PRO A O 1
ATOM 2566 N N . ASP A 1 324 ? 14.030 7.070 22.570 1.00 81.38 324 ASP A N 1
ATOM 2567 C CA . ASP A 1 324 ? 14.110 7.995 21.437 1.00 81.38 324 ASP A CA 1
ATOM 2568 C C . ASP A 1 324 ? 15.556 8.504 21.236 1.00 81.38 324 ASP A C 1
ATOM 2570 O O . ASP A 1 324 ? 16.020 9.362 21.993 1.00 81.38 324 ASP A O 1
ATOM 2574 N N . PRO A 1 325 ? 16.279 8.035 20.200 1.00 79.06 325 PRO A N 1
ATOM 2575 C CA . PRO A 1 325 ? 17.649 8.466 19.907 1.00 79.06 325 PRO A CA 1
ATOM 2576 C C . PRO A 1 325 ? 17.758 9.920 19.414 1.00 79.06 325 PRO A C 1
ATOM 2578 O O . PRO A 1 325 ? 18.873 10.438 19.285 1.00 79.06 325 PRO A O 1
ATOM 2581 N N . PHE A 1 326 ? 16.636 10.581 19.108 1.00 82.50 326 PHE A N 1
ATOM 2582 C CA . PHE A 1 326 ? 16.610 11.992 18.722 1.00 82.50 326 PHE A CA 1
ATOM 2583 C C . PHE A 1 326 ? 16.008 12.907 19.792 1.00 82.50 326 PHE A C 1
ATOM 2585 O O . PHE A 1 326 ? 15.889 14.109 19.543 1.00 82.50 326 PHE A O 1
ATOM 2592 N N . SER A 1 327 ? 15.719 12.384 20.987 1.00 80.19 327 SER A N 1
ATOM 2593 C CA . SER A 1 327 ? 15.277 13.200 22.117 1.00 80.19 327 SER A CA 1
ATOM 2594 C C . SER A 1 327 ? 16.267 14.343 22.384 1.00 80.19 327 SER A C 1
ATOM 2596 O O . SER A 1 327 ? 17.487 14.163 22.336 1.00 80.19 327 SER A O 1
ATOM 2598 N N . GLY A 1 328 ? 15.741 15.553 22.583 1.00 76.94 328 GLY A N 1
ATOM 2599 C CA . GLY A 1 328 ? 16.531 16.772 22.796 1.00 76.94 328 GLY A CA 1
ATOM 2600 C C . GLY A 1 328 ? 17.189 17.373 21.543 1.00 76.94 328 GLY A C 1
ATOM 2601 O O . GLY A 1 328 ? 17.800 18.439 21.635 1.00 76.94 328 GLY A O 1
ATOM 2602 N N . LYS A 1 329 ? 17.067 16.753 20.361 1.00 79.31 329 LYS A N 1
ATOM 2603 C CA . LYS A 1 329 ? 17.598 17.317 19.108 1.00 79.31 329 LYS A CA 1
ATOM 2604 C C . LYS A 1 329 ? 16.632 18.310 18.478 1.00 79.31 329 LYS A C 1
ATOM 2606 O O . LYS A 1 329 ? 15.415 18.155 18.524 1.00 79.31 329 LYS A O 1
ATOM 2611 N N . GLN A 1 330 ? 17.186 19.316 17.806 1.00 79.00 330 GLN A N 1
ATOM 2612 C CA . GLN A 1 330 ? 16.378 20.258 17.033 1.00 79.00 330 GLN A CA 1
ATOM 2613 C C . GLN A 1 330 ? 15.884 19.612 15.732 1.00 79.00 330 GLN A C 1
ATOM 2615 O O . GLN A 1 330 ? 16.617 18.866 15.081 1.00 79.00 330 GLN A O 1
ATOM 2620 N N . GLN A 1 331 ? 14.674 19.969 15.290 1.00 75.12 331 GLN A N 1
ATOM 2621 C CA . GLN A 1 331 ? 14.078 19.460 14.044 1.00 75.12 331 GLN A CA 1
ATOM 2622 C C . GLN A 1 331 ? 14.996 19.654 12.826 1.00 75.12 331 GLN A C 1
ATOM 2624 O O . GLN A 1 331 ? 15.143 18.750 12.007 1.00 75.12 331 GLN A O 1
ATOM 2629 N N . ALA A 1 332 ? 15.672 20.804 12.735 1.00 75.25 332 ALA A N 1
ATOM 2630 C CA . ALA A 1 332 ? 16.626 21.088 11.665 1.00 75.25 332 ALA A CA 1
ATOM 2631 C C . ALA A 1 332 ? 17.821 20.114 11.653 1.00 75.25 332 ALA A C 1
ATOM 2633 O O . ALA A 1 332 ? 18.283 19.729 10.581 1.00 75.25 332 ALA A O 1
ATOM 2634 N N . GLU A 1 333 ? 18.296 19.672 12.825 1.00 80.69 333 GLU A N 1
ATOM 2635 C CA . GLU A 1 333 ? 19.364 18.668 12.931 1.00 80.69 333 GLU A CA 1
ATOM 2636 C C . GLU A 1 333 ? 18.879 17.304 12.424 1.00 80.69 333 GLU A C 1
ATOM 2638 O O . GLU A 1 333 ? 19.594 16.628 11.683 1.00 80.69 333 GLU A O 1
ATOM 2643 N N . ILE A 1 334 ? 17.657 16.909 12.790 1.00 82.69 334 ILE A N 1
ATOM 2644 C CA . ILE A 1 334 ? 17.059 15.636 12.367 1.00 82.69 334 ILE A CA 1
ATOM 2645 C C . ILE A 1 334 ? 16.836 15.630 10.850 1.00 82.69 334 ILE A C 1
ATOM 2647 O O . ILE A 1 334 ? 17.204 14.663 10.188 1.00 82.69 334 ILE A O 1
ATOM 2651 N N . LEU A 1 335 ? 16.313 16.721 10.282 1.00 81.31 335 LEU A N 1
ATOM 2652 C CA . LEU A 1 335 ? 16.126 16.870 8.835 1.00 81.31 335 LEU A CA 1
ATOM 2653 C C . LEU A 1 335 ? 17.452 16.856 8.071 1.00 81.31 335 LEU A C 1
ATOM 2655 O O . LEU A 1 335 ? 17.556 16.214 7.029 1.00 81.31 335 LEU A O 1
ATOM 2659 N N . LEU A 1 336 ? 18.489 17.516 8.593 1.00 81.38 336 LEU A N 1
ATOM 2660 C CA . LEU A 1 336 ? 19.816 17.458 7.984 1.00 81.38 336 LEU A CA 1
ATOM 2661 C C . LEU A 1 336 ? 20.356 16.023 7.977 1.00 81.38 336 LEU A C 1
ATOM 2663 O O . LEU A 1 336 ? 20.862 15.567 6.954 1.00 81.38 336 LEU A O 1
ATOM 2667 N N . LYS A 1 337 ? 20.203 15.296 9.091 1.00 85.12 337 LYS A N 1
ATOM 2668 C CA . LYS A 1 337 ? 20.582 13.880 9.175 1.00 85.12 337 LYS A CA 1
ATOM 2669 C C . LYS A 1 337 ? 19.759 13.005 8.240 1.00 85.12 337 LYS A C 1
ATOM 2671 O O . LYS A 1 337 ? 20.335 12.121 7.621 1.00 85.12 337 LYS A O 1
ATOM 2676 N N . LEU A 1 338 ? 18.465 13.275 8.073 1.00 85.69 338 LEU A N 1
ATOM 2677 C CA . LEU A 1 338 ? 17.637 12.591 7.078 1.00 85.69 338 LEU A CA 1
ATOM 2678 C C . LEU A 1 338 ? 18.232 12.738 5.681 1.00 85.69 338 LEU A C 1
ATOM 2680 O O . LEU A 1 338 ? 18.416 11.746 4.984 1.00 85.69 338 LEU A O 1
ATOM 2684 N N . PHE A 1 339 ? 18.580 13.960 5.285 1.00 85.19 339 PHE A N 1
ATOM 2685 C CA . PHE A 1 339 ? 19.089 14.234 3.943 1.00 85.19 339 PHE A CA 1
ATOM 2686 C C . PHE A 1 339 ? 20.470 13.634 3.678 1.00 85.19 339 PHE A C 1
ATOM 2688 O O . PHE A 1 339 ? 20.777 13.306 2.535 1.00 85.19 339 PHE A O 1
ATOM 2695 N N . THR A 1 340 ? 21.303 13.478 4.707 1.00 85.25 340 THR A N 1
ATOM 2696 C CA . THR A 1 340 ? 22.627 12.856 4.570 1.00 85.25 340 THR A CA 1
ATOM 2697 C C . THR A 1 340 ? 22.612 11.335 4.716 1.00 85.25 340 THR A C 1
ATOM 2699 O O . THR A 1 340 ? 23.608 10.710 4.371 1.00 85.25 340 THR A O 1
ATOM 2702 N N . ASN A 1 341 ? 21.501 10.742 5.168 1.00 88.25 341 ASN A N 1
ATOM 2703 C CA . ASN A 1 341 ? 21.367 9.305 5.435 1.00 88.25 341 ASN A CA 1
ATOM 2704 C C . ASN A 1 341 ? 20.181 8.660 4.686 1.00 88.25 341 ASN A C 1
ATOM 2706 O O . ASN A 1 341 ? 19.660 7.626 5.104 1.00 88.25 341 ASN A O 1
ATOM 2710 N N . LEU A 1 342 ? 19.744 9.237 3.557 1.00 85.31 342 LEU A N 1
ATOM 2711 C CA . LEU A 1 342 ? 18.632 8.703 2.748 1.00 85.31 342 LEU A CA 1
ATOM 2712 C C . LEU A 1 342 ? 18.854 7.255 2.284 1.00 85.31 342 LEU A C 1
ATOM 2714 O O . LEU A 1 342 ? 17.892 6.526 2.057 1.00 85.31 342 LEU A O 1
ATOM 2718 N N . ASN A 1 343 ? 20.111 6.835 2.158 1.00 88.38 343 ASN A N 1
ATOM 2719 C CA . ASN A 1 343 ? 20.518 5.513 1.694 1.00 88.38 343 ASN A CA 1
ATOM 2720 C C . ASN A 1 343 ? 21.097 4.623 2.798 1.00 88.38 343 ASN A C 1
ATOM 2722 O O . ASN A 1 343 ? 21.651 3.569 2.486 1.00 88.38 343 ASN A O 1
ATOM 2726 N N . ASP A 1 344 ? 20.987 5.038 4.058 1.00 90.06 344 ASP A N 1
ATOM 2727 C CA . ASP A 1 344 ? 21.445 4.268 5.205 1.00 90.06 344 ASP A CA 1
ATOM 2728 C C . ASP A 1 344 ? 20.247 3.558 5.849 1.00 90.06 344 ASP A C 1
ATOM 2730 O O . ASP A 1 344 ? 19.388 4.165 6.492 1.00 90.06 344 ASP A O 1
ATOM 2734 N N . SER A 1 345 ? 20.187 2.238 5.669 1.00 88.75 345 SER A N 1
ATOM 2735 C CA . SER A 1 345 ? 19.110 1.413 6.214 1.00 88.75 345 SER A CA 1
ATOM 2736 C C . SER A 1 345 ? 19.111 1.350 7.742 1.00 88.75 345 SER A C 1
ATOM 2738 O O . SER A 1 345 ? 18.045 1.219 8.340 1.00 88.75 345 SER A O 1
ATOM 2740 N N . GLU A 1 346 ? 20.273 1.428 8.393 1.00 89.62 346 GLU A N 1
ATOM 2741 C CA . GLU A 1 346 ? 20.355 1.413 9.859 1.00 89.62 346 GLU A CA 1
ATOM 2742 C C . GLU A 1 346 ? 19.903 2.752 10.442 1.00 89.62 346 GLU A C 1
ATOM 2744 O O . GLU A 1 346 ? 19.160 2.796 11.431 1.00 89.62 346 GLU A O 1
ATOM 2749 N N . TRP A 1 347 ? 20.252 3.853 9.778 1.00 90.31 347 TRP A N 1
ATOM 2750 C CA . TRP A 1 347 ? 19.734 5.165 10.143 1.00 90.31 347 TRP A CA 1
ATOM 2751 C C . TRP A 1 347 ? 18.208 5.239 9.974 1.00 90.31 347 TRP A C 1
ATOM 2753 O O . TRP A 1 347 ? 17.511 5.704 10.875 1.00 90.31 347 TRP A O 1
ATOM 2763 N N . GLN A 1 348 ? 17.655 4.699 8.884 1.00 86.88 348 GLN A N 1
ATOM 2764 C CA . GLN A 1 348 ? 16.200 4.632 8.687 1.00 86.88 348 GLN A CA 1
ATOM 2765 C C . GLN A 1 348 ? 15.489 3.796 9.759 1.00 86.88 348 GLN A C 1
ATOM 2767 O O . GLN A 1 348 ? 14.428 4.195 10.247 1.00 86.88 348 GLN A O 1
ATOM 2772 N N . LYS A 1 349 ? 16.073 2.664 10.179 1.00 87.56 349 LYS A N 1
ATOM 2773 C CA . LYS A 1 349 ? 15.565 1.886 11.324 1.00 87.56 349 LYS A CA 1
ATOM 2774 C C . LYS A 1 349 ? 15.588 2.710 12.610 1.00 87.56 349 LYS A C 1
ATOM 2776 O O . LYS A 1 349 ? 14.648 2.641 13.396 1.00 87.56 349 LYS A O 1
ATOM 2781 N N . THR A 1 350 ? 16.628 3.514 12.812 1.00 89.12 350 THR A N 1
ATOM 2782 C CA . THR A 1 350 ? 16.756 4.411 13.970 1.00 89.12 350 THR A CA 1
ATOM 2783 C C . THR A 1 350 ? 15.684 5.504 13.958 1.00 89.12 350 THR A C 1
ATOM 2785 O O . THR A 1 350 ? 15.018 5.711 14.971 1.00 89.12 350 THR A O 1
ATOM 2788 N N . LEU A 1 351 ? 15.444 6.145 12.807 1.00 88.69 351 LEU A N 1
ATOM 2789 C CA . LEU A 1 351 ? 14.345 7.101 12.622 1.00 88.69 351 LEU A CA 1
ATOM 2790 C C . LEU A 1 351 ? 12.983 6.451 12.891 1.00 88.69 351 LEU A C 1
ATOM 2792 O O . LEU A 1 351 ? 12.140 7.026 13.571 1.00 88.69 351 LEU A O 1
ATOM 2796 N N . THR A 1 352 ? 12.789 5.230 12.399 1.00 88.25 352 THR A N 1
ATOM 2797 C CA . THR A 1 352 ? 11.559 4.463 12.610 1.00 88.25 352 THR A CA 1
ATOM 2798 C C . THR A 1 352 ? 11.323 4.177 14.094 1.00 88.25 352 THR A C 1
ATOM 2800 O O . THR A 1 352 ? 10.226 4.401 14.594 1.00 88.25 352 THR A O 1
ATOM 2803 N N . ARG A 1 353 ? 12.354 3.737 14.827 1.00 86.62 353 ARG A N 1
ATOM 2804 C CA . ARG A 1 353 ? 12.270 3.509 16.280 1.00 86.62 353 ARG A CA 1
ATOM 2805 C C . ARG A 1 353 ? 11.944 4.785 17.048 1.00 86.62 353 ARG A C 1
ATOM 2807 O O . ARG A 1 353 ? 11.127 4.735 17.956 1.00 86.62 353 ARG A O 1
ATOM 2814 N N . SER A 1 354 ? 12.542 5.911 16.663 1.00 87.31 354 SER A N 1
ATOM 2815 C CA . SER A 1 354 ? 12.219 7.221 17.239 1.00 87.31 354 SER A CA 1
ATOM 2816 C C . SER A 1 354 ? 10.759 7.601 17.008 1.00 87.31 354 SER A C 1
ATOM 2818 O O . SER A 1 354 ? 10.055 7.933 17.956 1.00 87.31 354 SER A O 1
ATOM 2820 N 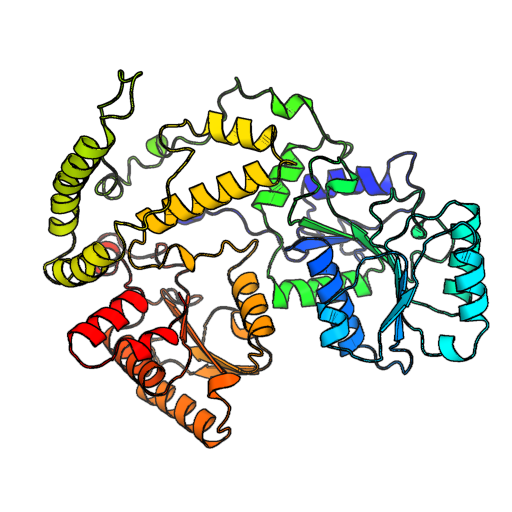N . PHE A 1 355 ? 10.265 7.453 15.774 1.00 87.44 355 PHE A N 1
ATOM 2821 C CA . PHE A 1 355 ? 8.860 7.700 15.452 1.00 87.44 355 PHE A CA 1
ATOM 2822 C C . PHE A 1 355 ? 7.917 6.843 16.312 1.00 87.44 355 PHE A C 1
ATOM 2824 O O . PHE A 1 355 ? 6.978 7.368 16.908 1.00 87.44 355 PHE A O 1
ATOM 2831 N N . LEU A 1 356 ? 8.197 5.540 16.433 1.00 88.75 356 LEU A N 1
ATOM 2832 C CA . LEU A 1 356 ? 7.411 4.635 17.275 1.00 88.75 356 LEU A CA 1
ATOM 2833 C C . LEU A 1 356 ? 7.535 4.952 18.771 1.00 88.75 356 LEU A C 1
ATOM 2835 O O . LEU A 1 356 ? 6.555 4.806 19.489 1.00 88.75 356 LEU A O 1
ATOM 2839 N N . SER A 1 357 ? 8.698 5.407 19.246 1.00 83.94 357 SER A N 1
ATOM 2840 C CA . SER A 1 357 ? 8.887 5.861 20.631 1.00 83.94 357 SER A CA 1
ATOM 2841 C C . SER A 1 357 ? 8.005 7.065 20.950 1.00 83.94 357 SER A C 1
ATOM 2843 O O . SER A 1 357 ? 7.269 7.045 21.935 1.00 83.94 357 SER A O 1
ATOM 2845 N N . VAL A 1 358 ? 8.001 8.078 20.079 1.00 82.62 358 VAL A N 1
ATOM 2846 C CA . VAL A 1 358 ? 7.126 9.249 20.228 1.00 82.62 358 VAL A CA 1
ATOM 2847 C C . VAL A 1 358 ? 5.655 8.825 20.231 1.00 82.62 358 VAL A C 1
ATOM 2849 O O . VAL A 1 358 ? 4.902 9.260 21.101 1.00 82.62 358 VAL A O 1
ATOM 2852 N N . PHE A 1 359 ? 5.249 7.939 19.316 1.00 82.81 359 PHE A N 1
ATOM 2853 C CA . PHE A 1 359 ? 3.886 7.402 19.282 1.00 82.81 359 PHE A CA 1
ATOM 2854 C C . PHE A 1 359 ? 3.525 6.637 20.567 1.00 82.81 359 PHE A C 1
ATOM 2856 O O . PHE A 1 359 ? 2.489 6.905 21.168 1.00 82.81 359 PHE A O 1
ATOM 2863 N N . GLN A 1 360 ? 4.393 5.734 21.030 1.00 81.06 360 GLN A N 1
ATOM 2864 C CA . GLN A 1 360 ? 4.190 4.944 22.248 1.00 81.06 360 GLN A CA 1
ATOM 2865 C C . GLN A 1 360 ? 4.095 5.825 23.502 1.00 81.06 360 GLN A C 1
ATOM 2867 O O . GLN A 1 360 ? 3.332 5.515 24.413 1.00 81.06 360 GLN A O 1
ATOM 2872 N N . ASN A 1 361 ? 4.839 6.933 23.554 1.00 74.38 361 ASN A N 1
ATOM 2873 C CA . ASN A 1 361 ? 4.762 7.887 24.662 1.00 74.38 361 ASN A CA 1
ATOM 2874 C C . ASN A 1 361 ? 3.409 8.614 24.707 1.00 74.38 361 ASN A C 1
ATOM 2876 O O . ASN A 1 361 ? 2.912 8.909 25.793 1.00 74.38 361 ASN A O 1
ATOM 2880 N N . LEU A 1 362 ? 2.806 8.887 23.545 1.00 73.19 362 LEU A N 1
ATOM 2881 C CA . LEU A 1 362 ? 1.464 9.473 23.441 1.00 73.19 362 LEU A CA 1
ATOM 2882 C C . LEU A 1 362 ? 0.353 8.442 23.685 1.00 73.19 362 LEU A C 1
ATOM 2884 O O . LEU A 1 362 ? -0.703 8.790 24.215 1.00 73.19 362 LEU A O 1
ATOM 2888 N N . HIS A 1 363 ? 0.603 7.180 23.337 1.00 74.56 363 HIS A N 1
ATOM 2889 C CA . HIS A 1 363 ? -0.349 6.077 23.449 1.00 74.56 363 HIS A CA 1
ATOM 2890 C C . HIS A 1 363 ? 0.229 4.907 24.259 1.00 74.56 363 HIS A C 1
ATOM 2892 O O . HIS A 1 363 ? 0.487 3.828 23.711 1.00 74.56 363 HIS A O 1
ATOM 2898 N N . PRO A 1 364 ? 0.429 5.092 25.579 1.00 72.62 364 PRO A N 1
ATOM 2899 C CA . PRO A 1 364 ? 1.053 4.086 26.431 1.00 72.62 364 PRO A CA 1
ATOM 2900 C C . PRO A 1 364 ? 0.235 2.795 26.551 1.00 72.62 364 PRO A C 1
ATOM 2902 O O . PRO A 1 364 ? 0.759 1.811 27.049 1.00 72.62 364 PRO A O 1
ATOM 2905 N N . GLU A 1 365 ? -1.032 2.781 26.124 1.00 72.00 365 GLU A N 1
ATOM 2906 C CA . GLU A 1 365 ? -1.891 1.593 26.099 1.00 72.00 365 GLU A CA 1
ATOM 2907 C C . GLU A 1 365 ? -1.507 0.531 25.049 1.00 72.00 365 GLU A C 1
ATOM 2909 O O . GLU A 1 365 ? -1.998 -0.605 25.126 1.00 72.00 365 GLU A O 1
ATOM 2914 N N . TYR A 1 366 ? -0.681 0.881 24.057 1.00 78.44 366 TYR A N 1
ATOM 2915 C CA . TYR A 1 366 ? -0.243 -0.044 23.011 1.00 78.44 366 TYR A CA 1
ATOM 2916 C C . TYR A 1 366 ? 1.020 -0.803 23.414 1.00 78.44 366 TYR A C 1
ATOM 2918 O O . TYR A 1 366 ? 1.753 -0.397 24.312 1.00 78.44 366 TYR A O 1
ATOM 2926 N N . ASP A 1 367 ? 1.235 -1.973 22.815 1.00 80.00 367 ASP A N 1
ATOM 2927 C CA . ASP A 1 367 ? 2.436 -2.770 23.068 1.00 80.00 367 ASP A CA 1
ATOM 2928 C C . ASP A 1 367 ? 3.544 -2.339 22.096 1.00 80.00 367 ASP A C 1
ATOM 2930 O O . ASP A 1 367 ? 3.363 -2.530 20.889 1.00 80.00 367 ASP A O 1
ATOM 2934 N N . PRO A 1 368 ? 4.678 -1.791 22.577 1.00 81.50 368 PRO A N 1
ATOM 2935 C CA . PRO A 1 368 ? 5.753 -1.321 21.706 1.00 81.50 368 PRO A CA 1
ATOM 2936 C C . PRO A 1 368 ? 6.316 -2.420 20.796 1.00 81.50 368 PRO A C 1
ATOM 2938 O O . PRO A 1 368 ? 6.749 -2.120 19.684 1.00 81.50 368 PRO A O 1
ATOM 2941 N N . ASP A 1 369 ? 6.261 -3.686 21.226 1.00 83.56 369 ASP A N 1
ATOM 2942 C CA . ASP A 1 369 ? 6.746 -4.833 20.448 1.00 83.56 369 ASP A CA 1
ATOM 2943 C C . ASP A 1 369 ? 5.797 -5.217 19.294 1.00 83.56 369 ASP A C 1
ATOM 2945 O O . ASP A 1 369 ? 6.146 -6.038 18.445 1.00 83.56 369 ASP A O 1
ATOM 2949 N N . GLN A 1 370 ? 4.587 -4.651 19.263 1.00 85.12 370 GLN A N 1
ATOM 2950 C CA . GLN A 1 370 ? 3.551 -4.914 18.257 1.00 85.12 370 GLN A CA 1
ATOM 2951 C C . GLN A 1 370 ? 3.309 -3.714 17.328 1.00 85.12 370 GLN A C 1
ATOM 2953 O O . GLN A 1 370 ? 2.451 -3.779 16.447 1.00 85.12 370 GLN A O 1
ATOM 2958 N N . LEU A 1 371 ? 4.054 -2.619 17.498 1.00 86.94 371 LEU A N 1
ATOM 2959 C CA . LEU A 1 371 ? 3.910 -1.434 16.661 1.00 86.94 371 LEU A CA 1
ATOM 2960 C C . LEU A 1 371 ? 4.658 -1.593 15.338 1.00 86.94 371 LEU A C 1
ATOM 2962 O O . LEU A 1 371 ? 5.864 -1.848 15.304 1.00 86.94 371 LEU A O 1
ATOM 2966 N N . VAL A 1 372 ? 3.950 -1.366 14.232 1.00 84.62 372 VAL A N 1
ATOM 2967 C CA . VAL A 1 372 ? 4.527 -1.425 12.887 1.00 84.62 372 VAL A CA 1
ATOM 2968 C C . VAL A 1 372 ? 4.150 -0.166 12.106 1.00 84.62 372 VAL A C 1
ATOM 2970 O O . VAL A 1 372 ? 2.966 0.086 11.883 1.00 84.62 372 VAL A O 1
ATOM 2973 N N . PRO A 1 373 ? 5.129 0.619 11.626 1.00 84.25 373 PRO A N 1
ATOM 2974 C CA . PRO A 1 373 ? 4.855 1.732 10.741 1.00 84.25 373 PRO A CA 1
ATOM 2975 C C . PRO A 1 373 ? 4.583 1.209 9.334 1.00 84.25 373 PRO A C 1
ATOM 2977 O O . PRO A 1 373 ? 5.329 0.392 8.788 1.00 84.25 373 PRO A O 1
ATOM 2980 N N . VAL A 1 374 ? 3.524 1.722 8.718 1.00 78.06 374 VAL A N 1
ATOM 2981 C CA . VAL A 1 374 ? 3.134 1.360 7.357 1.00 78.06 374 VAL A CA 1
ATOM 2982 C C . VAL A 1 374 ? 3.230 2.590 6.465 1.00 78.06 374 VAL A C 1
ATOM 2984 O O . VAL A 1 374 ? 2.660 3.633 6.764 1.00 78.06 374 VAL A O 1
ATOM 2987 N N . SER A 1 375 ? 3.938 2.465 5.340 1.00 71.00 375 SER A N 1
ATOM 2988 C CA . SER A 1 375 ? 3.957 3.518 4.322 1.00 71.00 375 SER A CA 1
ATOM 2989 C C . SER A 1 375 ? 2.644 3.546 3.534 1.00 71.00 375 SER A C 1
ATOM 2991 O O . SER A 1 375 ? 2.205 2.525 2.994 1.00 71.00 375 SER A O 1
ATOM 2993 N N . GLY A 1 376 ? 2.051 4.732 3.413 1.00 68.19 376 GLY A N 1
ATOM 2994 C CA . GLY A 1 376 ? 0.834 4.984 2.646 1.00 68.19 376 GLY A CA 1
ATOM 2995 C C . GLY A 1 376 ? -0.365 5.305 3.533 1.00 68.19 376 GLY A C 1
ATOM 2996 O O . GLY A 1 376 ? -0.217 5.831 4.629 1.00 68.19 376 GLY A O 1
ATOM 2997 N N . SER A 1 377 ? -1.565 5.038 3.020 1.00 71.56 377 SER A N 1
ATOM 2998 C CA . SER A 1 377 ? -2.813 5.275 3.754 1.00 71.56 377 SER A CA 1
ATOM 2999 C C . SER A 1 377 ? -3.126 4.132 4.728 1.00 71.56 377 SER A C 1
ATOM 3001 O O . SER A 1 377 ? -2.570 3.039 4.592 1.00 71.56 377 SER A O 1
ATOM 3003 N N . ALA A 1 378 ? -4.089 4.331 5.637 1.00 77.19 378 ALA A N 1
ATOM 3004 C CA . ALA A 1 378 ? -4.655 3.251 6.457 1.00 77.19 378 ALA A CA 1
ATOM 3005 C C . ALA A 1 378 ? -5.079 2.038 5.602 1.00 77.19 378 ALA A C 1
ATOM 3007 O O . ALA A 1 378 ? -4.880 0.888 5.992 1.00 77.19 378 ALA A O 1
ATOM 3008 N N . ARG A 1 379 ? -5.545 2.279 4.364 1.00 81.12 379 ARG A N 1
ATOM 3009 C CA . ARG A 1 379 ? -5.900 1.220 3.410 1.00 81.12 379 ARG A CA 1
ATOM 3010 C C . ARG A 1 379 ? -4.718 0.318 3.054 1.00 81.12 379 ARG A C 1
ATOM 3012 O O . ARG A 1 379 ? -4.912 -0.879 2.877 1.00 81.12 379 ARG A O 1
ATOM 3019 N N . THR A 1 380 ? -3.498 0.854 2.985 1.00 79.81 380 THR A N 1
ATOM 3020 C CA . THR A 1 380 ? -2.296 0.036 2.769 1.00 79.81 380 THR A CA 1
ATOM 3021 C C . THR A 1 380 ? -2.096 -0.960 3.907 1.00 79.81 380 THR A C 1
ATOM 3023 O O . THR A 1 380 ? -1.830 -2.133 3.644 1.00 79.81 380 THR A O 1
ATOM 3026 N N . GLY A 1 381 ? -2.213 -0.502 5.159 1.00 84.06 381 GLY A N 1
ATOM 3027 C CA . GLY A 1 381 ? -2.072 -1.359 6.337 1.00 84.06 381 GLY A CA 1
ATOM 3028 C C . GLY A 1 381 ? -3.119 -2.464 6.337 1.00 84.06 381 GLY A C 1
ATOM 3029 O O . GLY A 1 381 ? -2.776 -3.643 6.405 1.00 84.06 381 GLY A O 1
ATOM 3030 N N . LEU A 1 382 ? -4.377 -2.081 6.127 1.00 86.94 382 LEU A N 1
ATOM 3031 C CA . LEU A 1 382 ? -5.505 -3.004 6.079 1.00 86.94 382 LEU A CA 1
ATOM 3032 C C . LEU A 1 382 ? -5.383 -4.032 4.955 1.00 86.94 382 LEU A C 1
ATOM 3034 O O . LEU A 1 382 ? -5.542 -5.216 5.216 1.00 86.94 382 LEU A O 1
ATOM 3038 N N . SER A 1 383 ? -5.037 -3.622 3.732 1.00 83.94 383 SER A N 1
ATOM 3039 C CA . SER A 1 383 ? -4.880 -4.550 2.605 1.00 83.94 383 SER A CA 1
ATOM 3040 C C . SER A 1 383 ? -3.736 -5.540 2.814 1.00 83.94 383 SER A C 1
ATOM 3042 O O . SER A 1 383 ? -3.876 -6.717 2.486 1.00 83.94 383 SER A O 1
ATOM 3044 N N . LYS A 1 384 ? -2.599 -5.083 3.359 1.00 82.81 384 LYS A N 1
ATOM 3045 C CA . LYS A 1 384 ? -1.463 -5.964 3.669 1.00 82.81 384 LYS A CA 1
ATOM 3046 C C . LYS A 1 384 ? -1.822 -6.969 4.754 1.00 82.81 384 LYS A C 1
ATOM 3048 O O . LYS A 1 384 ? -1.511 -8.147 4.617 1.00 82.81 384 LYS A O 1
ATOM 3053 N N . MET A 1 385 ? -2.493 -6.506 5.804 1.00 86.69 385 MET A N 1
ATOM 3054 C CA . MET A 1 385 ? -2.949 -7.350 6.902 1.00 86.69 385 MET A CA 1
ATOM 3055 C C . MET A 1 385 ? -4.003 -8.358 6.428 1.00 86.69 385 MET A C 1
ATOM 3057 O O . MET A 1 385 ? -3.887 -9.545 6.718 1.00 86.69 385 MET A O 1
ATOM 3061 N N . ALA A 1 386 ? -4.989 -7.908 5.648 1.00 87.75 386 ALA A N 1
ATOM 3062 C CA . ALA A 1 386 ? -6.021 -8.759 5.068 1.00 87.75 386 ALA A CA 1
ATOM 3063 C C . ALA A 1 386 ? -5.407 -9.887 4.234 1.00 87.75 386 ALA A C 1
ATOM 3065 O O . ALA A 1 386 ? -5.784 -11.044 4.385 1.00 87.75 386 ALA A O 1
ATOM 3066 N N . GLU A 1 387 ? -4.416 -9.564 3.400 1.00 83.00 387 GLU A N 1
ATOM 3067 C CA . GLU A 1 387 ? -3.702 -10.558 2.603 1.00 83.00 387 GLU A CA 1
ATOM 3068 C C . GLU A 1 387 ? -2.883 -11.521 3.469 1.00 83.00 387 GLU A C 1
ATOM 3070 O O . GLU A 1 387 ? -3.015 -12.732 3.309 1.00 83.00 387 GLU A O 1
ATOM 3075 N N . ALA A 1 388 ? -2.081 -11.004 4.404 1.00 84.38 388 ALA A N 1
ATOM 3076 C CA . ALA A 1 388 ? -1.226 -11.818 5.267 1.00 84.38 388 ALA A CA 1
ATOM 3077 C C . ALA A 1 388 ? -2.022 -12.777 6.167 1.00 84.38 388 ALA A C 1
ATOM 3079 O O . ALA A 1 388 ? -1.526 -13.840 6.529 1.00 84.38 388 ALA A O 1
ATOM 3080 N N . TRP A 1 389 ? -3.249 -12.407 6.539 1.00 87.69 389 TRP A N 1
ATOM 3081 C CA . TRP A 1 389 ? -4.116 -13.210 7.405 1.00 87.69 389 TRP A CA 1
ATOM 3082 C C . TRP A 1 389 ? -5.221 -13.954 6.655 1.00 87.69 389 TRP A C 1
ATOM 3084 O O . TRP A 1 389 ? -6.081 -14.554 7.297 1.00 87.69 389 TRP A O 1
ATOM 3094 N N . GLY A 1 390 ? -5.230 -13.903 5.320 1.00 89.31 390 GLY A N 1
ATOM 3095 C CA . GLY A 1 390 ? -6.222 -14.600 4.501 1.00 89.31 390 GLY A CA 1
ATOM 3096 C C . GLY A 1 390 ? -7.661 -14.097 4.669 1.00 89.31 390 GLY A C 1
ATOM 3097 O O . GLY A 1 390 ? -8.595 -14.855 4.415 1.00 89.31 390 GLY A O 1
ATOM 3098 N N . ILE A 1 391 ? -7.863 -12.839 5.071 1.00 92.88 391 ILE A N 1
ATOM 3099 C CA . ILE A 1 391 ? -9.193 -12.254 5.293 1.00 92.88 391 ILE A CA 1
ATOM 3100 C C . ILE A 1 391 ? -9.933 -12.100 3.960 1.00 92.88 391 ILE A C 1
ATOM 3102 O O . ILE A 1 391 ? -9.435 -11.472 3.025 1.00 92.88 391 ILE A O 1
ATOM 3106 N N . GLN A 1 392 ? -11.141 -12.654 3.893 1.00 91.94 392 GLN A N 1
ATOM 3107 C CA . GLN A 1 392 ? -12.020 -12.650 2.726 1.00 91.94 392 GLN A CA 1
ATOM 3108 C C . GLN A 1 392 ? -13.246 -11.752 2.897 1.00 91.94 392 GLN A C 1
ATOM 3110 O O . GLN A 1 392 ? -13.769 -11.260 1.899 1.00 91.94 392 GLN A O 1
ATOM 3115 N N . ASP A 1 393 ? -13.706 -11.525 4.126 1.00 95.25 393 ASP A N 1
ATOM 3116 C CA . ASP A 1 393 ? -14.957 -10.809 4.387 1.00 95.25 393 ASP A CA 1
ATOM 3117 C C . ASP A 1 393 ? -14.790 -9.777 5.504 1.00 95.25 393 ASP A C 1
ATOM 3119 O O . ASP A 1 393 ? -14.081 -10.004 6.488 1.00 95.25 393 ASP A O 1
ATOM 3123 N N . VAL A 1 394 ? -15.447 -8.630 5.359 1.00 96.19 394 VAL A N 1
ATOM 3124 C CA . VAL A 1 394 ? -15.437 -7.568 6.365 1.00 96.19 394 VAL A CA 1
ATOM 3125 C C . VAL A 1 394 ? -16.845 -7.075 6.660 1.00 96.19 394 VAL A C 1
ATOM 3127 O O . VAL A 1 394 ? -17.648 -6.857 5.753 1.00 96.19 394 VAL A O 1
ATOM 3130 N N . ILE A 1 395 ? -17.135 -6.856 7.941 1.00 97.19 395 ILE A N 1
ATOM 3131 C CA . ILE A 1 395 ? -18.347 -6.171 8.393 1.00 97.19 395 ILE A CA 1
ATOM 3132 C C . ILE A 1 395 ? -17.967 -4.782 8.897 1.00 97.19 395 ILE A C 1
ATOM 3134 O O . ILE A 1 395 ? -17.078 -4.635 9.739 1.00 97.19 395 ILE A O 1
ATOM 3138 N N . ILE A 1 396 ? -18.659 -3.770 8.383 1.00 95.50 396 ILE A N 1
ATOM 3139 C CA . ILE A 1 396 ? -18.448 -2.359 8.720 1.00 95.50 396 ILE A CA 1
ATOM 3140 C C . ILE A 1 396 ? -19.787 -1.653 8.950 1.00 95.50 396 ILE A C 1
ATOM 3142 O O . ILE A 1 396 ? -20.798 -2.077 8.386 1.00 95.50 396 ILE A O 1
ATOM 3146 N N . PRO A 1 397 ? -19.833 -0.563 9.732 1.00 94.00 397 PRO A N 1
ATOM 3147 C CA . PRO A 1 397 ? -20.976 0.343 9.724 1.00 94.00 397 PRO A CA 1
ATOM 3148 C C . PRO A 1 397 ? -21.200 0.918 8.322 1.00 94.00 397 PRO A C 1
ATOM 3150 O O . PRO A 1 397 ? -20.237 1.174 7.592 1.00 94.00 397 PRO A O 1
ATOM 3153 N N . ASP A 1 398 ? -22.452 1.151 7.943 1.00 90.50 398 ASP A N 1
ATOM 3154 C CA . ASP A 1 398 ? -22.765 1.846 6.697 1.00 90.50 398 ASP A CA 1
ATOM 3155 C C . ASP A 1 398 ? -22.217 3.286 6.703 1.00 90.50 398 ASP A C 1
ATOM 3157 O O . ASP A 1 398 ? -21.871 3.840 7.750 1.00 90.50 398 ASP A O 1
ATOM 3161 N N . PHE A 1 399 ? -22.050 3.864 5.515 1.00 88.12 399 PHE A N 1
ATOM 3162 C CA . PHE A 1 399 ? -21.338 5.126 5.266 1.00 88.12 399 PHE A CA 1
ATOM 3163 C C . PHE A 1 399 ? -19.869 5.166 5.697 1.00 88.12 399 PHE A C 1
ATOM 3165 O O . PHE A 1 399 ? -19.266 6.245 5.647 1.00 88.12 399 PHE A O 1
ATOM 3172 N N . SER A 1 400 ? -19.280 4.047 6.137 1.00 86.12 400 SER A N 1
ATOM 3173 C CA . SER A 1 400 ? -17.837 3.984 6.375 1.00 86.12 400 SER A CA 1
ATOM 3174 C C . SER A 1 400 ? -17.090 4.430 5.122 1.00 86.12 400 SER A C 1
ATOM 3176 O O . SER A 1 400 ? -17.544 4.225 3.991 1.00 86.12 400 SER A O 1
ATOM 3178 N N . TRP A 1 401 ? -15.913 5.019 5.312 1.00 82.75 401 TRP A N 1
ATOM 3179 C CA . TRP A 1 401 ? -15.028 5.343 4.209 1.00 82.75 401 TRP A CA 1
ATOM 3180 C C . TRP A 1 401 ? -14.676 4.062 3.445 1.00 82.75 401 TRP A C 1
ATOM 3182 O O . TRP A 1 401 ? -15.037 2.952 3.831 1.00 82.75 401 TRP A O 1
ATOM 3192 N N . THR A 1 402 ? -13.972 4.197 2.329 1.00 81.38 402 THR A N 1
ATOM 3193 C CA . THR A 1 402 ? -13.637 3.113 1.382 1.00 81.38 402 THR A CA 1
ATOM 3194 C C . THR A 1 402 ? -12.623 2.094 1.940 1.00 81.38 402 THR A C 1
ATOM 3196 O O . THR A 1 402 ? -11.701 1.654 1.257 1.00 81.38 402 THR A O 1
ATOM 3199 N N . VAL A 1 403 ? -12.776 1.732 3.211 1.00 83.06 403 VAL A N 1
ATOM 3200 C CA . VAL A 1 403 ? -12.078 0.701 3.967 1.00 83.06 403 VAL A CA 1
ATOM 3201 C C . VAL A 1 403 ? -12.418 -0.695 3.447 1.00 83.06 403 VAL A C 1
ATOM 3203 O O . VAL A 1 403 ? -11.539 -1.547 3.344 1.00 83.06 403 VAL A O 1
ATOM 3206 N N . GLY A 1 404 ? -13.669 -0.901 3.018 1.00 84.44 404 GLY A N 1
ATOM 3207 C CA . GLY A 1 404 ? -14.139 -2.165 2.451 1.00 84.44 404 GLY A CA 1
ATOM 3208 C C . GLY A 1 404 ? -13.403 -2.573 1.171 1.00 84.44 404 GLY A C 1
ATOM 3209 O O . GLY A 1 404 ? -13.258 -3.758 0.900 1.00 84.44 404 GLY A O 1
ATOM 3210 N N . ASP A 1 405 ? -12.846 -1.616 0.421 1.00 85.19 405 ASP A N 1
ATOM 3211 C CA . ASP A 1 405 ? -12.097 -1.889 -0.814 1.00 85.19 405 ASP A CA 1
ATOM 3212 C C . ASP A 1 405 ? -10.817 -2.715 -0.605 1.00 85.19 405 ASP A C 1
ATOM 3214 O O . ASP A 1 405 ? -10.309 -3.312 -1.562 1.00 85.19 405 ASP A O 1
ATOM 3218 N N . ALA A 1 406 ? -10.305 -2.760 0.630 1.00 85.19 406 ALA A N 1
ATOM 3219 C CA . ALA A 1 406 ? -9.173 -3.597 1.016 1.00 85.19 406 ALA A CA 1
ATOM 3220 C C . ALA A 1 406 ? -9.524 -5.098 1.073 1.00 85.19 406 ALA A C 1
ATOM 3222 O O . ALA A 1 406 ? -8.619 -5.933 1.076 1.00 85.19 406 ALA A O 1
ATOM 3223 N N . PHE A 1 407 ? -10.817 -5.443 1.077 1.00 88.38 407 PHE A N 1
ATOM 3224 C CA . PHE A 1 407 ? -11.317 -6.798 1.298 1.00 88.38 407 PHE A CA 1
ATOM 3225 C C . PHE A 1 407 ? -12.077 -7.335 0.071 1.00 88.38 407 PHE A C 1
ATOM 3227 O O . PHE A 1 407 ? -12.634 -6.557 -0.710 1.00 88.38 407 PHE A O 1
ATOM 3234 N N . PRO A 1 408 ? -12.095 -8.664 -0.148 1.00 87.62 408 PRO A N 1
ATOM 3235 C CA . PRO A 1 408 ? -12.859 -9.274 -1.239 1.00 87.62 408 PRO A CA 1
ATOM 3236 C C . PRO A 1 408 ? -14.378 -9.089 -1.114 1.00 87.62 408 PRO A C 1
ATOM 3238 O O . PRO A 1 408 ? -15.031 -8.741 -2.099 1.00 87.62 408 PRO A O 1
ATOM 3241 N N . HIS A 1 409 ? -14.925 -9.284 0.088 1.00 92.69 409 HIS A N 1
ATOM 3242 C CA . HIS A 1 409 ? -16.347 -9.145 0.391 1.00 92.69 409 HIS A CA 1
ATOM 3243 C C . HIS A 1 409 ? -16.567 -8.134 1.516 1.00 92.69 409 HIS A C 1
ATOM 3245 O O . HIS A 1 409 ? -15.777 -8.054 2.453 1.00 92.69 409 HIS A O 1
ATOM 3251 N N . VAL A 1 410 ? -17.637 -7.344 1.398 1.00 94.81 410 VAL A N 1
ATOM 3252 C CA . VAL A 1 410 ? -17.985 -6.282 2.347 1.00 94.81 410 VAL A CA 1
ATOM 3253 C C . VAL A 1 410 ? -19.462 -6.391 2.686 1.00 94.81 410 VAL A C 1
ATOM 3255 O O . VAL A 1 410 ? -20.307 -6.458 1.795 1.00 94.81 410 VAL A O 1
ATOM 3258 N N . THR A 1 411 ? -19.770 -6.355 3.976 1.00 96.50 411 THR A N 1
ATOM 3259 C CA . THR A 1 411 ? -21.130 -6.257 4.501 1.00 96.50 411 THR A CA 1
ATOM 3260 C C . THR A 1 411 ? -21.250 -4.961 5.297 1.00 96.50 411 THR A C 1
ATOM 3262 O O . THR A 1 411 ? -20.727 -4.854 6.405 1.00 96.50 411 THR A O 1
ATOM 3265 N N . ALA A 1 412 ? -21.915 -3.963 4.720 1.00 95.31 412 ALA A N 1
ATOM 3266 C CA . ALA A 1 412 ? -22.218 -2.712 5.406 1.00 95.31 412 ALA A CA 1
ATOM 3267 C C . ALA A 1 412 ? -23.504 -2.867 6.233 1.00 95.31 412 ALA A C 1
ATOM 3269 O O . ALA A 1 412 ? -24.527 -3.309 5.709 1.00 95.31 412 ALA A O 1
ATOM 3270 N N . VAL A 1 413 ? -23.455 -2.522 7.521 1.00 96.25 413 VAL A N 1
ATOM 3271 C CA . VAL A 1 413 ? -24.611 -2.582 8.425 1.00 96.25 413 VAL A CA 1
ATOM 3272 C C . VAL A 1 413 ? -25.309 -1.221 8.452 1.00 96.25 413 VAL A C 1
ATOM 3274 O O . VAL A 1 413 ? -24.708 -0.265 8.949 1.00 96.25 413 VAL A O 1
ATOM 3277 N N . PRO A 1 414 ? -26.570 -1.112 7.984 1.00 94.69 414 PRO A N 1
ATOM 3278 C CA . PRO A 1 414 ? -27.276 0.164 7.913 1.00 94.69 414 PRO A CA 1
ATOM 3279 C C . PRO A 1 414 ? -27.404 0.847 9.275 1.00 94.69 414 PRO A C 1
ATOM 3281 O O . PRO A 1 414 ? -27.777 0.202 10.265 1.00 94.69 414 PRO A O 1
ATOM 3284 N N . LEU A 1 415 ? -27.157 2.156 9.296 1.00 93.81 415 LEU A N 1
ATOM 3285 C CA . LEU A 1 415 ? -27.318 3.014 10.471 1.00 93.81 415 LEU A CA 1
ATOM 3286 C C . LEU A 1 415 ? -28.807 3.261 10.794 1.00 93.81 415 LEU A C 1
ATOM 3288 O O . LEU A 1 415 ? -29.709 2.873 10.041 1.00 93.81 415 LEU A O 1
ATOM 3292 N N . ASN A 1 416 ? -29.068 3.880 11.942 1.00 93.25 416 ASN A N 1
ATOM 3293 C CA . ASN A 1 416 ? -30.367 4.459 12.282 1.00 93.25 416 ASN A CA 1
ATOM 3294 C C . ASN A 1 416 ? -30.583 5.794 11.536 1.00 93.25 416 ASN A C 1
ATOM 3296 O O . ASN A 1 416 ? -29.665 6.328 10.911 1.00 93.25 416 ASN A O 1
ATOM 3300 N N . GLU A 1 417 ? -31.799 6.347 11.599 1.00 90.94 417 GLU A N 1
ATOM 3301 C CA . GLU A 1 417 ? -32.153 7.614 10.927 1.00 90.94 417 GLU A CA 1
ATOM 3302 C C . GLU A 1 417 ? -31.328 8.816 11.419 1.00 90.94 417 GLU A C 1
ATOM 3304 O O . GLU A 1 417 ? -31.069 9.750 10.665 1.00 90.94 417 GLU A O 1
ATOM 3309 N N . ASP A 1 418 ? -30.861 8.773 12.666 1.00 90.44 418 ASP A N 1
ATOM 3310 C CA . ASP A 1 418 ? -29.978 9.771 13.279 1.00 90.44 418 ASP A CA 1
ATOM 3311 C C . ASP A 1 418 ? -28.489 9.582 12.923 1.00 90.44 418 ASP A C 1
ATOM 3313 O O . ASP A 1 418 ? -27.622 10.314 13.422 1.00 90.44 418 ASP A O 1
ATOM 3317 N N . LEU A 1 419 ? -28.199 8.622 12.036 1.00 89.62 419 LEU A N 1
ATOM 3318 C CA . LEU A 1 419 ? -26.866 8.180 11.635 1.00 89.62 419 LEU A CA 1
ATOM 3319 C C . LEU A 1 419 ? -26.044 7.589 12.791 1.00 89.62 419 LEU A C 1
ATOM 3321 O O . LEU A 1 419 ? -24.818 7.584 12.711 1.00 89.62 419 LEU A O 1
ATOM 3325 N N . GLN A 1 420 ? -26.688 7.092 13.852 1.00 91.19 420 GLN A N 1
ATOM 3326 C CA . GLN A 1 420 ? -26.032 6.278 14.877 1.00 91.19 420 GLN A CA 1
ATOM 3327 C C . GLN A 1 420 ? -26.055 4.793 14.517 1.00 91.19 420 GLN A C 1
ATOM 3329 O O . GLN A 1 420 ? -26.846 4.327 13.689 1.00 91.19 420 GLN A O 1
ATOM 3334 N N . ILE A 1 421 ? -25.164 4.028 15.143 1.00 92.62 421 ILE A N 1
ATOM 3335 C CA . ILE A 1 421 ? -25.125 2.582 14.960 1.00 92.62 421 ILE A CA 1
ATOM 3336 C C . ILE A 1 421 ? -26.286 1.908 15.694 1.00 92.62 421 ILE A C 1
ATOM 3338 O O . ILE A 1 421 ? -26.687 2.314 16.776 1.00 92.62 421 ILE A O 1
ATOM 3342 N N . ASN A 1 422 ? -26.823 0.843 15.103 1.00 95.06 422 ASN A N 1
ATOM 3343 C CA . ASN A 1 422 ? -27.804 -0.010 15.758 1.00 95.06 422 ASN A CA 1
ATOM 3344 C C . ASN A 1 422 ? -27.117 -1.296 16.244 1.00 95.06 422 ASN A C 1
ATOM 3346 O O . ASN A 1 422 ? -26.811 -2.160 15.411 1.00 95.06 422 ASN A O 1
ATOM 3350 N N . PRO A 1 423 ? -26.865 -1.458 17.555 1.00 96.25 423 PRO A N 1
ATOM 3351 C CA . PRO A 1 423 ? -26.093 -2.592 18.048 1.00 96.25 423 PRO A CA 1
ATOM 3352 C C . PRO A 1 423 ? -26.786 -3.936 17.834 1.00 96.25 423 PRO A C 1
ATOM 3354 O O . PRO A 1 423 ? -26.116 -4.914 17.508 1.00 96.25 423 PRO A O 1
ATOM 3357 N N . ASP A 1 424 ? -28.112 -3.999 17.955 1.00 97.12 424 ASP A N 1
ATOM 3358 C CA . ASP A 1 424 ? -28.857 -5.249 17.775 1.00 97.12 424 ASP A CA 1
ATOM 3359 C C . ASP A 1 424 ? -28.863 -5.691 16.310 1.00 97.12 424 ASP A C 1
ATOM 3361 O O . ASP A 1 424 ? -28.642 -6.864 16.007 1.00 97.12 424 ASP A O 1
ATOM 3365 N N . ARG A 1 425 ? -29.018 -4.742 15.379 1.00 97.25 425 ARG A N 1
ATOM 3366 C CA . ARG A 1 425 ? -28.890 -5.018 13.943 1.00 97.25 425 ARG A CA 1
ATOM 3367 C C . ARG A 1 425 ? -27.480 -5.492 13.592 1.00 97.25 425 ARG A C 1
ATOM 3369 O O . ARG A 1 425 ? -27.336 -6.460 12.849 1.00 97.25 425 ARG A O 1
ATOM 3376 N N . PHE A 1 426 ? -26.450 -4.841 14.132 1.00 97.69 426 PHE A N 1
ATOM 3377 C CA . PHE A 1 426 ? -25.056 -5.207 13.875 1.00 97.69 426 PHE A CA 1
ATOM 3378 C C . PHE A 1 426 ? -24.740 -6.621 14.373 1.00 97.69 426 PHE A C 1
ATOM 3380 O O . PHE A 1 426 ? -24.161 -7.429 13.646 1.00 97.69 426 PHE A O 1
ATOM 3387 N N . ILE A 1 427 ? -25.185 -6.943 15.589 1.00 98.25 427 ILE A N 1
ATOM 3388 C CA . ILE A 1 427 ? -25.052 -8.281 16.171 1.00 98.25 427 ILE A CA 1
ATOM 3389 C C . ILE A 1 427 ? -25.818 -9.319 15.343 1.00 98.25 427 ILE A C 1
ATOM 3391 O O . ILE A 1 427 ? -25.272 -10.381 15.056 1.00 98.25 427 ILE A O 1
ATOM 3395 N N . SER A 1 428 ? -27.032 -9.012 14.883 1.00 98.12 428 SER A N 1
ATOM 3396 C CA . SER A 1 428 ? -27.807 -9.932 14.042 1.00 98.12 428 SER A CA 1
ATOM 3397 C C . SER A 1 428 ? -27.093 -10.272 12.726 1.00 98.12 428 SER A C 1
ATOM 3399 O O . SER A 1 428 ? -27.071 -11.433 12.318 1.00 98.12 428 SER A O 1
ATOM 3401 N N . VAL A 1 429 ? -26.442 -9.295 12.085 1.00 98.00 429 VAL A N 1
ATOM 3402 C CA . VAL A 1 429 ? -25.636 -9.536 10.873 1.00 98.00 429 VAL A CA 1
ATOM 3403 C C . VAL A 1 429 ? -24.441 -10.448 11.171 1.00 98.00 429 VAL A C 1
ATOM 3405 O O . VAL A 1 429 ? -24.171 -11.375 10.405 1.00 98.00 429 VAL A O 1
ATOM 3408 N N . LEU A 1 430 ? -23.750 -10.233 12.295 1.00 97.06 430 LEU A N 1
ATOM 3409 C CA . LEU A 1 430 ? -22.672 -11.120 12.744 1.00 97.06 430 LEU A CA 1
ATOM 3410 C C . LEU A 1 430 ? -23.173 -12.553 12.964 1.00 97.06 430 LEU A C 1
ATOM 3412 O O . LEU A 1 430 ? -22.516 -13.504 12.549 1.00 97.06 430 LEU A O 1
ATOM 3416 N N . GLU A 1 431 ? -24.342 -12.721 13.578 1.00 97.56 431 GLU A N 1
ATOM 3417 C CA . GLU A 1 431 ? -24.944 -14.037 13.819 1.00 97.56 431 GLU A CA 1
ATOM 3418 C C . GLU A 1 431 ? -25.275 -14.769 12.527 1.00 97.56 431 GLU A C 1
ATOM 3420 O O . GLU A 1 431 ? -24.964 -15.951 12.400 1.00 97.56 431 GLU A O 1
ATOM 3425 N N . GLN A 1 432 ? -25.833 -14.063 11.545 1.00 97.00 432 GLN A N 1
ATOM 3426 C CA . GLN A 1 432 ? -26.110 -14.630 10.227 1.00 97.00 432 GLN A CA 1
ATOM 3427 C C . GLN A 1 432 ? -24.826 -15.099 9.535 1.00 97.00 432 GLN A C 1
ATOM 3429 O O . GLN A 1 432 ? -24.800 -16.196 8.981 1.00 97.00 432 GLN A O 1
ATOM 3434 N N . LYS A 1 433 ? -23.744 -14.311 9.608 1.00 95.69 433 LYS A N 1
ATOM 3435 C CA . LYS A 1 433 ? -22.439 -14.678 9.035 1.00 95.69 433 LYS A CA 1
ATOM 3436 C C . LYS A 1 433 ? -21.846 -15.910 9.708 1.00 95.69 433 LYS A C 1
ATOM 3438 O O . LYS A 1 433 ? -21.478 -16.856 9.022 1.00 95.69 433 LYS A O 1
ATOM 3443 N N . LEU A 1 434 ? -21.831 -15.932 11.041 1.00 95.50 434 LEU A N 1
ATOM 3444 C CA . LEU A 1 434 ? -21.327 -17.065 11.821 1.00 95.50 434 LEU A CA 1
ATOM 3445 C C . LEU A 1 434 ? -22.161 -18.343 11.649 1.00 95.50 434 LEU A C 1
ATOM 3447 O O . LEU A 1 434 ? -21.625 -19.438 11.803 1.00 95.50 434 LEU A O 1
ATOM 3451 N N . ALA A 1 435 ? -23.463 -18.214 11.386 1.00 96.19 435 ALA A N 1
ATOM 3452 C CA . ALA A 1 435 ? -24.344 -19.347 11.118 1.00 96.19 435 ALA A CA 1
ATOM 3453 C C . ALA A 1 435 ? -24.175 -19.890 9.691 1.00 96.19 435 ALA A C 1
ATOM 3455 O O . ALA A 1 435 ? -24.266 -21.098 9.487 1.00 96.19 435 ALA A O 1
ATOM 3456 N N . ALA A 1 436 ? -23.936 -19.009 8.715 1.00 96.12 436 ALA A N 1
ATOM 3457 C CA . ALA A 1 436 ? -23.735 -19.384 7.318 1.00 96.12 436 ALA A CA 1
ATOM 3458 C C . ALA A 1 436 ? -22.345 -19.986 7.055 1.00 96.12 436 ALA A C 1
ATOM 3460 O O . ALA A 1 436 ? -22.217 -20.868 6.209 1.00 96.12 436 ALA A O 1
ATOM 3461 N N . ASP A 1 437 ? -21.322 -19.524 7.776 1.00 94.69 437 ASP A N 1
ATOM 3462 C CA . ASP A 1 437 ? -19.945 -19.992 7.648 1.00 94.69 437 ASP A CA 1
ATOM 3463 C C . ASP A 1 437 ? -19.303 -20.165 9.035 1.00 94.69 437 ASP A C 1
ATOM 3465 O O . ASP A 1 437 ? -18.988 -19.206 9.746 1.00 94.69 437 ASP A O 1
ATOM 3469 N N . SER A 1 438 ? -19.080 -21.425 9.420 1.00 90.50 438 SER A N 1
ATOM 3470 C CA . SER A 1 438 ? -18.462 -21.770 10.703 1.00 90.50 438 SER A CA 1
ATOM 3471 C C . SER A 1 438 ? -17.006 -21.308 10.823 1.00 90.50 438 SER A C 1
ATOM 3473 O O . SER A 1 438 ? -16.538 -21.090 11.946 1.00 90.50 438 SER A O 1
ATOM 3475 N N . ASP A 1 439 ? -16.305 -21.151 9.695 1.00 93.31 439 ASP A N 1
ATOM 3476 C CA . ASP A 1 439 ? -14.903 -20.724 9.629 1.00 93.31 439 ASP A CA 1
ATOM 3477 C C . ASP A 1 439 ? -14.751 -19.200 9.494 1.00 93.31 439 ASP A C 1
ATOM 3479 O O . ASP A 1 439 ? -13.641 -18.6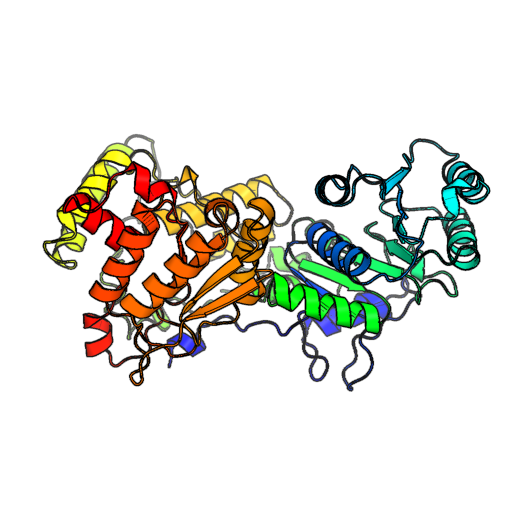70 9.561 1.00 93.31 439 ASP A O 1
ATOM 3483 N N . TRP A 1 440 ? -15.864 -18.459 9.426 1.00 96.00 440 TRP A N 1
ATOM 3484 C CA . TRP A 1 440 ? -15.865 -17.004 9.250 1.00 96.00 440 TRP A CA 1
ATOM 3485 C C . TRP A 1 440 ? -15.012 -16.259 10.286 1.00 96.00 440 TRP A C 1
ATOM 3487 O O . TRP A 1 440 ? -14.498 -15.183 10.026 1.00 96.00 440 TRP A O 1
ATOM 3497 N N . ARG A 1 441 ? -14.777 -16.815 11.479 1.00 94.00 441 ARG A N 1
ATOM 3498 C CA . ARG A 1 441 ? -13.887 -16.188 12.481 1.00 94.00 441 ARG A CA 1
ATOM 3499 C C . ARG A 1 441 ? -12.432 -16.082 12.002 1.00 94.00 441 ARG A C 1
ATOM 3501 O O . ARG A 1 441 ? -11.731 -15.133 12.364 1.00 94.00 441 ARG A O 1
ATOM 3508 N N . ASN A 1 442 ? -11.991 -17.035 11.184 1.00 92.75 442 ASN A N 1
ATOM 3509 C CA . ASN A 1 442 ? -10.633 -17.123 10.652 1.00 92.75 442 ASN A CA 1
ATOM 3510 C C . ASN A 1 442 ? -10.474 -16.372 9.326 1.00 92.75 442 ASN A C 1
ATOM 3512 O O . ASN A 1 442 ? -9.373 -15.917 9.013 1.00 92.75 442 ASN A O 1
ATOM 3516 N N . THR A 1 443 ? -11.566 -16.145 8.600 1.00 94.44 443 THR A N 1
ATOM 3517 C CA . THR A 1 443 ? -11.565 -15.480 7.286 1.00 94.44 443 THR A CA 1
ATOM 3518 C C . THR A 1 443 ? -12.279 -14.124 7.283 1.00 94.44 443 THR A C 1
ATOM 3520 O O . THR A 1 443 ? -12.188 -13.385 6.309 1.00 94.44 443 THR A O 1
ATOM 3523 N N . GLY A 1 444 ? -12.956 -13.760 8.367 1.00 96.00 444 GLY A N 1
ATOM 3524 C CA . GLY A 1 444 ? -13.748 -12.546 8.523 1.00 96.00 444 GLY A CA 1
ATOM 3525 C C . GLY A 1 444 ? -13.190 -11.587 9.573 1.00 96.00 444 GLY A C 1
ATOM 3526 O O . GLY A 1 444 ? -12.432 -11.978 10.472 1.00 96.00 444 GLY A O 1
ATOM 3527 N N . ILE A 1 445 ? -13.566 -10.312 9.459 1.00 96.56 445 ILE A N 1
ATOM 3528 C CA . ILE A 1 445 ? -13.164 -9.258 10.395 1.00 96.56 445 ILE A CA 1
ATOM 3529 C C . ILE A 1 445 ? -14.232 -8.170 10.541 1.00 96.56 445 ILE A C 1
ATOM 3531 O O . ILE A 1 445 ? -15.033 -7.934 9.638 1.00 96.56 445 ILE A O 1
ATOM 3535 N N . VAL A 1 446 ? -14.238 -7.488 11.684 1.00 96.94 446 VAL A N 1
ATOM 3536 C CA . VAL A 1 446 ? -15.027 -6.271 11.908 1.00 96.94 446 VAL A CA 1
ATOM 3537 C C . VAL A 1 446 ? -14.089 -5.074 11.905 1.00 96.94 446 VAL A C 1
ATOM 3539 O O . VAL A 1 446 ? -13.045 -5.125 12.550 1.00 96.94 446 VAL A O 1
ATOM 3542 N N . ILE A 1 447 ? -14.449 -3.994 11.214 1.00 94.19 447 ILE A N 1
ATOM 3543 C CA . ILE A 1 447 ? -13.692 -2.736 11.278 1.00 94.19 447 ILE A CA 1
ATOM 3544 C C . ILE A 1 447 ? -14.565 -1.642 11.849 1.00 94.19 447 ILE A C 1
ATOM 3546 O O . ILE A 1 447 ? -15.725 -1.479 11.469 1.00 94.19 447 ILE A O 1
ATOM 3550 N N . TRP A 1 448 ? -13.968 -0.885 12.756 1.00 91.19 448 TRP A N 1
ATOM 3551 C CA . TRP A 1 448 ? -14.621 0.168 13.490 1.00 91.19 448 TRP A CA 1
ATOM 3552 C C . TRP A 1 448 ? -13.885 1.480 13.285 1.00 91.19 448 TRP A C 1
ATOM 3554 O O . TRP A 1 448 ? -12.785 1.644 13.788 1.00 91.19 448 TRP A O 1
ATOM 3564 N N . ASN A 1 449 ? -14.477 2.425 12.561 1.00 88.56 449 ASN A N 1
ATOM 3565 C CA . ASN A 1 449 ? -13.890 3.751 12.396 1.00 88.56 449 ASN A CA 1
ATOM 3566 C C . ASN A 1 449 ? -14.604 4.769 13.294 1.00 88.56 449 ASN A C 1
ATOM 3568 O O . ASN A 1 449 ? -15.823 4.919 13.190 1.00 88.56 449 ASN A O 1
ATOM 3572 N N . ASN A 1 450 ? -13.858 5.435 14.183 1.00 87.12 450 ASN A N 1
ATOM 3573 C CA . ASN A 1 450 ? -14.398 6.414 15.130 1.00 87.12 450 ASN A CA 1
ATOM 3574 C C . ASN A 1 450 ? -13.384 7.545 15.433 1.00 87.12 450 ASN A C 1
ATOM 3576 O O . ASN A 1 450 ? -12.286 7.244 15.901 1.00 87.12 450 ASN A O 1
ATOM 3580 N N . PRO A 1 451 ? -13.721 8.836 15.246 1.00 86.44 451 PRO A N 1
ATOM 3581 C CA . PRO A 1 451 ? -14.888 9.371 14.550 1.00 86.44 451 PRO A CA 1
ATOM 3582 C C . PRO A 1 451 ? -15.077 8.780 13.154 1.00 86.44 451 PRO A C 1
ATOM 3584 O O . PRO A 1 451 ? -14.117 8.465 12.448 1.00 86.44 451 PRO A O 1
ATOM 3587 N N . GLN A 1 452 ? -16.338 8.621 12.780 1.00 86.62 452 GLN A N 1
ATOM 3588 C CA . GLN A 1 452 ? -16.761 7.989 11.547 1.00 86.62 452 GLN A CA 1
ATOM 3589 C C . GLN A 1 452 ? -16.489 8.918 10.357 1.00 86.62 452 GLN A C 1
ATOM 3591 O O . GLN A 1 452 ? -16.943 10.059 10.314 1.00 86.62 452 GLN A O 1
ATOM 3596 N N . ASN A 1 453 ? -15.782 8.418 9.355 1.00 84.75 453 ASN A N 1
ATOM 3597 C CA . ASN A 1 453 ? -15.719 8.978 8.010 1.00 84.75 453 ASN A CA 1
ATOM 3598 C C . ASN A 1 453 ? -16.701 8.178 7.135 1.00 84.75 453 ASN A C 1
ATOM 3600 O O . ASN A 1 453 ? -16.610 6.955 7.132 1.00 84.75 453 ASN A O 1
ATOM 3604 N N . ALA A 1 454 ? -17.651 8.776 6.405 1.00 82.00 454 ALA A N 1
ATOM 3605 C CA . ALA A 1 454 ? -17.724 10.190 5.995 1.00 82.00 454 ALA A CA 1
ATOM 3606 C C . ALA A 1 454 ? -18.643 11.134 6.796 1.00 82.00 454 ALA A C 1
ATOM 3608 O O . ALA A 1 454 ? -18.658 12.332 6.526 1.00 82.00 454 ALA A O 1
ATOM 3609 N N . THR A 1 455 ? -19.409 10.636 7.759 1.00 84.75 455 THR A N 1
ATOM 3610 C CA . THR A 1 455 ? -20.445 11.396 8.485 1.00 84.75 455 THR A CA 1
ATOM 3611 C C . THR A 1 455 ? -19.900 12.381 9.522 1.00 84.75 455 THR A C 1
ATOM 3613 O O . THR A 1 455 ? -20.604 13.315 9.899 1.00 84.75 455 THR A O 1
ATOM 3616 N N . GLY A 1 456 ? -18.679 12.172 10.020 1.00 81.88 456 GLY A N 1
ATOM 3617 C CA . GLY A 1 456 ? -18.103 12.910 11.146 1.00 81.88 456 GLY A CA 1
ATOM 3618 C C . GLY A 1 456 ? -18.702 12.545 12.511 1.00 81.88 456 GLY A C 1
ATOM 3619 O O . GLY A 1 456 ? -18.344 13.165 13.512 1.00 81.88 456 GLY A O 1
ATOM 3620 N N . LYS A 1 457 ? -19.622 11.569 12.578 1.00 85.25 457 LYS A N 1
ATOM 3621 C CA . LYS A 1 457 ? -20.267 11.159 13.830 1.00 85.25 457 LYS A CA 1
ATOM 3622 C C . LYS A 1 457 ? -19.278 10.465 14.758 1.00 85.25 457 LYS A C 1
ATOM 3624 O O . LYS A 1 457 ? -18.414 9.708 14.325 1.00 85.25 457 LYS A O 1
ATOM 3629 N N . ILE A 1 458 ? -19.456 10.699 16.051 1.00 87.19 458 ILE A N 1
ATOM 3630 C CA . ILE A 1 458 ? -18.839 9.900 17.106 1.00 87.19 458 ILE A CA 1
ATOM 3631 C C . ILE A 1 458 ? -19.908 8.926 17.585 1.00 87.19 458 ILE A C 1
ATOM 3633 O O . ILE A 1 458 ? -21.028 9.346 17.895 1.00 87.19 458 ILE A O 1
ATOM 3637 N N . TRP A 1 459 ? -19.566 7.642 17.591 1.00 89.00 459 TRP A N 1
ATOM 3638 C CA . TRP A 1 459 ? -20.473 6.595 18.046 1.00 89.00 459 TRP A CA 1
ATOM 3639 C C . TRP A 1 459 ? -20.731 6.696 19.545 1.00 89.00 459 TRP A C 1
ATOM 3641 O O . TRP A 1 459 ? -19.818 7.023 20.308 1.00 89.00 459 TRP A O 1
ATOM 3651 N N . ASP A 1 460 ? -21.949 6.360 19.966 1.00 89.88 460 ASP A N 1
ATOM 3652 C CA . ASP A 1 460 ? -22.254 6.193 21.384 1.00 89.88 460 ASP A CA 1
ATOM 3653 C C . ASP A 1 460 ? -21.395 5.074 21.999 1.00 89.88 460 ASP A C 1
ATOM 3655 O O . ASP A 1 460 ? -21.312 3.960 21.473 1.00 89.88 460 ASP A O 1
ATOM 3659 N N . GLU A 1 461 ? -20.728 5.368 23.118 1.00 89.81 461 GLU A N 1
ATOM 3660 C CA . GLU A 1 461 ? -19.793 4.425 23.738 1.00 89.81 461 GLU A CA 1
ATOM 3661 C C . GLU A 1 461 ? -20.495 3.152 24.234 1.00 89.81 461 GLU A C 1
ATOM 3663 O O . GLU A 1 461 ? -19.895 2.079 24.187 1.00 89.81 461 GLU A O 1
ATOM 3668 N N . GLN A 1 462 ? -21.749 3.232 24.688 1.00 92.62 462 GLN A N 1
ATOM 3669 C CA . GLN A 1 462 ? -22.477 2.069 25.200 1.00 92.62 462 GLN A CA 1
ATOM 3670 C C . GLN A 1 462 ? -22.821 1.102 24.067 1.00 92.62 462 GLN A C 1
ATOM 3672 O O . GLN A 1 462 ? -22.659 -0.114 24.221 1.00 92.62 462 GLN A O 1
ATOM 3677 N N . ASP A 1 463 ? -23.228 1.637 22.916 1.00 94.88 463 ASP A N 1
ATOM 3678 C CA . ASP A 1 463 ? -23.502 0.842 21.719 1.00 94.88 463 ASP A CA 1
ATOM 3679 C C . ASP A 1 463 ? -22.224 0.181 21.186 1.00 94.88 463 ASP A C 1
ATOM 3681 O O . ASP A 1 463 ? -22.214 -1.020 20.885 1.00 94.88 463 ASP A O 1
ATOM 3685 N N . VAL A 1 464 ? -21.115 0.930 21.157 1.00 94.50 464 VAL A N 1
ATOM 3686 C CA . VAL A 1 464 ? -19.785 0.411 20.799 1.00 94.50 464 VAL A CA 1
ATOM 3687 C C . VAL A 1 464 ? -19.349 -0.685 21.778 1.00 94.50 464 VAL A C 1
ATOM 3689 O O . VAL A 1 464 ? -18.927 -1.758 21.346 1.00 94.50 464 VAL A O 1
ATOM 3692 N N . GLU A 1 465 ? -19.467 -0.456 23.093 1.00 95.75 465 GLU A N 1
ATOM 3693 C CA . GLU A 1 465 ? -19.103 -1.424 24.139 1.00 95.75 465 GLU A CA 1
ATOM 3694 C C . GLU A 1 465 ? -19.903 -2.724 23.969 1.00 95.75 465 GLU A C 1
ATOM 3696 O O . GLU A 1 465 ? -19.327 -3.814 24.037 1.00 95.75 465 GLU A O 1
ATOM 3701 N N . LYS A 1 466 ? -21.212 -2.627 23.700 1.00 97.25 466 LYS A N 1
ATOM 3702 C CA . LYS A 1 466 ? -22.096 -3.784 23.499 1.00 97.25 466 LYS A CA 1
ATOM 3703 C C . LYS A 1 466 ? -21.635 -4.657 22.328 1.00 97.25 466 LYS A C 1
ATOM 3705 O O . LYS A 1 466 ? -21.486 -5.870 22.498 1.00 97.25 466 LYS A O 1
ATOM 3710 N N . ILE A 1 467 ? -21.366 -4.057 21.167 1.00 97.62 467 ILE A N 1
ATOM 3711 C CA . ILE A 1 467 ? -20.908 -4.782 19.969 1.00 97.62 467 ILE A CA 1
ATOM 3712 C C . ILE A 1 467 ? -19.498 -5.344 20.186 1.00 97.62 467 ILE A C 1
ATOM 3714 O O . ILE A 1 467 ? -19.241 -6.514 19.897 1.00 97.62 467 ILE A O 1
ATOM 3718 N N . LEU A 1 468 ? -18.588 -4.544 20.746 1.00 97.62 468 LEU A N 1
ATOM 3719 C CA . LEU A 1 468 ? -17.207 -4.951 20.997 1.00 97.62 468 LEU A CA 1
ATOM 3720 C C . LEU A 1 468 ? -17.141 -6.172 21.919 1.00 97.62 468 LEU A C 1
ATOM 3722 O O . LEU A 1 468 ? -16.441 -7.140 21.617 1.00 97.62 468 LEU A O 1
ATOM 3726 N N . ILE A 1 469 ? -17.893 -6.163 23.023 1.00 97.88 469 ILE A N 1
ATOM 3727 C CA . ILE A 1 469 ? -17.953 -7.304 23.943 1.00 97.88 469 ILE A CA 1
ATOM 3728 C C . ILE A 1 469 ? -18.473 -8.547 23.221 1.00 97.88 469 ILE A C 1
ATOM 3730 O O . ILE A 1 469 ? -17.874 -9.617 23.360 1.00 97.88 469 ILE A O 1
ATOM 3734 N N . TYR A 1 470 ? -19.541 -8.408 22.429 1.00 98.00 470 TYR A N 1
ATOM 3735 C CA . TYR A 1 470 ? -20.105 -9.513 21.656 1.00 98.00 470 TYR A CA 1
ATOM 3736 C C . TYR A 1 470 ? -19.055 -10.161 20.742 1.00 98.00 470 TYR A C 1
ATOM 3738 O O . TYR A 1 470 ? -18.883 -11.385 20.773 1.00 98.00 470 TYR A O 1
ATOM 3746 N N . CYS A 1 471 ? -18.333 -9.340 19.971 1.00 97.75 471 CYS A N 1
ATOM 3747 C CA . CYS A 1 471 ? -17.292 -9.787 19.052 1.00 97.75 471 CYS A CA 1
ATOM 3748 C C . CYS A 1 471 ? -16.160 -10.511 19.791 1.00 97.75 471 CYS A C 1
ATOM 3750 O O . CYS A 1 471 ? -15.850 -11.669 19.492 1.00 97.75 471 CYS A O 1
ATOM 3752 N N . LEU A 1 472 ? -15.571 -9.858 20.796 1.00 97.44 472 LEU A N 1
ATOM 3753 C CA . LEU A 1 472 ? -14.374 -10.364 21.465 1.00 97.44 472 LEU A CA 1
ATOM 3754 C C . LEU A 1 472 ? -14.641 -11.654 22.257 1.00 97.44 472 LEU A C 1
ATOM 3756 O O . LEU A 1 472 ? -13.800 -12.555 22.247 1.00 97.44 472 LEU A O 1
ATOM 3760 N N . GLN A 1 473 ? -15.814 -11.792 22.890 1.00 96.44 473 GLN A N 1
ATOM 3761 C CA . GLN A 1 473 ? -16.207 -13.029 23.584 1.00 96.44 473 GLN A CA 1
ATOM 3762 C C . GLN A 1 473 ? -16.365 -14.225 22.634 1.00 96.44 473 GLN A C 1
ATOM 3764 O O . GLN A 1 473 ? -16.180 -15.368 23.046 1.00 96.44 473 GLN A O 1
ATOM 3769 N N . ARG A 1 474 ? -16.694 -13.979 21.361 1.00 95.44 474 ARG A N 1
ATOM 3770 C CA . ARG A 1 474 ? -16.898 -15.018 20.337 1.00 95.44 474 ARG A CA 1
ATOM 3771 C C . ARG A 1 474 ? -15.672 -15.277 19.470 1.00 95.44 474 ARG A C 1
ATOM 3773 O O . ARG A 1 474 ? -15.769 -16.033 18.503 1.00 95.44 474 ARG A O 1
ATOM 3780 N N . GLY A 1 475 ? -14.535 -14.672 19.809 1.00 94.94 475 GLY A N 1
ATOM 3781 C CA . GLY A 1 475 ? -13.301 -14.822 19.046 1.00 94.94 475 GLY A CA 1
ATOM 3782 C C . GLY A 1 475 ? -13.304 -14.082 17.708 1.00 94.94 475 GLY A C 1
ATOM 3783 O O . GLY A 1 475 ? -12.499 -14.412 16.846 1.00 94.94 475 GLY A O 1
ATOM 3784 N N . ILE A 1 476 ? -14.209 -13.121 17.510 1.00 96.50 476 ILE A N 1
ATOM 3785 C CA . ILE A 1 476 ? -14.254 -12.309 16.291 1.00 96.50 476 ILE A CA 1
ATOM 3786 C C . ILE A 1 476 ? -13.180 -11.230 16.386 1.00 96.50 476 ILE A C 1
ATOM 3788 O O . ILE A 1 476 ? -13.068 -10.547 17.409 1.00 96.50 476 ILE A O 1
ATOM 3792 N N . ARG A 1 477 ? -12.405 -11.074 15.310 1.00 95.94 477 ARG A N 1
ATOM 3793 C CA . ARG A 1 477 ? -11.399 -10.018 15.200 1.00 95.94 477 ARG A CA 1
ATOM 3794 C C . ARG A 1 477 ? -12.048 -8.670 14.915 1.00 95.94 477 ARG A C 1
ATOM 3796 O O . ARG A 1 477 ? -12.948 -8.581 14.080 1.00 95.94 477 ARG A O 1
ATOM 3803 N N . VAL A 1 478 ? -11.570 -7.638 15.601 1.00 96.31 478 VAL A N 1
ATOM 3804 C CA . VAL A 1 478 ? -12.046 -6.258 15.473 1.00 96.31 478 VAL A CA 1
ATOM 3805 C C . VAL A 1 478 ? -10.851 -5.339 15.260 1.00 96.31 478 VAL A C 1
ATOM 3807 O O . VAL A 1 478 ? -9.878 -5.440 16.004 1.00 96.31 478 VAL A O 1
ATOM 3810 N N . ILE A 1 479 ? -10.928 -4.453 14.269 1.00 93.69 479 ILE A N 1
ATOM 3811 C CA . ILE A 1 479 ? -9.952 -3.385 14.036 1.00 93.69 479 ILE A CA 1
ATOM 3812 C C . ILE A 1 479 ? -10.524 -2.062 14.523 1.00 93.69 479 ILE A C 1
ATOM 3814 O O . ILE A 1 479 ? -11.639 -1.699 14.150 1.00 93.69 479 ILE A O 1
ATOM 3818 N N . ASP A 1 480 ? -9.731 -1.343 15.304 1.00 91.44 480 ASP A N 1
ATOM 3819 C CA . ASP A 1 480 ? -9.969 0.032 15.716 1.00 91.44 480 ASP A CA 1
ATOM 3820 C C . ASP A 1 480 ? -9.276 1.001 14.747 1.00 91.44 480 ASP A C 1
ATOM 3822 O O . ASP A 1 480 ? -8.058 1.140 14.743 1.00 91.44 480 ASP A O 1
ATOM 3826 N N . ASP A 1 481 ? -10.046 1.650 13.880 1.00 88.81 481 ASP A N 1
ATOM 3827 C CA . ASP A 1 481 ? -9.570 2.687 12.970 1.00 88.81 481 ASP A CA 1
ATOM 3828 C C . ASP A 1 481 ? -9.788 4.076 13.583 1.00 88.81 481 ASP A C 1
ATOM 3830 O O . ASP A 1 481 ? -10.848 4.704 13.449 1.00 88.81 481 ASP A O 1
ATOM 3834 N N . LEU A 1 482 ? -8.724 4.566 14.214 1.00 82.69 482 LEU A N 1
ATOM 3835 C CA . LEU A 1 482 ? -8.651 5.859 14.893 1.00 82.69 482 LEU A CA 1
ATOM 3836 C C . LEU A 1 482 ? -8.060 6.970 14.016 1.00 82.69 482 LEU A C 1
ATOM 3838 O O . LEU A 1 482 ? -7.616 7.988 14.538 1.00 82.69 482 LEU A O 1
ATOM 3842 N N . SER A 1 483 ? -8.068 6.828 12.685 1.00 79.62 483 SER A N 1
ATOM 3843 C CA . SER A 1 483 ? -7.444 7.800 11.764 1.00 79.62 483 SER A CA 1
ATOM 3844 C C . SER A 1 483 ? -7.918 9.253 11.948 1.00 79.62 483 SER A C 1
ATOM 3846 O O . SER A 1 483 ? -7.236 10.184 11.520 1.00 79.62 483 SER A O 1
ATOM 3848 N N . TYR A 1 484 ? -9.083 9.456 12.570 1.00 77.50 484 TYR A N 1
ATOM 3849 C CA . TYR A 1 484 ? -9.684 10.765 12.826 1.00 77.50 484 TYR A CA 1
ATOM 3850 C C . TYR A 1 484 ? -9.858 11.080 14.318 1.00 77.50 484 TYR A C 1
ATOM 3852 O O . TYR A 1 484 ? -10.552 12.042 14.638 1.00 77.50 484 TYR A O 1
ATOM 3860 N N . SER A 1 485 ? -9.259 10.314 15.240 1.00 74.75 485 SER A N 1
ATOM 3861 C CA . SER A 1 485 ? -9.466 10.482 16.694 1.00 74.75 485 SER A CA 1
ATOM 3862 C C . SER A 1 485 ? -9.160 11.894 17.195 1.00 74.75 485 SER A C 1
ATOM 3864 O O . SER A 1 485 ? -9.824 12.385 18.108 1.00 74.75 485 SER A O 1
ATOM 3866 N N . ASP A 1 486 ? -8.209 12.567 16.545 1.00 67.25 486 ASP A N 1
ATOM 3867 C CA . ASP A 1 486 ? -7.783 13.932 16.877 1.00 67.25 486 ASP A CA 1
ATOM 3868 C C . ASP A 1 486 ? -8.466 15.007 16.011 1.00 67.25 486 ASP A C 1
ATOM 3870 O O . ASP A 1 486 ? -8.264 16.212 16.200 1.00 67.25 486 ASP A O 1
ATOM 3874 N N . VAL A 1 487 ? -9.303 14.582 15.059 1.00 66.38 487 VAL A N 1
ATOM 3875 C CA . VAL A 1 487 ? -10.012 15.429 14.097 1.00 66.38 487 VAL A CA 1
ATOM 3876 C C . VAL A 1 487 ? -11.504 15.416 14.423 1.00 66.38 487 VAL A C 1
ATOM 3878 O O . VAL A 1 487 ? -12.305 14.748 13.776 1.00 66.38 487 VAL A O 1
ATOM 3881 N N . VAL A 1 488 ? -11.887 16.209 15.423 1.00 65.56 488 VAL A N 1
ATOM 3882 C CA . VAL A 1 488 ? -13.293 16.467 15.763 1.00 65.56 488 VAL A CA 1
ATOM 3883 C C . VAL A 1 488 ? -13.656 17.886 15.336 1.00 65.56 488 VAL A C 1
ATOM 3885 O O . VAL A 1 488 ? -13.062 18.860 15.805 1.00 65.56 488 VAL A O 1
ATOM 3888 N N . ILE A 1 489 ? -14.607 17.997 14.407 1.00 62.97 489 ILE A N 1
ATOM 3889 C CA . ILE A 1 489 ? -15.073 19.267 13.835 1.00 62.97 489 ILE A CA 1
ATOM 3890 C C . ILE A 1 489 ? -16.397 19.641 14.510 1.00 62.97 489 ILE A C 1
ATOM 3892 O O . ILE A 1 489 ? -17.465 19.504 13.927 1.00 62.97 489 ILE A O 1
ATOM 3896 N N . GLU A 1 490 ? -16.303 20.085 15.759 1.00 66.06 490 GLU A N 1
ATOM 3897 C CA . GLU A 1 490 ? -17.425 20.524 16.602 1.00 66.06 490 GLU A CA 1
ATOM 3898 C C . GLU A 1 490 ? -17.081 21.869 17.266 1.00 66.06 490 GLU A C 1
ATOM 3900 O O . GLU A 1 490 ? -15.936 22.332 17.170 1.00 66.06 490 GLU A O 1
ATOM 3905 N N . SER A 1 491 ? -18.050 22.504 17.942 1.00 67.56 491 SER A N 1
ATOM 3906 C CA . SER A 1 491 ? -17.756 23.685 18.768 1.00 67.56 491 SER A CA 1
ATOM 3907 C C . SER A 1 491 ? -16.727 23.337 19.860 1.00 67.56 491 SER A C 1
ATOM 3909 O O . SER A 1 491 ? -16.649 22.173 20.266 1.00 67.56 491 SER A O 1
ATOM 3911 N N . PRO A 1 492 ? -15.914 24.297 20.341 1.00 69.62 492 PRO A N 1
ATOM 3912 C CA . PRO A 1 492 ? -14.894 24.033 21.357 1.00 69.62 492 PRO A CA 1
ATOM 3913 C C . PRO A 1 492 ? -15.433 23.333 22.611 1.00 69.62 492 PRO A C 1
ATOM 3915 O O . PRO A 1 492 ? -14.772 22.443 23.139 1.00 69.62 492 PRO A O 1
ATOM 3918 N N . GLU A 1 493 ? -16.643 23.686 23.041 1.00 73.69 493 GLU A N 1
ATOM 3919 C CA . GLU A 1 493 ? -17.317 23.123 24.214 1.00 73.69 493 GLU A CA 1
ATOM 3920 C C . GLU A 1 493 ? -17.665 21.649 23.978 1.00 73.69 493 GLU A C 1
ATOM 3922 O O . GLU A 1 493 ? -17.265 20.776 24.745 1.00 73.69 493 GLU A O 1
ATOM 3927 N N . ILE A 1 494 ? -18.313 21.354 22.847 1.00 67.56 494 ILE A N 1
ATOM 3928 C CA . ILE A 1 494 ? -18.696 19.992 22.457 1.00 67.56 494 ILE A CA 1
ATOM 3929 C C . ILE A 1 494 ? -17.454 19.128 22.212 1.00 67.56 494 ILE A C 1
ATOM 3931 O O . ILE A 1 494 ? -17.418 17.947 22.556 1.00 67.56 494 ILE A O 1
ATOM 3935 N N . ARG A 1 495 ? -16.406 19.706 21.619 1.00 66.75 495 ARG A N 1
ATOM 3936 C CA . ARG A 1 495 ? -15.127 19.026 21.421 1.00 66.75 495 ARG A CA 1
ATOM 3937 C C . ARG A 1 495 ? -14.479 18.681 22.761 1.00 66.75 495 ARG A C 1
ATOM 3939 O O . ARG A 1 495 ? -13.992 17.566 22.891 1.00 66.75 495 ARG A O 1
ATOM 3946 N N . ALA A 1 496 ? -14.478 19.593 23.733 1.00 67.12 496 ALA A N 1
ATOM 3947 C CA . ALA A 1 496 ? -13.919 19.343 25.061 1.00 67.12 496 ALA A CA 1
ATOM 3948 C C . ALA A 1 496 ? -14.662 18.226 25.814 1.00 67.12 496 ALA A C 1
ATOM 3950 O O . ALA A 1 496 ? -14.036 17.469 26.546 1.00 67.12 496 ALA A O 1
ATOM 3951 N N . GLU A 1 497 ? -15.972 18.083 25.598 1.00 69.75 497 GLU A N 1
ATOM 3952 C CA . GLU A 1 497 ? -16.767 16.993 26.181 1.00 69.75 497 GLU A CA 1
ATOM 3953 C C . GLU A 1 497 ? -16.539 15.638 25.492 1.00 69.75 497 GLU A C 1
ATOM 3955 O O . GLU A 1 497 ? -16.584 14.594 26.141 1.00 69.75 497 GLU A O 1
ATOM 3960 N N . LYS A 1 498 ? -16.313 15.637 24.173 1.00 65.94 498 LYS A N 1
ATOM 3961 C CA . LYS A 1 498 ? -16.236 14.413 23.354 1.00 65.94 498 LYS A CA 1
ATOM 3962 C C . LYS A 1 498 ? -14.810 13.910 23.096 1.00 65.94 498 LYS A C 1
ATOM 3964 O O . LYS A 1 498 ? -14.646 12.807 22.574 1.00 65.94 498 LYS A O 1
ATOM 3969 N N . VAL A 1 499 ? -13.785 14.706 23.404 1.00 65.06 499 VAL A N 1
ATOM 3970 C CA . VAL A 1 499 ? -12.368 14.395 23.150 1.00 65.06 499 VAL A CA 1
ATOM 3971 C C . VAL A 1 499 ? -11.619 14.210 24.479 1.00 65.06 499 VAL A C 1
ATOM 3973 O O . VAL A 1 499 ? -11.820 14.993 25.401 1.00 65.06 499 VAL A O 1
ATOM 3976 N N . PRO A 1 500 ? -10.706 13.226 24.580 1.00 65.50 500 PRO A N 1
ATOM 3977 C CA . PRO A 1 500 ? -10.333 12.280 23.532 1.00 65.50 500 PRO A CA 1
ATOM 3978 C C . PRO A 1 500 ? -11.403 11.212 23.304 1.00 65.50 500 PRO A C 1
ATOM 3980 O O . PRO A 1 500 ? -11.907 10.608 24.252 1.00 65.50 500 PRO A O 1
ATOM 3983 N N . VAL A 1 501 ? -11.695 10.939 22.027 1.00 75.31 501 VAL A N 1
ATOM 3984 C CA . VAL A 1 501 ? -12.504 9.779 21.644 1.00 75.31 501 VAL A CA 1
ATOM 3985 C C . VAL A 1 501 ? -11.790 8.537 22.161 1.00 75.31 501 VAL A C 1
ATOM 3987 O O . VAL A 1 501 ? -10.597 8.334 21.916 1.00 75.31 501 VAL A O 1
ATOM 3990 N N . ARG A 1 502 ? -12.498 7.715 22.935 1.00 82.19 502 ARG A N 1
ATOM 3991 C CA . ARG A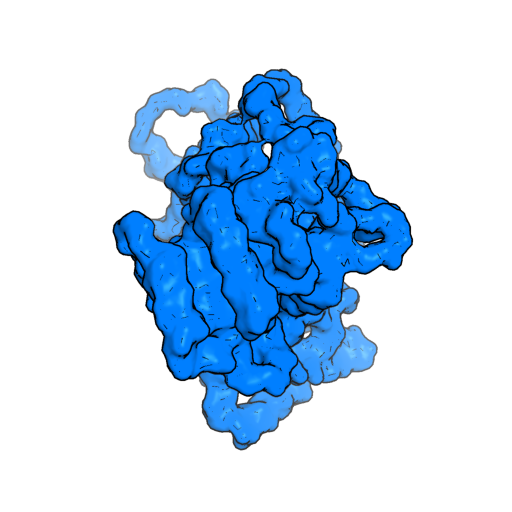 1 502 ? -11.898 6.519 23.523 1.00 82.19 502 ARG A CA 1
ATOM 3992 C C . ARG A 1 502 ? -11.715 5.448 22.458 1.00 82.19 502 ARG A C 1
ATOM 3994 O O . ARG A 1 502 ? -12.665 5.068 21.782 1.00 82.19 502 ARG A O 1
ATOM 4001 N N . SER A 1 503 ? -10.493 4.927 22.376 1.00 86.62 503 SER A N 1
ATOM 4002 C CA . SER A 1 503 ? -10.177 3.755 21.565 1.00 86.62 503 SER A CA 1
ATOM 4003 C C . SER A 1 503 ? -10.967 2.532 22.028 1.00 86.62 503 SER A C 1
ATOM 4005 O O . SER A 1 503 ? -11.251 2.367 23.224 1.00 86.62 503 SER A O 1
ATOM 4007 N N . LEU A 1 504 ? -11.247 1.612 21.106 1.00 91.81 504 LEU A N 1
ATOM 4008 C CA . LEU A 1 504 ? -11.764 0.286 21.432 1.00 91.81 504 LEU A CA 1
ATOM 4009 C C . LEU A 1 504 ? -10.856 -0.421 22.439 1.00 91.81 504 LEU A C 1
ATOM 4011 O O . LEU A 1 504 ? -11.354 -1.149 23.296 1.00 91.81 504 LEU A O 1
ATOM 4015 N N . LYS A 1 505 ? -9.538 -0.164 22.414 1.00 88.50 505 LYS A N 1
ATOM 4016 C CA . LYS A 1 505 ? -8.607 -0.674 23.434 1.00 88.50 505 LYS A CA 1
ATOM 4017 C C . LYS A 1 505 ? -8.992 -0.197 24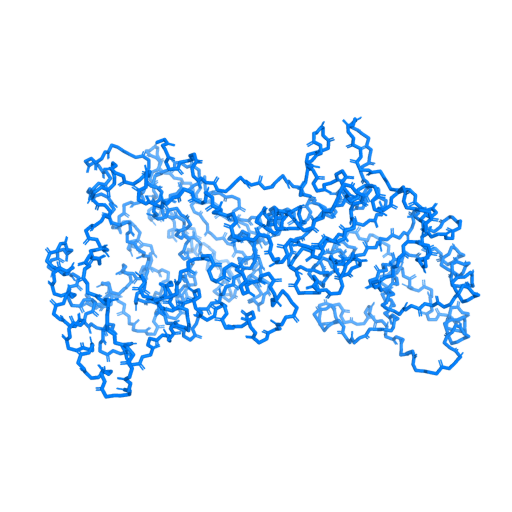.833 1.00 88.50 505 LYS A C 1
ATOM 4019 O O . LYS A 1 505 ? -9.126 -1.016 25.744 1.00 88.50 505 LYS A O 1
ATOM 4024 N N . LYS A 1 506 ? -9.223 1.107 25.012 1.00 86.38 506 LYS A N 1
ATOM 4025 C CA . LYS A 1 506 ? -9.643 1.693 26.298 1.00 86.38 506 LYS A CA 1
ATOM 4026 C C . LYS A 1 506 ? -11.015 1.185 26.742 1.00 86.38 506 LYS A C 1
ATOM 4028 O O . LYS A 1 506 ? -11.218 0.964 27.941 1.00 86.38 506 LYS A O 1
ATOM 4033 N N . ILE A 1 507 ? -11.949 0.995 25.810 1.00 90.56 507 ILE A N 1
ATOM 4034 C CA . ILE A 1 507 ? -13.280 0.432 26.092 1.00 90.56 507 ILE A CA 1
ATOM 4035 C C . ILE A 1 507 ? -13.148 -1.034 26.539 1.00 90.56 507 ILE A C 1
ATOM 4037 O O . ILE A 1 507 ? -13.640 -1.404 27.607 1.00 90.56 507 ILE A O 1
ATOM 4041 N N . ALA A 1 508 ? -12.398 -1.856 25.799 1.00 90.62 508 ALA A N 1
ATOM 4042 C CA . ALA A 1 508 ? -12.183 -3.270 26.106 1.00 90.62 508 ALA A CA 1
ATOM 4043 C C . ALA A 1 508 ? -11.503 -3.488 27.467 1.00 90.62 508 ALA A C 1
ATOM 4045 O O . ALA A 1 508 ? -11.871 -4.399 28.208 1.00 90.62 508 ALA A O 1
ATOM 4046 N N . VAL A 1 509 ? -10.546 -2.635 27.841 1.00 85.81 509 VAL A N 1
ATOM 4047 C CA . VAL A 1 509 ? -9.875 -2.715 29.150 1.00 85.81 509 VAL A CA 1
ATOM 4048 C C . VAL A 1 509 ? -10.819 -2.344 30.287 1.00 85.81 509 VAL A C 1
ATOM 4050 O O . VAL A 1 509 ? -10.815 -2.985 31.335 1.00 85.81 509 VAL A O 1
ATOM 4053 N N . THR A 1 510 ? -11.684 -1.353 30.077 1.00 87.44 510 THR A N 1
ATOM 4054 C CA . THR A 1 510 ? -12.724 -1.023 31.059 1.00 87.44 510 THR A CA 1
ATOM 4055 C C . THR A 1 510 ? -13.694 -2.190 31.235 1.00 87.44 510 THR A C 1
ATOM 4057 O O . THR A 1 510 ? -14.036 -2.547 32.362 1.00 87.44 510 THR A O 1
ATOM 4060 N N . ALA A 1 511 ? -14.094 -2.840 30.140 1.00 90.19 511 ALA A N 1
ATOM 4061 C CA . ALA A 1 511 ? -14.927 -4.038 30.180 1.00 90.19 511 ALA A CA 1
ATOM 4062 C C . ALA A 1 511 ? -14.224 -5.225 30.874 1.00 90.19 511 ALA A C 1
ATOM 4064 O O . ALA A 1 511 ? -14.875 -5.962 31.617 1.00 90.19 511 ALA A O 1
ATOM 4065 N N . LEU A 1 512 ? -12.905 -5.383 30.702 1.00 88.69 512 LEU A N 1
ATOM 4066 C CA . LEU A 1 512 ? -12.079 -6.344 31.445 1.00 88.69 512 LEU A CA 1
ATOM 4067 C C . LEU A 1 512 ? -12.096 -6.046 32.953 1.00 88.69 512 LEU A C 1
ATOM 4069 O O . LEU A 1 512 ? -12.384 -6.941 33.742 1.00 88.69 512 LEU A O 1
ATOM 4073 N N . GLY A 1 513 ? -11.868 -4.792 33.355 1.00 85.81 513 GLY A N 1
ATOM 4074 C CA . GLY A 1 513 ? -11.909 -4.373 34.763 1.00 85.81 513 GLY A CA 1
ATOM 4075 C C . GLY A 1 513 ? -13.284 -4.553 35.421 1.00 85.81 513 GLY A C 1
ATOM 4076 O O . GLY A 1 513 ? -13.368 -4.793 36.622 1.00 85.81 513 GLY A O 1
ATOM 4077 N N .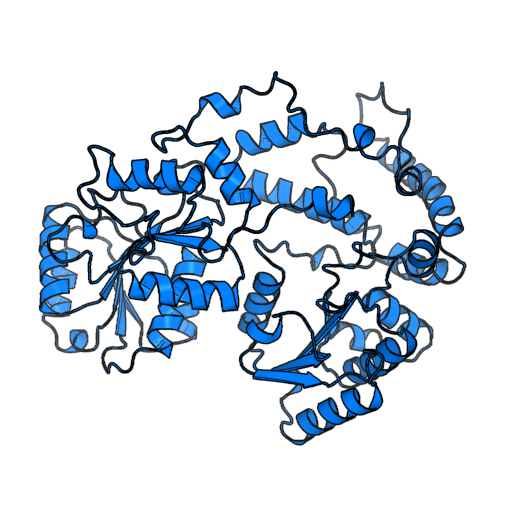 LYS A 1 514 ? -14.362 -4.498 34.627 1.00 92.00 514 LYS A N 1
ATOM 4078 C CA . LYS A 1 514 ? -15.744 -4.802 35.043 1.00 92.00 514 LYS A CA 1
ATOM 4079 C C . LYS A 1 514 ? -16.084 -6.305 35.010 1.00 92.00 514 LYS A C 1
ATOM 4081 O O . LYS A 1 514 ? -17.227 -6.664 35.275 1.00 92.00 514 LYS A O 1
ATOM 4086 N N . GLY A 1 515 ? -15.148 -7.182 34.638 1.00 91.62 515 GLY A N 1
ATOM 4087 C CA . GLY A 1 515 ? -15.367 -8.632 34.540 1.00 91.62 515 GLY A CA 1
ATOM 4088 C C . GLY A 1 515 ? -16.206 -9.090 33.338 1.00 91.62 515 GLY A C 1
ATOM 4089 O O . GLY A 1 515 ? -16.592 -10.256 33.275 1.00 91.62 515 GLY A O 1
ATOM 4090 N N . LYS A 1 516 ? -16.488 -8.209 32.367 1.00 94.25 516 LYS A N 1
ATOM 4091 C CA . LYS A 1 516 ? -17.247 -8.549 31.148 1.00 94.25 516 LYS A CA 1
ATOM 4092 C C . LYS A 1 516 ? -16.381 -9.232 30.079 1.00 94.25 516 LYS A C 1
ATOM 4094 O O . LYS A 1 516 ? -16.898 -9.949 29.221 1.00 94.25 516 LYS A O 1
ATOM 4099 N N . LEU A 1 517 ? -15.065 -9.019 30.118 1.00 94.19 517 LEU A N 1
ATOM 4100 C CA . LEU A 1 517 ? -14.075 -9.657 29.244 1.00 94.19 517 LEU A CA 1
ATOM 4101 C C . LEU A 1 517 ? -12.997 -10.375 30.066 1.00 94.19 517 LEU A C 1
ATOM 4103 O O . LEU A 1 517 ? -12.866 -10.154 31.264 1.00 94.19 517 LEU A O 1
ATOM 4107 N N . ARG A 1 518 ? -12.225 -11.240 29.403 1.00 92.31 518 ARG A N 1
ATOM 4108 C CA . ARG A 1 518 ? -11.017 -11.897 29.924 1.00 92.31 518 ARG A CA 1
ATOM 4109 C C . ARG A 1 518 ? -9.819 -11.418 29.109 1.00 92.31 518 ARG A C 1
ATOM 4111 O O . ARG A 1 518 ? -9.998 -11.055 27.947 1.00 92.31 518 ARG A O 1
ATOM 4118 N N . GLU A 1 519 ? -8.607 -11.472 29.666 1.00 88.19 519 GLU A N 1
ATOM 4119 C CA . GLU A 1 519 ? -7.385 -11.070 28.942 1.00 88.19 519 GLU A CA 1
ATOM 4120 C C . GLU A 1 519 ? -7.250 -11.804 27.595 1.00 88.19 519 GLU A C 1
ATOM 4122 O O . GLU A 1 519 ? -6.937 -11.186 26.580 1.00 88.19 519 GLU A O 1
ATOM 4127 N N . SER A 1 520 ? -7.606 -13.093 27.546 1.00 91.62 520 SER A N 1
ATOM 4128 C CA . SER A 1 520 ? -7.582 -13.902 26.321 1.00 91.62 520 SER A CA 1
ATOM 4129 C C . SER A 1 520 ? -8.491 -13.385 25.202 1.00 91.62 520 SER A C 1
ATOM 4131 O O . SER A 1 520 ? -8.247 -13.705 24.043 1.00 91.62 520 SER A O 1
ATOM 4133 N N . HIS A 1 521 ? -9.536 -12.610 25.511 1.00 94.25 521 HIS A N 1
ATOM 4134 C CA . HIS A 1 521 ? -10.411 -12.020 24.494 1.00 94.25 521 HIS A CA 1
ATOM 4135 C C . HIS A 1 521 ? -9.736 -10.848 23.768 1.00 94.25 521 HIS A C 1
ATOM 4137 O O . HIS A 1 521 ? -10.022 -10.614 22.596 1.00 94.25 521 HIS A O 1
ATOM 4143 N N . LEU A 1 522 ? -8.816 -10.139 24.435 1.00 90.12 522 LEU A N 1
ATOM 4144 C CA . LEU A 1 522 ? -8.166 -8.942 23.891 1.00 90.12 522 LEU A CA 1
ATOM 4145 C C . LEU A 1 522 ? -7.233 -9.242 22.715 1.00 90.12 522 LEU A C 1
ATOM 4147 O O . LEU A 1 522 ? -6.943 -8.338 21.943 1.00 90.12 522 LEU A O 1
ATOM 4151 N N . ARG A 1 523 ? -6.808 -10.500 22.536 1.00 89.75 523 ARG A N 1
ATOM 4152 C CA . ARG A 1 523 ? -5.974 -10.926 21.398 1.00 89.75 523 ARG A CA 1
ATOM 4153 C C . ARG A 1 523 ? -6.650 -10.745 20.034 1.00 89.75 523 ARG A C 1
ATOM 4155 O O . ARG A 1 523 ? -5.977 -10.796 19.016 1.00 89.75 523 ARG A O 1
ATOM 4162 N N . ASN A 1 524 ? -7.976 -10.600 20.019 1.00 92.31 524 ASN A N 1
ATOM 4163 C CA . ASN A 1 524 ? -8.749 -10.404 18.795 1.00 92.31 524 ASN A CA 1
ATOM 4164 C C . ASN A 1 524 ? -8.985 -8.915 18.487 1.00 92.31 524 ASN A C 1
ATOM 4166 O O . ASN A 1 524 ? -9.601 -8.604 17.474 1.00 92.31 524 ASN A O 1
ATOM 4170 N N . LEU A 1 525 ? -8.532 -7.999 19.348 1.00 92.62 525 LEU A N 1
ATOM 4171 C CA . LEU A 1 525 ? -8.604 -6.564 19.098 1.00 92.62 525 LEU A CA 1
ATOM 4172 C C . LEU A 1 525 ? -7.286 -6.078 18.490 1.00 92.62 525 LEU A C 1
ATOM 4174 O O . LEU A 1 525 ? -6.224 -6.277 19.076 1.00 92.62 525 LEU A O 1
ATOM 4178 N N . ILE A 1 526 ? -7.383 -5.422 17.340 1.00 89.38 526 ILE A N 1
ATOM 4179 C CA . ILE A 1 526 ? -6.276 -4.849 16.574 1.00 89.38 526 ILE A CA 1
ATOM 4180 C C . ILE A 1 526 ? -6.475 -3.337 16.568 1.00 89.38 526 ILE A C 1
ATOM 4182 O O . ILE A 1 526 ? -7.585 -2.875 16.313 1.00 89.38 526 ILE A O 1
ATOM 4186 N N . THR A 1 527 ? -5.432 -2.578 16.876 1.00 79.69 527 THR A N 1
ATOM 4187 C CA . THR A 1 527 ? -5.483 -1.123 17.085 1.00 79.69 527 THR A CA 1
ATOM 4188 C C . THR A 1 527 ? -4.286 -0.444 16.464 1.00 79.69 527 THR A C 1
ATOM 4190 O O . THR A 1 527 ? -3.200 -1.063 16.564 1.00 79.69 527 THR A O 1
#

Foldseek 3Di:
DVVVVVDQDFQAQLRADQQDGDLLLLLVQLQAAVDPLHLDHFDSHNPPDQGQKGKFFQALLVLVVLLLCLCVVPPPDQQQAEEEEDDDDNPVVCVVDPPRYHYDDDPDDCRLVVVVVCLVDPVCLSHAEYEAQDQDDPVSLQSVLVSCVVSVHAYEYAHLDRNSSDNCSPPPNQARYKYKHFCVNQPVLLVPPRMIMIGGGRVSSVSSSVSRCLQFNGADSVSSVVLSQQADSSRHGDPCSLPPPVPPPPPPDCVVVCPVVVVVCQVPPDPDPDPDDDDDDPCPVVVVVVVVVVVVSVDVLVDDPVVVVCVVLCVVPPVPQQDAPCPPPDPSVVVSVCSVCSRPPVVVVNVVSNVLNVVCVVVVLDHSVPDDDDIGDPSNVLLVVLVVQQAAEEEEAPQAPSSCSSHNYYDHQYDDPVRERDLVSSVVVVVVQCVVDVCCQSHYAYEDEAVGPPPLDGYDLVSVLSNLLSQLVVNHAYEWHDVCQVPRDDPPVVCSVCPNPDTSSNSVSVCVVVVSDDPNSCVRYHD

Sequence (527 aa):
FETSRKSVSYAPAGGFSPKNPGTLTRKLAVFFNDSPKTPVRYNFSKNNTAQEFAMASGGRWQALKILLQMFFEQAETPRKTLLVVGAPEVPEVHERYPGEVLFFDTEGSSQIQKLESFFASEGSKSVGFMVLHKKFEESHRRRLSRLLLEKRIFLIEVNQTASSESLSAVRGTKTRMVRILSPEIIHPELKYSSLAFLLGPAEIIEAFNRRHFKKMGTPPASEIKLLDFFLNEDGTFDLSRRGQNKRRFDIPSPADDFSEYENFAVAGRFPGVLRGAAETVEEIAADVQQMVGHFSKASEILGVGLEKTVSFFRGKQLNRALPDPFSGKQQAEILLKLFTNLNDSEWQKTLTRSFLSVFQNLHPEYDPDQLVPVSGSARTGLSKMAEAWGIQDVIIPDFSWTVGDAFPHVTAVPLNEDLQINPDRFISVLEQKLAADSDWRNTGIVIWNNPQNATGKIWDEQDVEKILIYCLQRGIRVIDDLSYSDVVIESPEIRAEKVPVRSLKKIAVTALGKGKLRESHLRNLIT

Radius of gyration: 26.78 Å; chains: 1; bounding box: 60×58×72 Å